Protein AF-0000000067916080 (afdb_homodimer)

pLDDT: mean 86.88, std 15.94, range [24.1, 98.84]

Foldseek 3Di:
DPPPPPPPPPPPPQLAPDLVVPVVDDLPVSFAACPPFKDFDDFDAADPFFTWTWIAGRVVRDIWIKGKGQPCVPVSLVSQQSVVQSVCAPPQAAWHWPGKHWHDDDPVDGTIIITITHDALLAFQLVLLVLDPLSADDLLLLLLQLLSVLVVLVVCVVQAKAQQEDARNQWGQHLLGRIYGHRSSPMDRHFKDQALDYDLLLFALQSLVSVPDRGIDGNLRVLSSSLQRSLCNGNVDGPPNVDDDPRSSCCRNPNDFDFRDDPPDDPLNRVLSVLSRDNPSVSRDRSVVSCPRCSNPVDPCSSVSSNVSSVSSVVSVVD/DPPPPPPPPPPPPQLAPDLVVPVVDDLPVSFAACPPFKDFDDFDAADPFFTWTWIAGNVVRDIWIKGKGQPCVPVSLVSQQSVVQSVCAPPQAAWHWPGKHWHDDDPVDGTIIITITHDALLAFQLVLLVLDPLSADDLLLLLLQLLSVLVVLVVCVVQAKAQQEDARNQWGQHLLGRIYGHRSSPMDRHFKDQALDYDLLLFALQSLVSVPDRGIDGNLRVLSSSLQRSLCNGNVDGPPNVDDDPRSSCCRNPNDFDFRDDPPDDPLNRVLSVLSRDNPSVSRDRSVVSCPRCSNPVNPCSSVSSNVSSVSSVVSVVD

Structure (mmCIF, N/CA/C/O backbone):
data_AF-0000000067916080-model_v1
#
loop_
_entity.id
_entity.type
_entity.pdbx_description
1 polymer 'Traf2 and NCK-interacting protein kinase-like'
#
loop_
_atom_site.group_PDB
_atom_site.id
_atom_site.type_symbol
_atom_site.label_atom_id
_atom_site.label_alt_id
_atom_site.label_comp_id
_atom_site.label_asym_id
_atom_site.label_entity_id
_atom_site.label_seq_id
_atom_site.pdbx_PDB_ins_code
_atom_site.Cartn_x
_atom_site.Cartn_y
_atom_site.Cartn_z
_atom_site.occupancy
_atom_site.B_iso_or_equiv
_atom_site.auth_seq_id
_atom_site.auth_comp_id
_atom_site.auth_asym_id
_atom_site.auth_atom_id
_atom_site.pdbx_PDB_model_num
ATOM 1 N N . MET A 1 1 ? 47.031 45.087 5.348 1 24.1 1 MET A N 1
ATOM 2 C CA . MET A 1 1 ? 46.865 44.039 6.351 1 24.1 1 MET A CA 1
ATOM 3 C C . MET A 1 1 ? 45.568 43.269 6.125 1 24.1 1 MET A C 1
ATOM 5 O O . MET A 1 1 ? 44.499 43.705 6.554 1 24.1 1 MET A O 1
ATOM 9 N N . LEU A 1 2 ? 45.226 42.686 4.949 1 26.05 2 LEU A N 1
ATOM 10 C CA . LEU A 1 2 ? 44.042 42.171 4.269 1 26.05 2 LEU A CA 1
ATOM 11 C C . LEU A 1 2 ? 43.516 40.921 4.966 1 26.05 2 LEU A C 1
ATOM 13 O O . LEU A 1 2 ? 44.211 39.904 5.033 1 26.05 2 LEU A O 1
ATOM 17 N N . ILE A 1 3 ? 42.643 40.937 6.161 1 27.08 3 ILE A N 1
ATOM 18 C CA . ILE A 1 3 ? 42.191 39.864 7.04 1 27.08 3 ILE A CA 1
ATOM 19 C C . ILE A 1 3 ? 41.409 38.83 6.232 1 27.08 3 ILE A C 1
ATOM 21 O O . ILE A 1 3 ? 40.355 39.139 5.671 1 27.08 3 ILE A O 1
ATOM 25 N N . SER A 1 4 ? 41.956 37.822 5.485 1 27.84 4 SER A N 1
ATOM 26 C CA . SER A 1 4 ? 41.379 36.761 4.666 1 27.84 4 SER A CA 1
ATOM 27 C C . SER A 1 4 ? 40.435 35.885 5.483 1 27.84 4 SER A C 1
ATOM 29 O O . SER A 1 4 ? 40.872 35.166 6.385 1 27.84 4 SER A O 1
ATOM 31 N N . SER A 1 5 ? 39.188 36.255 5.923 1 29 5 SER A N 1
ATOM 32 C CA . SER A 1 5 ? 38.179 35.586 6.738 1 29 5 SER A CA 1
ATOM 33 C C . SER A 1 5 ? 37.834 34.212 6.174 1 29 5 SER A C 1
ATOM 35 O O . SER A 1 5 ? 37.231 34.108 5.104 1 29 5 SER A O 1
ATOM 37 N N . GLY A 1 6 ? 38.569 33.054 6.381 1 28.27 6 GLY A N 1
ATOM 38 C CA . GLY A 1 6 ? 38.442 31.649 6.025 1 28.27 6 GLY A CA 1
ATOM 39 C C . GLY A 1 6 ? 37.123 31.04 6.461 1 28.27 6 GLY A C 1
ATOM 40 O O . GLY A 1 6 ? 36.883 30.857 7.656 1 28.27 6 GLY A O 1
ATOM 41 N N . GLU A 1 7 ? 35.937 31.224 5.837 1 29.89 7 GLU A N 1
ATOM 42 C CA . GLU A 1 7 ? 34.626 30.631 6.079 1 29.89 7 GLU A CA 1
ATOM 43 C C . GLU A 1 7 ? 34.718 29.111 6.186 1 29.89 7 GLU A C 1
ATOM 45 O O . GLU A 1 7 ? 35.18 28.445 5.257 1 29.89 7 GLU A O 1
ATOM 50 N N . GLU A 1 8 ? 34.961 28.438 7.374 1 29.86 8 GLU A N 1
ATOM 51 C CA . GLU A 1 8 ? 34.913 27.033 7.766 1 29.86 8 GLU A CA 1
ATOM 52 C C . GLU A 1 8 ? 33.642 26.361 7.255 1 29.86 8 GLU A C 1
ATOM 54 O O . GLU A 1 8 ? 32.534 26.753 7.627 1 29.86 8 GLU A O 1
ATOM 59 N N . GLU A 1 9 ? 33.537 25.812 6.074 1 31.96 9 GLU A N 1
ATOM 60 C CA . GLU A 1 9 ? 32.53 24.907 5.527 1 31.96 9 GLU A CA 1
ATOM 61 C C . GLU A 1 9 ? 32.209 23.782 6.508 1 31.96 9 GLU A C 1
ATOM 63 O O . GLU A 1 9 ? 33.075 22.965 6.828 1 31.96 9 GLU A O 1
ATOM 68 N N . SER A 1 10 ? 31.467 23.965 7.611 1 30.87 10 SER A N 1
ATOM 69 C CA . SER A 1 10 ? 30.944 22.928 8.495 1 30.87 10 SER A CA 1
ATOM 70 C C . SER A 1 10 ? 30.53 21.689 7.71 1 30.87 10 SER A C 1
ATOM 72 O O . SER A 1 10 ? 29.598 21.741 6.904 1 30.87 10 SER A O 1
ATOM 74 N N . SER A 1 11 ? 31.36 20.846 7.165 1 33.44 11 SER A N 1
ATOM 75 C CA . SER A 1 11 ? 31.191 19.512 6.599 1 33.44 11 SER A CA 1
ATOM 76 C C . SER A 1 11 ? 30.189 18.692 7.405 1 33.44 11 SER A C 1
ATOM 78 O O . SER A 1 11 ? 30.508 18.205 8.491 1 33.44 11 SER A O 1
ATOM 80 N N . SER A 1 12 ? 28.923 18.991 7.676 1 35.48 12 SER A N 1
ATOM 81 C CA . SER A 1 12 ? 27.88 18.256 8.384 1 35.48 12 SER A CA 1
ATOM 82 C C . SER A 1 12 ? 27.892 16.778 8.006 1 35.48 12 SER A C 1
ATOM 84 O O . SER A 1 12 ? 27.838 16.434 6.823 1 35.48 12 SER A O 1
ATOM 86 N N . ASP A 1 13 ? 28.571 15.835 8.672 1 40.77 13 ASP A N 1
ATOM 87 C CA . ASP A 1 13 ? 28.787 14.391 8.675 1 40.77 13 ASP A CA 1
ATOM 88 C C . ASP A 1 13 ? 27.483 13.64 8.418 1 40.77 13 ASP A C 1
ATOM 90 O O . ASP A 1 13 ? 26.714 13.385 9.346 1 40.77 13 ASP A O 1
ATOM 94 N N . HIS A 1 14 ? 26.799 13.919 7.395 1 48.38 14 HIS A N 1
ATOM 95 C CA . HIS A 1 14 ? 25.6 13.156 7.067 1 48.38 14 HIS A CA 1
ATOM 96 C C . HIS A 1 14 ? 25.906 11.665 6.968 1 48.38 14 HIS A C 1
ATOM 98 O O . HIS A 1 14 ? 26.96 11.276 6.461 1 48.38 14 HIS A O 1
ATOM 104 N N . LEU A 1 15 ? 25.35 10.846 7.845 1 50.33 15 LEU A N 1
ATOM 105 C CA . LEU A 1 15 ? 25.505 9.401 7.968 1 50.33 15 LEU A CA 1
ATOM 106 C C . LEU A 1 15 ? 25.345 8.72 6.613 1 50.33 15 LEU A C 1
ATOM 108 O O . LEU A 1 15 ? 25.967 7.686 6.356 1 50.33 15 LEU A O 1
ATOM 112 N N . PHE A 1 16 ? 24.342 9.106 5.808 1 53.8 16 PHE A N 1
ATOM 113 C CA . PHE A 1 16 ? 24.142 8.439 4.527 1 53.8 16 PHE A CA 1
ATOM 114 C C . PHE A 1 16 ? 24.784 9.234 3.396 1 53.8 16 PHE A C 1
ATOM 116 O O . PHE A 1 16 ? 24.599 10.449 3.301 1 53.8 16 PHE A O 1
ATOM 123 N N . PRO A 1 17 ? 25.843 8.635 2.854 1 51.76 17 PRO A N 1
ATOM 124 C CA . PRO A 1 17 ? 26.427 9.282 1.676 1 51.76 17 PRO A CA 1
ATOM 125 C C . PRO A 1 17 ? 25.372 9.756 0.68 1 51.76 17 PRO A C 1
ATOM 127 O O . PRO A 1 17 ? 24.176 9.538 0.89 1 51.76 17 PRO A O 1
ATOM 130 N N . SER A 1 18 ? 25.843 10.429 -0.411 1 51.78 18 SER A N 1
ATOM 131 C CA . SER A 1 18 ? 24.994 10.867 -1.514 1 51.78 18 SER A CA 1
ATOM 132 C C . SER A 1 18 ? 24.145 9.719 -2.048 1 51.78 18 SER A C 1
ATOM 134 O O . SER A 1 18 ? 24.496 8.549 -1.878 1 51.78 18 SER A O 1
ATOM 136 N N . LEU A 1 19 ? 22.904 9.854 -2.407 1 54.34 19 LEU A N 1
ATOM 137 C CA . LEU A 1 19 ? 22.016 8.864 -3.006 1 54.34 19 LEU A CA 1
ATOM 138 C C . LEU A 1 19 ? 22.774 7.979 -3.989 1 54.34 19 LEU A C 1
ATOM 140 O O . LEU A 1 19 ? 22.515 6.776 -4.075 1 54.34 19 LEU A O 1
ATOM 144 N N . GLU A 1 20 ? 23.65 8.597 -4.696 1 53.94 20 GLU A N 1
ATOM 145 C CA . GLU A 1 20 ? 24.449 7.88 -5.686 1 53.94 20 GLU A CA 1
ATOM 146 C C . GLU A 1 20 ? 25.323 6.818 -5.025 1 53.94 20 GLU A C 1
ATOM 148 O O . GLU A 1 20 ? 25.435 5.698 -5.527 1 53.94 20 GLU A O 1
ATOM 153 N N . VAL A 1 21 ? 25.945 7.221 -3.943 1 52.93 21 VAL A N 1
ATOM 154 C CA . VAL A 1 21 ? 26.836 6.3 -3.245 1 52.93 21 VAL A CA 1
ATOM 155 C C . VAL A 1 21 ? 26.03 5.136 -2.672 1 52.93 21 VAL A C 1
ATOM 157 O O . VAL A 1 21 ? 26.461 3.983 -2.737 1 52.93 21 VAL A O 1
ATOM 160 N N . CYS A 1 22 ? 24.88 5.433 -2.238 1 57.53 22 CYS A N 1
ATOM 161 C CA . CYS A 1 22 ? 24.022 4.414 -1.643 1 57.53 22 CYS A CA 1
ATOM 162 C C . CYS A 1 22 ? 23.545 3.42 -2.695 1 57.53 22 CYS A C 1
ATOM 164 O O . CYS A 1 22 ? 23.467 2.219 -2.431 1 57.53 22 CYS A O 1
ATOM 166 N N . ASN A 1 23 ? 23.261 3.942 -3.838 1 58.62 23 ASN A N 1
ATOM 167 C CA . ASN A 1 23 ? 22.8 3.105 -4.941 1 58.62 23 ASN A CA 1
ATOM 168 C C . ASN A 1 23 ? 23.871 2.107 -5.372 1 58.62 23 ASN A C 1
ATOM 170 O O . ASN A 1 23 ? 23.554 0.997 -5.804 1 58.62 23 ASN A O 1
ATOM 174 N N . GLU A 1 24 ? 25.095 2.619 -5.199 1 59.98 24 GLU A N 1
ATOM 175 C CA . GLU A 1 24 ? 26.216 1.789 -5.629 1 59.98 24 GLU A CA 1
ATOM 176 C C . GLU A 1 24 ? 26.531 0.709 -4.598 1 59.98 24 GLU A C 1
ATOM 178 O O . GLU A 1 24 ? 27.099 -0.332 -4.935 1 59.98 24 GLU A O 1
ATOM 183 N N . HIS A 1 25 ? 26.107 1.091 -3.355 1 64.15 25 HIS A N 1
ATOM 184 C CA . HIS A 1 25 ? 26.436 0.141 -2.299 1 64.15 25 HIS A CA 1
ATOM 185 C C . HIS A 1 25 ? 25.18 -0.519 -1.74 1 64.15 25 HIS A C 1
ATOM 187 O O . HIS A 1 25 ? 24.134 0.124 -1.626 1 64.15 25 HIS A O 1
ATOM 193 N N . GLY A 1 26 ? 25.132 -1.813 -1.637 1 73.77 26 GLY A N 1
ATOM 194 C CA . GLY A 1 26 ? 24.037 -2.543 -1.02 1 73.77 26 GLY A CA 1
ATOM 195 C C . GLY A 1 26 ? 23.791 -2.145 0.423 1 73.77 26 GLY A C 1
ATOM 196 O O . GLY A 1 26 ? 24.674 -1.585 1.077 1 73.77 26 GLY A O 1
ATOM 197 N N . PHE A 1 27 ? 22.617 -2.155 0.981 1 80.83 27 PHE A N 1
ATOM 198 C CA . PHE A 1 27 ? 22.256 -1.818 2.353 1 80.83 27 PHE A CA 1
ATOM 199 C C . PHE A 1 27 ? 23.131 -2.575 3.345 1 80.83 27 PHE A C 1
ATOM 201 O O . PHE A 1 27 ? 23.349 -2.114 4.467 1 80.83 27 PHE A O 1
ATOM 208 N N . ASP A 1 28 ? 23.622 -3.708 2.902 1 79.52 28 ASP A N 1
ATOM 209 C CA . ASP A 1 28 ? 24.45 -4.534 3.776 1 79.52 28 ASP A CA 1
ATOM 210 C C . ASP A 1 28 ? 25.772 -3.841 4.097 1 79.52 28 ASP A C 1
ATOM 212 O O . ASP A 1 28 ? 26.354 -4.064 5.161 1 79.52 28 ASP A O 1
ATOM 216 N N . LYS A 1 29 ? 26.252 -2.976 3.24 1 79.42 29 LYS A N 1
ATOM 217 C CA . LYS A 1 29 ? 27.508 -2.262 3.445 1 79.42 29 LYS A CA 1
ATOM 218 C C . LYS A 1 29 ? 27.267 -0.896 4.081 1 79.42 29 LYS A C 1
ATOM 220 O O . LYS A 1 29 ? 28.124 -0.381 4.802 1 79.42 29 LYS A O 1
ATOM 225 N N . LEU A 1 30 ? 26.1 -0.423 3.939 1 78.81 30 LEU A N 1
ATOM 226 C CA . LEU A 1 30 ? 25.821 0.957 4.321 1 78.81 30 LEU A CA 1
ATOM 227 C C . LEU A 1 30 ? 25.235 1.025 5.727 1 78.81 30 LEU A C 1
ATOM 229 O O . LEU A 1 30 ? 25.355 2.047 6.406 1 78.81 30 LEU A O 1
ATOM 233 N N . CYS A 1 31 ? 24.573 -0.078 6.091 1 86.63 31 CYS A N 1
ATOM 234 C CA . CYS A 1 31 ? 23.824 -0.033 7.342 1 86.63 31 CYS A CA 1
ATOM 235 C C . CYS A 1 31 ? 24.291 -1.125 8.297 1 86.63 31 CYS A C 1
ATOM 237 O O . CYS A 1 31 ? 24.529 -2.26 7.88 1 86.63 31 CYS A O 1
ATOM 239 N N . PRO A 1 32 ? 24.438 -0.739 9.53 1 86.83 32 PRO A N 1
ATOM 240 C CA . PRO A 1 32 ? 24.834 -1.751 10.511 1 86.83 32 PRO A CA 1
ATOM 241 C C . PRO A 1 32 ? 23.724 -2.76 10.799 1 86.83 32 PRO A C 1
ATOM 243 O O . PRO A 1 32 ? 22.562 -2.518 10.464 1 86.83 32 PRO A O 1
ATOM 246 N N . ASP A 1 33 ? 24.113 -3.868 11.405 1 87.67 33 ASP A N 1
ATOM 247 C CA . ASP A 1 33 ? 23.182 -4.894 11.863 1 87.67 33 ASP A CA 1
ATOM 248 C C . ASP A 1 33 ? 22.46 -4.452 13.134 1 87.67 33 ASP A C 1
ATOM 250 O O . ASP A 1 33 ? 23.093 -3.981 14.082 1 87.67 33 ASP A O 1
ATOM 254 N N . PRO A 1 34 ? 21.214 -4.513 13.117 1 88.95 34 PRO A N 1
ATOM 255 C CA . PRO A 1 34 ? 20.457 -4.056 14.285 1 88.95 34 PRO A CA 1
ATOM 256 C C . PRO A 1 34 ? 20.564 -5.015 15.469 1 88.95 34 PRO A C 1
ATOM 258 O O . PRO A 1 34 ? 20.155 -4.674 16.582 1 88.95 34 PRO A O 1
ATOM 261 N N . THR A 1 35 ? 21.003 -6.212 15.183 1 83.7 35 THR A N 1
ATOM 262 C CA . THR A 1 35 ? 21.041 -7.23 16.227 1 83.7 35 THR A CA 1
ATOM 263 C C . THR A 1 35 ? 21.804 -6.724 17.448 1 83.7 35 THR A C 1
ATOM 265 O O . THR A 1 35 ? 22.91 -6.195 17.32 1 83.7 35 THR A O 1
ATOM 268 N N . GLY A 1 36 ? 21.143 -6.864 18.63 1 82.23 36 GLY A N 1
ATOM 269 C CA . GLY A 1 36 ? 21.762 -6.436 19.875 1 82.23 36 GLY A CA 1
ATOM 270 C C . GLY A 1 36 ? 21.535 -4.968 20.181 1 82.23 36 GLY A C 1
ATOM 271 O O . GLY A 1 36 ? 21.769 -4.519 21.305 1 82.23 36 GLY A O 1
ATOM 272 N N . TRP A 1 37 ? 21.061 -4.161 19.225 1 87.08 37 TRP A N 1
ATOM 273 C CA . TRP A 1 37 ? 20.907 -2.722 19.408 1 87.08 37 TRP A CA 1
ATOM 274 C C . TRP A 1 37 ? 19.434 -2.338 19.491 1 87.08 37 TRP A C 1
ATOM 276 O O . TRP A 1 37 ? 19.089 -1.288 20.039 1 87.08 37 TRP A O 1
ATOM 286 N N . ILE A 1 38 ? 18.625 -3.148 18.885 1 89.1 38 ILE A N 1
ATOM 287 C CA . ILE A 1 38 ? 17.206 -2.819 18.806 1 89.1 38 ILE A CA 1
ATOM 288 C C . ILE A 1 38 ? 16.371 -4.039 19.191 1 89.1 38 ILE A C 1
ATOM 290 O O . ILE A 1 38 ? 16.611 -5.143 18.698 1 89.1 38 ILE A O 1
ATOM 294 N N . ASP A 1 39 ? 15.487 -3.89 19.983 1 85.04 39 ASP A N 1
ATOM 295 C CA . ASP A 1 39 ? 14.521 -4.912 20.373 1 85.04 39 ASP A CA 1
ATOM 296 C C . ASP A 1 39 ? 13.118 -4.556 19.888 1 85.04 39 ASP A C 1
ATOM 298 O O . ASP A 1 39 ? 12.479 -3.651 20.43 1 85.04 39 ASP A O 1
ATOM 302 N N . LEU A 1 40 ? 12.674 -5.368 18.878 1 80.68 40 LEU A N 1
ATOM 303 C CA . LEU A 1 40 ? 11.34 -5.105 18.35 1 80.68 40 LEU A CA 1
ATOM 304 C C . LEU A 1 40 ? 10.267 -5.559 19.335 1 80.68 40 LEU A C 1
ATOM 306 O O . LEU A 1 40 ? 10.397 -6.615 19.958 1 80.68 40 LEU A O 1
ATOM 310 N N . GLU A 1 41 ? 9.343 -4.76 19.583 1 78.61 41 GLU A N 1
ATOM 311 C CA . GLU A 1 41 ? 8.263 -5.09 20.507 1 78.61 41 GLU A CA 1
ATOM 312 C C . GLU A 1 41 ? 6.943 -5.286 19.767 1 78.61 41 GLU A C 1
ATOM 314 O O . GLU A 1 41 ? 6.774 -6.263 19.036 1 78.61 41 GLU A O 1
ATOM 319 N N . GLN A 1 42 ? 6.151 -4.298 19.655 1 73.88 42 GLN A N 1
ATOM 320 C CA . GLN A 1 42 ? 4.783 -4.388 19.156 1 73.88 42 GLN A CA 1
ATOM 321 C C . GLN A 1 42 ? 4.64 -3.68 17.812 1 73.88 42 GLN A C 1
ATOM 323 O O . GLN A 1 42 ? 5.204 -2.603 17.609 1 73.88 42 GLN A O 1
ATOM 328 N N . CYS A 1 43 ? 3.928 -4.391 16.974 1 72.42 43 CYS A N 1
ATOM 329 C CA . CYS A 1 43 ? 3.547 -3.714 15.739 1 72.42 43 CYS A CA 1
ATOM 330 C C . CYS A 1 43 ? 2.537 -2.606 16.013 1 72.42 43 CYS A C 1
ATOM 332 O O . CYS A 1 43 ? 1.557 -2.818 16.729 1 72.42 43 CYS A O 1
ATOM 334 N N . VAL A 1 44 ? 2.863 -1.433 15.464 1 69.92 44 VAL A N 1
ATOM 335 C CA . VAL A 1 44 ? 1.999 -0.302 15.787 1 69.92 44 VAL A CA 1
ATOM 336 C C . VAL A 1 44 ? 1.343 0.227 14.514 1 69.92 44 VAL A C 1
ATOM 338 O O . VAL A 1 44 ? 0.403 1.023 14.577 1 69.92 44 VAL A O 1
ATOM 341 N N . GLY A 1 45 ? 1.829 -0.169 13.38 1 70.82 45 GLY A N 1
ATOM 342 C CA . GLY A 1 45 ? 1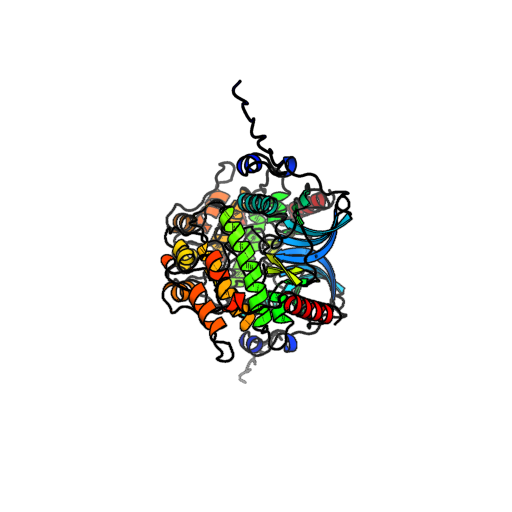.236 0.341 12.154 1 70.82 45 GLY A CA 1
ATOM 343 C C . GLY A 1 45 ? 1.81 -0.299 10.903 1 70.82 45 GLY A C 1
ATOM 344 O O . GLY A 1 45 ? 2.718 -1.129 10.985 1 70.82 45 GLY A O 1
ATOM 345 N N . SER A 1 46 ? 1.076 -0.008 9.793 1 67.84 46 SER A N 1
ATOM 346 C CA . SER A 1 46 ? 1.548 -0.529 8.514 1 67.84 46 SER A CA 1
ATOM 347 C C . SER A 1 46 ? 1.244 0.44 7.376 1 67.84 46 SER A C 1
ATOM 349 O O . SER A 1 46 ? 0.301 1.23 7.462 1 67.84 46 SER A O 1
ATOM 351 N N . GLY A 1 47 ? 2.15 0.52 6.465 1 64.07 47 GLY A N 1
ATOM 352 C CA . GLY A 1 47 ? 1.923 1.288 5.251 1 64.07 47 GLY A CA 1
ATOM 353 C C . GLY A 1 47 ? 2.371 0.565 3.995 1 64.07 47 GLY A C 1
ATOM 354 O O . GLY A 1 47 ? 2.649 -0.635 4.029 1 64.07 47 GLY A O 1
ATOM 355 N N . GLY A 1 48 ? 2.211 1.204 2.863 1 60.04 48 GLY A N 1
ATOM 356 C CA . GLY A 1 48 ? 2.574 0.669 1.56 1 60.04 48 GLY A CA 1
ATOM 357 C C . GLY A 1 48 ? 4.002 0.163 1.499 1 60.04 48 GLY A C 1
ATOM 358 O O . GLY A 1 48 ? 4.319 -0.723 0.703 1 60.04 48 GLY A O 1
ATOM 359 N N . PHE A 1 49 ? 4.745 0.645 2.407 1 62.59 49 PHE A N 1
ATOM 360 C CA . PHE A 1 49 ? 6.16 0.334 2.236 1 62.59 49 PHE A CA 1
ATOM 361 C C . PHE A 1 49 ? 6.671 -0.519 3.391 1 62.59 49 PHE A C 1
ATOM 363 O O . PHE A 1 49 ? 7.838 -0.916 3.407 1 62.59 49 PHE A O 1
ATOM 370 N N . GLY A 1 50 ? 5.799 -0.762 4.336 1 73.88 50 GLY A N 1
ATOM 371 C CA . GLY A 1 50 ? 6.311 -1.6 5.408 1 73.88 50 GLY A CA 1
ATOM 372 C C . GLY A 1 50 ? 5.467 -1.54 6.667 1 73.88 50 GLY A C 1
ATOM 373 O O . GLY A 1 50 ? 4.354 -1.01 6.65 1 73.88 50 GLY A O 1
ATOM 374 N N . VAL A 1 51 ? 6.113 -2.123 7.711 1 82.84 51 VAL A N 1
ATOM 375 C CA . VAL A 1 51 ? 5.425 -2.212 8.994 1 82.84 51 VAL A CA 1
ATOM 376 C C . VAL A 1 51 ? 6.209 -1.444 10.056 1 82.84 51 VAL A C 1
ATOM 378 O O . VAL A 1 51 ? 7.441 -1.406 10.02 1 82.84 51 VAL A O 1
ATOM 381 N N . VAL A 1 52 ? 5.486 -0.805 10.945 1 87.51 52 VAL A N 1
ATOM 382 C CA . VAL A 1 52 ? 6.135 -0.018 11.988 1 87.51 52 VAL A CA 1
ATOM 383 C C . VAL A 1 52 ? 5.956 -0.703 13.34 1 87.51 52 VAL A C 1
ATOM 385 O O . VAL A 1 52 ? 4.855 -1.145 13.679 1 87.51 52 VAL A O 1
ATOM 388 N N . HIS A 1 53 ? 7.091 -0.801 14.098 1 87.7 53 HIS A N 1
ATOM 389 C CA . HIS A 1 53 ? 7.105 -1.407 15.424 1 87.7 53 HIS A CA 1
ATOM 390 C C . HIS A 1 53 ? 7.586 -0.416 16.478 1 87.7 53 HIS A C 1
ATOM 392 O O . HIS A 1 53 ? 8.446 0.424 16.2 1 87.7 53 HIS A O 1
ATOM 398 N N . LYS A 1 54 ? 6.938 -0.52 17.576 1 90.12 54 LYS A N 1
ATOM 399 C CA . LYS A 1 54 ? 7.568 0.051 18.763 1 90.12 54 LYS A CA 1
ATOM 400 C C . LYS A 1 54 ? 8.788 -0.763 19.184 1 90.12 54 LYS A C 1
ATOM 402 O O . LYS A 1 54 ? 8.769 -1.994 19.125 1 90.12 54 LYS A O 1
ATOM 407 N N . ALA A 1 55 ? 9.838 -0.053 19.528 1 92.32 55 ALA A N 1
ATOM 408 C CA . ALA A 1 55 ? 11.067 -0.747 19.903 1 92.32 55 ALA A CA 1
ATOM 409 C C . ALA A 1 55 ? 11.876 0.072 20.904 1 92.32 55 ALA A C 1
ATOM 411 O O . ALA A 1 55 ? 11.653 1.275 21.056 1 92.32 55 ALA A O 1
ATOM 412 N N . TRP A 1 56 ? 12.731 -0.611 21.584 1 92.81 56 TRP A N 1
ATOM 413 C CA . TRP A 1 56 ? 13.713 0.042 22.443 1 92.81 56 TRP A CA 1
ATOM 414 C C . TRP A 1 56 ? 15.058 0.166 21.736 1 92.81 56 TRP A C 1
ATOM 416 O O . TRP A 1 56 ? 15.57 -0.811 21.185 1 92.81 56 TRP A O 1
ATOM 426 N N . HIS A 1 57 ? 15.511 1.373 21.661 1 92.67 57 HIS A N 1
ATOM 427 C CA . HIS A 1 57 ? 16.827 1.633 21.088 1 92.67 57 HIS A CA 1
ATOM 428 C C . HIS A 1 57 ? 17.885 1.769 22.178 1 92.67 57 HIS A C 1
ATOM 430 O O . HIS A 1 57 ? 17.935 2.784 22.877 1 92.67 57 HIS A O 1
ATOM 436 N N . PHE A 1 58 ? 18.801 0.861 22.252 1 91.92 58 PHE A N 1
ATOM 437 C CA . PHE A 1 58 ? 19.731 0.764 23.37 1 91.92 58 PHE A CA 1
ATOM 438 C C . PHE A 1 58 ? 20.754 1.893 23.324 1 91.92 58 PHE A C 1
ATOM 440 O O . PHE A 1 58 ? 21.151 2.42 24.365 1 91.92 58 PHE A O 1
ATOM 447 N N . LYS A 1 59 ? 21.238 2.278 22.183 1 88.76 59 LYS A N 1
ATOM 448 C CA . LYS A 1 59 ? 22.218 3.353 22.061 1 88.76 59 LYS A CA 1
ATOM 449 C C . LYS A 1 59 ? 21.62 4.692 22.484 1 88.76 59 LYS A C 1
ATOM 451 O O . LYS A 1 59 ? 22.259 5.465 23.2 1 88.76 59 LYS A O 1
ATOM 456 N N . GLU A 1 60 ? 20.386 4.937 22.056 1 90.48 60 GLU A N 1
ATOM 457 C CA . GLU A 1 60 ? 19.721 6.201 22.358 1 90.48 60 GLU A CA 1
ATOM 458 C C . GLU A 1 60 ? 19.005 6.14 23.705 1 90.48 60 GLU A C 1
ATOM 460 O O . GLU A 1 60 ? 18.605 7.172 24.248 1 90.48 60 GLU A O 1
ATOM 465 N N . LYS A 1 61 ? 18.763 4.89 24.227 1 92.92 61 LYS A N 1
ATOM 466 C CA . LYS A 1 61 ? 18.119 4.634 25.512 1 92.92 61 LYS A CA 1
ATOM 467 C C . LYS A 1 61 ? 16.715 5.231 25.551 1 92.92 61 LYS A C 1
ATOM 469 O O . LYS A 1 61 ? 16.374 5.969 26.478 1 92.92 61 LYS A O 1
ATOM 474 N N . LYS A 1 62 ? 15.995 4.947 24.55 1 93.55 62 LYS A N 1
ATOM 475 C CA . LYS A 1 62 ? 14.613 5.415 24.486 1 93.55 62 LYS A CA 1
ATOM 476 C C . LYS A 1 62 ? 13.778 4.539 23.557 1 93.55 62 LYS A C 1
ATOM 478 O O . LYS A 1 62 ? 14.322 3.729 22.804 1 93.55 62 LYS A O 1
ATOM 483 N N . GLU A 1 63 ? 12.468 4.73 23.689 1 93.6 63 GLU A N 1
ATOM 484 C CA . GLU A 1 63 ? 11.533 4.078 22.777 1 93.6 63 GLU A CA 1
ATOM 485 C C . GLU A 1 63 ? 11.53 4.757 21.411 1 93.6 63 GLU A C 1
ATOM 487 O O . GLU A 1 63 ? 11.516 5.987 21.324 1 93.6 63 GLU A O 1
ATOM 492 N N . VAL A 1 64 ? 11.636 3.909 20.389 1 94.18 64 VAL A N 1
ATOM 493 C CA . VAL A 1 64 ? 11.673 4.44 19.031 1 94.18 64 VAL A CA 1
ATOM 494 C C . VAL A 1 64 ? 10.678 3.685 18.153 1 94.18 64 VAL A C 1
ATOM 496 O O . VAL A 1 64 ? 10.151 2.645 18.555 1 94.18 64 VAL A O 1
ATOM 499 N N . ALA A 1 65 ? 10.321 4.252 17.114 1 93.37 65 ALA A N 1
ATOM 500 C CA . ALA A 1 65 ? 9.576 3.578 16.053 1 93.37 65 ALA A CA 1
ATOM 501 C C . ALA A 1 65 ? 10.52 2.983 15.013 1 93.37 65 ALA A C 1
ATOM 503 O O . ALA A 1 65 ? 11.435 3.659 14.536 1 93.37 65 ALA A O 1
ATOM 504 N N . ILE A 1 66 ? 10.313 1.704 14.703 1 91.98 66 ILE A N 1
ATOM 505 C CA . ILE A 1 66 ? 11.109 1.036 13.679 1 91.98 66 ILE A CA 1
ATOM 506 C C . ILE A 1 66 ? 10.228 0.697 12.479 1 91.98 66 ILE A C 1
ATOM 508 O O . ILE A 1 66 ? 9.314 -0.124 12.584 1 91.98 66 ILE A O 1
ATOM 512 N N . LYS A 1 67 ? 10.472 1.325 11.365 1 90.85 67 LYS A N 1
ATOM 513 C CA . LYS A 1 67 ? 9.862 0.911 10.105 1 90.85 67 LYS A CA 1
ATOM 514 C C . LYS A 1 67 ? 10.643 -0.234 9.466 1 90.85 67 LYS A C 1
ATOM 516 O O . LYS A 1 67 ? 11.832 -0.093 9.173 1 90.85 67 LYS A O 1
ATOM 521 N N . VAL A 1 68 ? 9.975 -1.299 9.296 1 88.93 68 VAL A N 1
ATOM 522 C CA . VAL A 1 68 ? 10.609 -2.483 8.725 1 88.93 68 VAL A CA 1
ATOM 523 C C . VAL A 1 68 ? 10.227 -2.615 7.253 1 88.93 68 VAL A C 1
ATOM 525 O O . VAL A 1 68 ? 9.048 -2.756 6.921 1 88.93 68 VAL A O 1
ATOM 528 N N . ILE A 1 69 ? 11.21 -2.573 6.381 1 87.02 69 ILE A N 1
ATOM 529 C CA . ILE A 1 69 ? 11.015 -2.733 4.945 1 87.02 69 ILE A CA 1
ATOM 530 C C . ILE A 1 69 ? 11.612 -4.062 4.487 1 87.02 69 ILE A C 1
ATOM 532 O O . ILE A 1 69 ? 12.827 -4.261 4.562 1 87.02 69 ILE A O 1
ATOM 536 N N . LYS A 1 70 ? 10.821 -4.898 3.997 1 80.91 70 LYS A N 1
ATOM 537 C CA . LYS A 1 70 ? 11.306 -6.219 3.606 1 80.91 70 LYS A CA 1
ATOM 538 C C . LYS A 1 70 ? 11.567 -6.286 2.104 1 80.91 70 LYS A C 1
ATOM 540 O O . LYS A 1 70 ? 12.441 -7.03 1.653 1 80.91 70 LYS A O 1
ATOM 545 N N . ASP A 1 71 ? 10.742 -5.505 1.32 1 79.23 71 ASP A N 1
ATOM 546 C CA . ASP A 1 71 ? 10.957 -5.459 -0.123 1 79.23 71 ASP A CA 1
ATOM 547 C C . ASP A 1 71 ? 11.975 -4.384 -0.493 1 79.23 71 ASP A C 1
ATOM 549 O O . ASP A 1 71 ? 11.624 -3.211 -0.636 1 79.23 71 ASP A O 1
ATOM 553 N N . LEU A 1 72 ? 13.126 -4.821 -0.73 1 80.08 72 LEU A N 1
ATOM 554 C CA . LEU A 1 72 ? 14.209 -3.873 -0.967 1 80.08 72 LEU A CA 1
ATOM 555 C C . LEU A 1 72 ? 14.442 -3.677 -2.461 1 80.08 72 LEU A C 1
ATOM 557 O O . LEU A 1 72 ? 15.443 -3.08 -2.865 1 80.08 72 LEU A O 1
ATOM 561 N N . ARG A 1 73 ? 13.457 -4.16 -3.341 1 74.57 73 ARG A N 1
ATOM 562 C CA . ARG A 1 73 ? 13.612 -4.064 -4.788 1 74.57 73 ARG A CA 1
ATOM 563 C C . ARG A 1 73 ? 13.564 -2.611 -5.248 1 74.57 73 ARG A C 1
ATOM 565 O O . ARG A 1 73 ? 14.255 -2.231 -6.196 1 74.57 73 ARG A O 1
ATOM 572 N N . ASP A 1 74 ? 12.707 -1.883 -4.584 1 72.5 74 ASP A N 1
ATOM 573 C CA . ASP A 1 74 ? 12.602 -0.466 -4.917 1 72.5 74 ASP A CA 1
ATOM 574 C C . ASP A 1 74 ? 13.58 0.366 -4.089 1 72.5 74 ASP A C 1
ATOM 576 O O . ASP A 1 74 ? 13.165 1.22 -3.303 1 72.5 74 ASP A O 1
ATOM 580 N N . ASN A 1 75 ? 14.745 0.284 -4.322 1 75.51 75 ASN A N 1
ATOM 581 C CA . ASN A 1 75 ? 15.826 0.86 -3.529 1 75.51 75 ASN A CA 1
ATOM 582 C C . ASN A 1 75 ? 15.857 2.381 -3.645 1 75.51 75 ASN A C 1
ATOM 584 O O . ASN A 1 75 ? 16.202 3.074 -2.686 1 75.51 75 ASN A O 1
ATOM 588 N N . GLU A 1 76 ? 15.357 2.86 -4.747 1 76.71 76 GLU A N 1
ATOM 589 C CA . GLU A 1 76 ? 15.412 4.307 -4.936 1 76.71 76 GLU A CA 1
ATOM 590 C C . GLU A 1 76 ? 14.487 5.027 -3.959 1 76.71 76 GLU A C 1
ATOM 592 O O . GLU A 1 76 ? 14.851 6.063 -3.399 1 76.71 76 GLU A O 1
ATOM 597 N N . GLU A 1 77 ? 13.334 4.511 -3.781 1 82.14 77 GLU A N 1
ATOM 598 C CA . GLU A 1 77 ? 12.368 5.102 -2.859 1 82.14 77 GLU A CA 1
ATOM 599 C C . GLU A 1 77 ? 12.871 5.043 -1.419 1 82.14 77 GLU A C 1
ATOM 601 O O . GLU A 1 77 ? 12.691 5.992 -0.654 1 82.14 77 GLU A O 1
ATOM 606 N N . ILE A 1 78 ? 13.483 3.917 -1.131 1 85.43 78 ILE A N 1
ATOM 607 C CA . ILE A 1 78 ? 14.014 3.735 0.216 1 85.43 78 ILE A CA 1
ATOM 608 C C . ILE A 1 78 ? 15.148 4.727 0.462 1 85.43 78 ILE A C 1
ATOM 610 O O . ILE A 1 78 ? 15.195 5.378 1.509 1 85.43 78 ILE A O 1
ATOM 614 N N . LEU A 1 79 ? 15.969 4.867 -0.514 1 82.88 79 LEU A N 1
ATOM 615 C CA . LEU A 1 79 ? 17.107 5.77 -0.382 1 82.88 79 LEU A CA 1
ATOM 616 C C . LEU A 1 79 ? 16.643 7.22 -0.3 1 82.88 79 LEU A C 1
ATOM 618 O O . LEU A 1 79 ? 17.215 8.018 0.447 1 82.88 79 LEU A O 1
ATOM 622 N N . ALA A 1 80 ? 15.679 7.56 -1.061 1 82.08 80 ALA A N 1
ATOM 623 C CA . ALA A 1 80 ? 15.102 8.899 -0.98 1 82.08 80 ALA A CA 1
ATOM 624 C C . ALA A 1 80 ? 14.573 9.184 0.422 1 82.08 80 ALA A C 1
ATOM 626 O O . ALA A 1 80 ? 14.768 10.279 0.956 1 82.08 80 ALA A O 1
ATOM 627 N N . GLU A 1 81 ? 13.881 8.247 0.916 1 88.22 81 GLU A N 1
ATOM 628 C CA . GLU A 1 81 ? 13.344 8.403 2.265 1 88.22 81 GLU A CA 1
ATOM 629 C C . GLU A 1 81 ? 14.461 8.631 3.28 1 88.22 81 GLU A C 1
ATOM 631 O O . GLU A 1 81 ? 14.377 9.538 4.11 1 88.22 81 GLU A O 1
ATOM 636 N N . LEU A 1 82 ? 15.509 7.828 3.221 1 88.91 82 LEU A N 1
ATOM 637 C CA . LEU A 1 82 ? 16.622 7.945 4.157 1 88.91 82 LEU A CA 1
ATOM 638 C C . LEU A 1 82 ? 17.325 9.289 4 1 88.91 82 LEU A C 1
ATOM 640 O O . LEU A 1 82 ? 17.681 9.928 4.993 1 88.91 82 LEU A O 1
ATOM 644 N N . TYR A 1 83 ? 17.481 9.711 2.8 1 85.69 83 TYR A N 1
ATOM 645 C CA . TYR A 1 83 ? 18.127 10.981 2.488 1 85.69 83 TYR A CA 1
ATOM 646 C C . TYR A 1 83 ? 17.366 12.147 3.108 1 85.69 83 TYR A C 1
ATOM 648 O O . TYR A 1 83 ? 17.962 13.012 3.755 1 85.69 83 TYR A O 1
ATOM 656 N N . VAL A 1 84 ? 16.115 12.156 2.902 1 92.17 84 VAL A N 1
ATOM 657 C CA . VAL A 1 84 ? 15.297 13.261 3.391 1 92.17 84 VAL A CA 1
ATOM 658 C C . VAL A 1 84 ? 15.216 13.209 4.915 1 92.17 84 VAL A C 1
ATOM 660 O O . VAL A 1 84 ? 15.358 14.235 5.585 1 92.17 84 VAL A O 1
ATOM 663 N N . LEU A 1 85 ? 14.983 12.008 5.437 1 92.87 85 LEU A N 1
ATOM 664 C CA . LEU A 1 85 ? 14.849 11.846 6.881 1 92.87 85 LEU A CA 1
ATOM 665 C C . LEU A 1 85 ? 16.083 12.373 7.605 1 92.87 85 LEU A C 1
ATOM 667 O O . LEU A 1 85 ? 15.967 13.024 8.646 1 92.87 85 LEU A O 1
ATOM 671 N N . GLU A 1 86 ? 17.164 12.046 7.118 1 91.66 86 GLU A N 1
ATOM 672 C CA . GLU A 1 86 ? 18.41 12.499 7.73 1 91.66 86 GLU A CA 1
ATOM 673 C C . GLU A 1 86 ? 18.501 14.022 7.736 1 91.66 86 GLU A C 1
ATOM 675 O O . GLU A 1 86 ? 18.962 14.618 8.712 1 91.66 86 GLU A O 1
ATOM 680 N N . ARG A 1 87 ? 18.086 14.676 6.747 1 92.12 87 ARG A N 1
ATOM 681 C CA . ARG A 1 87 ? 18.241 16.117 6.58 1 92.12 87 ARG A CA 1
ATOM 682 C C . ARG A 1 87 ? 17.202 16.878 7.397 1 92.12 87 ARG A C 1
ATOM 684 O O . ARG A 1 87 ? 17.466 17.985 7.87 1 92.12 87 ARG A O 1
ATOM 691 N N . VAL A 1 88 ? 16.085 16.252 7.495 1 94.69 88 VAL A N 1
ATOM 692 C CA . VAL A 1 88 ? 15.025 16.988 8.176 1 94.69 88 VAL A CA 1
ATOM 693 C C . VAL A 1 88 ? 15.063 16.684 9.672 1 94.69 88 VAL A C 1
ATOM 695 O O . VAL A 1 88 ? 14.382 17.341 10.463 1 94.69 88 VAL A O 1
ATOM 698 N N . SER A 1 89 ? 15.999 15.765 9.904 1 91.5 89 SER A N 1
ATOM 699 C CA . SER A 1 89 ? 16.111 15.35 11.299 1 91.5 89 SER A CA 1
ATOM 700 C C . SER A 1 89 ? 16.501 16.521 12.194 1 91.5 89 SER A C 1
ATOM 702 O O . SER A 1 89 ? 17.452 17.246 11.898 1 91.5 89 SER A O 1
ATOM 704 N N . GLY A 1 90 ? 15.803 17.04 13.114 1 89.87 90 GLY A N 1
ATOM 705 C CA . GLY A 1 90 ? 16.08 18.165 13.993 1 89.87 90 GLY A CA 1
ATOM 706 C C . GLY A 1 90 ? 15.022 19.25 13.925 1 89.87 90 GLY A C 1
ATOM 707 O O . GLY A 1 90 ? 14.903 20.065 14.842 1 89.87 90 GLY A O 1
ATOM 708 N N . HIS A 1 91 ? 14.462 19.298 12.76 1 94.79 91 HIS A N 1
ATOM 709 C CA . HIS A 1 91 ? 13.367 20.253 12.638 1 94.79 91 HIS A CA 1
ATOM 710 C C . HIS A 1 91 ? 12.158 19.812 13.457 1 94.79 91 HIS A C 1
ATOM 712 O O . HIS A 1 91 ? 11.846 18.621 13.519 1 94.79 91 HIS A O 1
ATOM 718 N N . ASP A 1 92 ? 11.443 20.682 13.976 1 96.13 92 ASP A N 1
ATOM 719 C CA . ASP A 1 92 ? 10.392 20.419 14.955 1 96.13 92 ASP A CA 1
ATOM 720 C C . ASP A 1 92 ? 9.223 19.672 14.317 1 96.13 92 ASP A C 1
ATOM 722 O O . ASP A 1 92 ? 8.459 18.997 15.01 1 96.13 92 ASP A O 1
ATOM 726 N N . ASN A 1 93 ? 9.066 19.752 13.018 1 97.74 93 ASN A N 1
ATOM 727 C CA . ASN A 1 93 ? 7.872 19.204 12.384 1 97.74 93 ASN A CA 1
ATOM 728 C C . ASN A 1 93 ? 8.167 17.881 11.684 1 97.74 93 ASN A C 1
ATOM 730 O O . ASN A 1 93 ? 7.367 17.41 10.873 1 97.74 93 ASN A O 1
ATOM 734 N N . PHE A 1 94 ? 9.296 17.302 11.985 1 98.09 94 PHE A N 1
ATOM 735 C CA . PHE A 1 94 ? 9.667 15.994 11.459 1 98.09 94 PHE A CA 1
ATOM 736 C C . PHE A 1 94 ? 10.207 15.098 12.567 1 98.09 94 PHE A C 1
ATOM 738 O O . PHE A 1 94 ? 10.7 15.589 13.585 1 98.09 94 PHE A O 1
ATOM 745 N N . PRO A 1 95 ? 10.059 13.797 12.383 1 96.46 95 PRO A N 1
ATOM 746 C CA . PRO A 1 95 ? 10.652 12.914 13.39 1 96.46 95 PRO A CA 1
ATOM 747 C C . PRO A 1 95 ? 12.179 12.94 13.372 1 96.46 95 PRO A C 1
ATOM 749 O O . PRO A 1 95 ? 12.785 13.082 12.307 1 96.46 95 PRO A O 1
ATOM 752 N N . ALA A 1 96 ? 12.716 12.739 14.483 1 95.59 96 ALA A N 1
ATOM 753 C CA . ALA A 1 96 ? 14.16 12.529 14.547 1 95.59 96 ALA A CA 1
ATOM 754 C C . ALA A 1 96 ? 14.549 11.193 13.921 1 95.59 96 ALA A C 1
ATOM 756 O O . ALA A 1 96 ? 13.821 10.206 14.047 1 95.59 96 ALA A O 1
ATOM 757 N N . PHE A 1 97 ? 15.673 11.224 13.304 1 94.83 97 PHE A N 1
ATOM 758 C CA . PHE A 1 97 ? 16.235 10.045 12.656 1 94.83 97 PHE A CA 1
ATOM 759 C C . PHE A 1 97 ? 17.373 9.463 13.486 1 94.83 97 PHE A C 1
ATOM 761 O O . PHE A 1 97 ? 18.377 10.136 13.731 1 94.83 97 PHE A O 1
ATOM 768 N N . TYR A 1 98 ? 17.26 8.214 13.916 1 93.18 98 TYR A N 1
ATOM 769 C CA . TYR A 1 98 ? 18.267 7.631 14.795 1 93.18 98 TYR A CA 1
ATOM 770 C C . TYR A 1 98 ? 19.157 6.656 14.034 1 93.18 98 TYR A C 1
ATOM 772 O O . TYR A 1 98 ? 20.162 6.178 14.566 1 93.18 98 TYR A O 1
ATOM 780 N N . GLY A 1 99 ? 18.701 6.284 12.767 1 90.56 99 GLY A N 1
ATOM 781 C CA . GLY A 1 99 ? 19.571 5.462 11.942 1 90.56 99 GLY A CA 1
ATOM 782 C C . GLY A 1 99 ? 18.82 4.418 11.138 1 90.56 99 GLY A C 1
ATOM 783 O O . GLY A 1 99 ? 17.633 4.183 11.372 1 90.56 99 GLY A O 1
ATOM 784 N N . ALA A 1 100 ? 19.5 3.867 10.134 1 92.31 100 ALA A N 1
ATOM 785 C CA . ALA A 1 100 ? 19.02 2.735 9.345 1 92.31 100 ALA A CA 1
ATOM 786 C C . ALA A 1 100 ? 19.879 1.497 9.585 1 92.31 100 ALA A C 1
ATOM 788 O O . ALA A 1 100 ? 21.101 1.596 9.712 1 92.31 100 ALA A O 1
ATOM 789 N N . TYR A 1 101 ? 19.243 0.386 9.692 1 90.84 101 TYR A N 1
ATOM 790 C CA . TYR A 1 101 ? 19.896 -0.882 9.996 1 90.84 101 TYR A CA 1
ATOM 791 C C . TYR A 1 101 ? 19.5 -1.956 8.989 1 90.84 101 TYR A C 1
ATOM 793 O O . TYR A 1 101 ? 18.342 -2.024 8.569 1 90.84 101 TYR A O 1
ATOM 801 N N . TYR A 1 102 ? 20.401 -2.768 8.645 1 89.66 102 TYR A N 1
ATOM 802 C CA . TYR A 1 102 ? 20.162 -3.845 7.691 1 89.66 102 TYR A CA 1
ATOM 803 C C . TYR A 1 102 ? 20.181 -5.202 8.385 1 89.66 102 TYR A C 1
ATOM 805 O O . TYR A 1 102 ? 21.206 -5.609 8.938 1 89.66 102 TYR A O 1
ATOM 813 N N . LEU A 1 103 ? 19.028 -5.814 8.381 1 87.05 103 LEU A N 1
ATOM 814 C CA . LEU A 1 103 ? 18.93 -7.166 8.92 1 87.05 103 LEU A CA 1
ATOM 815 C C . LEU A 1 103 ? 19.275 -8.201 7.854 1 87.05 103 LEU A C 1
ATOM 817 O O . LEU A 1 103 ? 18.535 -8.369 6.883 1 87.05 103 LEU A O 1
ATOM 821 N N . ARG A 1 104 ? 20.331 -8.889 8.061 1 82.41 104 ARG A N 1
ATOM 822 C CA . ARG A 1 104 ? 20.747 -9.934 7.131 1 82.41 104 ARG A CA 1
ATOM 823 C C . ARG A 1 104 ? 19.836 -11.152 7.233 1 82.41 104 ARG A C 1
ATOM 825 O O . ARG A 1 104 ? 19.332 -11.469 8.313 1 82.41 104 ARG A O 1
ATOM 832 N N . PRO A 1 105 ? 19.602 -11.666 6.006 1 76.59 105 PRO A N 1
ATOM 833 C CA . PRO A 1 105 ? 18.773 -12.873 6.062 1 76.59 105 PRO A CA 1
ATOM 834 C C . PRO A 1 105 ? 19.421 -13.997 6.866 1 76.59 105 PRO A C 1
ATOM 836 O O . PRO A 1 105 ? 20.644 -14.159 6.835 1 76.59 105 PRO A O 1
ATOM 839 N N . SER A 1 106 ? 18.616 -14.518 7.714 1 68.09 106 SER A N 1
ATOM 840 C CA . SER A 1 106 ? 19.005 -15.704 8.469 1 68.09 106 SER A CA 1
ATOM 841 C C . SER A 1 106 ? 17.903 -16.759 8.447 1 68.09 106 SER A C 1
ATOM 843 O O . SER A 1 106 ? 16.902 -16.603 7.745 1 68.09 106 SER A O 1
ATOM 845 N N . ILE A 1 107 ? 18.116 -17.788 9.107 1 58.6 107 ILE A N 1
ATOM 846 C CA . ILE A 1 107 ? 17.153 -18.882 9.186 1 58.6 107 ILE A CA 1
ATOM 847 C C . ILE A 1 107 ? 15.851 -18.38 9.806 1 58.6 107 ILE A C 1
ATOM 849 O O . ILE A 1 107 ? 14.763 -18.803 9.408 1 58.6 107 ILE A O 1
ATOM 853 N N . SER A 1 108 ? 15.991 -17.482 10.649 1 58.24 108 SER A N 1
ATOM 854 C CA . SER A 1 108 ? 14.85 -17.047 11.448 1 58.24 108 SER A CA 1
ATOM 855 C C . SER A 1 108 ? 14.236 -15.769 10.885 1 58.24 108 SER A C 1
ATOM 857 O O . SER A 1 108 ? 13.096 -15.429 11.207 1 58.24 108 SER A O 1
ATOM 859 N N . ASN A 1 109 ? 15.106 -15.108 10.053 1 66.45 109 ASN A N 1
ATOM 860 C CA . ASN A 1 109 ? 14.625 -13.799 9.625 1 66.45 109 ASN A CA 1
ATOM 861 C C . ASN A 1 109 ? 14.859 -13.576 8.134 1 66.45 109 ASN A C 1
ATOM 863 O O . ASN A 1 109 ? 15.877 -14.006 7.59 1 66.45 109 ASN A O 1
ATOM 867 N N . GLU A 1 110 ? 13.944 -12.859 7.578 1 73.62 110 GLU A N 1
ATOM 868 C CA . GLU A 1 110 ? 14.144 -12.374 6.215 1 73.62 110 GLU A CA 1
ATOM 869 C C . GLU A 1 110 ? 14.944 -11.075 6.203 1 73.62 110 GLU A C 1
ATOM 871 O O . GLU A 1 110 ? 15.032 -10.384 7.22 1 73.62 110 GLU A O 1
ATOM 876 N N . GLU A 1 111 ? 15.579 -10.945 5.121 1 82.22 111 GLU A N 1
ATOM 877 C CA . GLU A 1 111 ? 16.277 -9.68 4.913 1 82.22 111 GLU A CA 1
ATOM 878 C C . GLU A 1 111 ? 15.326 -8.495 5.057 1 82.22 111 GLU A C 1
ATOM 880 O O . GLU A 1 111 ? 14.176 -8.558 4.618 1 82.22 111 GLU A O 1
ATOM 885 N N . ALA A 1 112 ? 15.814 -7.509 5.796 1 86.76 112 ALA A N 1
ATOM 886 C CA . ALA A 1 112 ? 14.967 -6.333 5.971 1 86.76 112 ALA A CA 1
ATOM 887 C C . ALA A 1 112 ? 15.804 -5.096 6.287 1 86.76 112 ALA A C 1
ATOM 889 O O . ALA A 1 112 ? 16.933 -5.21 6.768 1 86.76 112 ALA A O 1
ATOM 890 N N . LEU A 1 113 ? 15.353 -3.965 5.934 1 90.06 113 LEU A N 1
ATOM 891 C CA . LEU A 1 113 ? 15.891 -2.68 6.368 1 90.06 113 LEU A CA 1
ATOM 892 C C . LEU A 1 113 ? 15.037 -2.081 7.48 1 90.06 113 LEU A C 1
ATOM 894 O O . LEU A 1 113 ? 13.812 -2.007 7.357 1 90.06 113 LEU A O 1
ATOM 898 N N . TRP A 1 114 ? 15.669 -1.744 8.557 1 91.35 114 TRP A N 1
ATOM 899 C CA . TRP A 1 114 ? 15.011 -1.103 9.691 1 91.35 114 TRP A CA 1
ATOM 900 C C . TRP A 1 114 ? 15.345 0.384 9.745 1 91.35 114 TRP A C 1
ATOM 902 O O . TRP A 1 114 ? 16.519 0.764 9.745 1 91.35 114 TRP A O 1
ATOM 912 N N . ILE A 1 115 ? 14.395 1.199 9.754 1 92.22 115 ILE A N 1
ATOM 913 C CA . ILE A 1 115 ? 14.581 2.638 9.908 1 92.22 115 ILE A CA 1
ATOM 914 C C . ILE A 1 115 ? 14.101 3.075 11.29 1 92.22 115 ILE A C 1
ATOM 916 O O . ILE A 1 115 ? 12.918 2.944 11.614 1 92.22 115 ILE A O 1
ATOM 920 N N . ALA A 1 116 ? 15 3.608 12.112 1 93.23 116 ALA A N 1
ATOM 921 C CA . ALA A 1 116 ? 14.699 4.016 13.482 1 93.23 116 ALA A CA 1
ATOM 922 C C . ALA A 1 116 ? 14.426 5.515 13.56 1 93.23 116 ALA A C 1
ATOM 924 O O . ALA A 1 116 ? 15.25 6.326 13.13 1 93.23 116 ALA A O 1
ATOM 925 N N . MET A 1 117 ? 13.289 5.882 14.172 1 95.11 117 MET A N 1
ATOM 926 C CA . MET A 1 117 ? 12.906 7.288 14.257 1 95.11 117 MET A CA 1
ATOM 927 C C . MET A 1 117 ? 12.081 7.552 15.512 1 95.11 117 MET A C 1
ATOM 929 O O . MET A 1 117 ? 11.82 6.636 16.293 1 95.11 117 MET A O 1
ATOM 933 N N . THR A 1 118 ? 11.706 8.789 15.68 1 95.03 118 THR A N 1
ATOM 934 C CA . THR A 1 118 ? 10.919 9.219 16.831 1 95.03 118 THR A CA 1
ATOM 935 C C . THR A 1 118 ? 9.603 8.45 16.904 1 95.03 118 THR A C 1
ATOM 937 O O . THR A 1 118 ? 8.918 8.285 15.893 1 95.03 118 THR A O 1
ATOM 940 N N . MET A 1 119 ? 9.322 7.981 18.067 1 93.18 119 MET A N 1
ATOM 941 C CA . MET A 1 119 ? 8.017 7.375 18.316 1 93.18 119 MET A CA 1
ATOM 942 C C . MET A 1 119 ? 6.957 8.445 18.553 1 93.18 119 MET A C 1
ATOM 944 O O . MET A 1 119 ? 7.096 9.274 19.454 1 93.18 119 MET A O 1
ATOM 948 N N . CYS A 1 120 ? 5.975 8.514 17.768 1 93.29 120 CYS A N 1
ATOM 949 C CA . CYS A 1 120 ? 4.854 9.43 17.941 1 93.29 120 CYS A CA 1
ATOM 950 C C . CYS A 1 120 ? 3.672 8.728 18.6 1 93.29 120 CYS A C 1
ATOM 952 O O . CYS A 1 120 ? 2.744 8.293 17.917 1 93.29 120 CYS A O 1
ATOM 954 N N . ALA A 1 121 ? 3.64 8.8 19.834 1 90.51 121 ALA A N 1
ATOM 955 C CA . ALA A 1 121 ? 2.723 8.004 20.647 1 90.51 121 ALA A CA 1
ATOM 956 C C . ALA A 1 121 ? 1.31 8.577 20.599 1 90.51 121 ALA A C 1
ATOM 958 O O . ALA A 1 121 ? 0.354 7.925 21.027 1 90.51 121 ALA A O 1
ATOM 959 N N . GLY A 1 122 ? 1.128 9.775 20.083 1 92.32 122 GLY A N 1
ATOM 960 C CA . GLY A 1 122 ? -0.197 10.363 19.969 1 92.32 122 GLY A CA 1
ATOM 961 C C . GLY A 1 122 ? -0.995 9.814 18.801 1 92.32 122 GLY A C 1
ATOM 962 O O . GLY A 1 122 ? -2.194 10.075 18.684 1 92.32 122 GLY A O 1
ATOM 963 N N . GLY A 1 123 ? -0.261 9.142 17.872 1 90.31 123 GLY A N 1
ATOM 964 C CA . GLY A 1 123 ? -0.946 8.568 16.725 1 90.31 123 GLY A CA 1
ATOM 965 C C . GLY A 1 123 ? -1.033 9.516 15.544 1 90.31 123 GLY A C 1
ATOM 966 O O . GLY A 1 123 ? -0.515 10.634 15.6 1 90.31 123 GLY A O 1
ATOM 967 N N . SER A 1 124 ? -1.659 9.026 14.497 1 92.3 124 SER A N 1
ATOM 968 C CA . SER A 1 124 ? -1.821 9.828 13.288 1 92.3 124 SER A CA 1
ATOM 969 C C . SER A 1 124 ? -3.018 10.766 13.403 1 92.3 124 SER A C 1
ATOM 971 O O . SER A 1 124 ? -3.895 10.562 14.245 1 92.3 124 SER A O 1
ATOM 973 N N . VAL A 1 125 ? -3.026 11.739 12.559 1 96.11 125 VAL A N 1
ATOM 974 C CA . VAL A 1 125 ? -4.173 12.637 12.48 1 96.11 125 VAL A CA 1
ATOM 975 C C . VAL A 1 125 ? -5.413 11.856 12.051 1 96.11 125 VAL A C 1
ATOM 977 O O . VAL A 1 125 ? -6.518 12.123 12.529 1 96.11 125 VAL A O 1
ATOM 980 N N . ASP A 1 126 ? -5.243 10.935 11.172 1 91.91 126 ASP A N 1
ATOM 981 C CA . ASP A 1 126 ? -6.352 10.073 10.775 1 91.91 126 ASP A CA 1
ATOM 982 C C . ASP A 1 126 ? -6.964 9.371 11.985 1 91.91 126 ASP A C 1
ATOM 984 O O . ASP A 1 126 ? -8.187 9.3 12.116 1 91.91 126 ASP A O 1
ATOM 988 N N . ALA A 1 127 ? -6.131 8.834 12.84 1 87.11 127 ALA A N 1
ATOM 989 C CA . ALA A 1 127 ? -6.606 8.18 14.057 1 87.11 127 ALA A CA 1
ATOM 990 C C . ALA A 1 127 ? -7.31 9.176 14.975 1 87.11 127 ALA A C 1
ATOM 992 O O . ALA A 1 127 ? -8.308 8.839 15.617 1 87.11 127 ALA A O 1
ATOM 993 N N . LEU A 1 128 ? -6.812 10.354 15.062 1 92.63 128 LEU A N 1
ATOM 994 C CA . LEU A 1 128 ? -7.418 11.408 15.868 1 92.63 128 LEU A CA 1
ATOM 995 C C . LEU A 1 128 ? -8.838 11.705 15.396 1 92.63 128 LEU A C 1
ATOM 997 O O . LEU A 1 128 ? -9.753 11.833 16.212 1 92.63 128 LEU A O 1
ATOM 1001 N N . ILE A 1 129 ? -8.985 11.809 14.037 1 93.63 129 ILE A N 1
ATOM 1002 C CA . ILE A 1 129 ? -10.301 12.066 13.463 1 93.63 129 ILE A CA 1
ATOM 1003 C C . ILE A 1 129 ? -11.267 10.955 13.869 1 93.63 129 ILE A C 1
ATOM 1005 O O . ILE A 1 129 ? -12.376 11.228 14.335 1 93.63 129 ILE A O 1
ATOM 1009 N N . ARG A 1 130 ? -10.805 9.8 13.735 1 85.22 130 ARG A N 1
ATOM 1010 C CA . ARG A 1 130 ? -11.648 8.632 13.969 1 85.22 130 ARG A CA 1
ATOM 1011 C C . ARG A 1 130 ? -12.069 8.545 15.432 1 85.22 130 ARG A C 1
ATOM 1013 O O . ARG A 1 130 ? -13.146 8.033 15.744 1 85.22 130 ARG A O 1
ATOM 1020 N N . SER A 1 131 ? -11.243 9.046 16.309 1 84.66 131 SER A N 1
ATOM 1021 C CA . SER A 1 131 ? -11.507 8.938 17.74 1 84.66 131 SER A CA 1
ATOM 1022 C C . SER A 1 131 ? -12.296 10.139 18.249 1 84.66 131 SER A C 1
ATOM 1024 O O . SER A 1 131 ? -12.674 10.189 19.421 1 84.66 131 SER A O 1
ATOM 1026 N N . THR A 1 132 ? -12.435 11.085 17.444 1 89.06 132 THR A N 1
ATOM 1027 C CA . THR A 1 132 ? -13.192 12.273 17.822 1 89.06 132 THR A CA 1
ATOM 1028 C C . THR A 1 132 ? -14.675 12.09 17.511 1 89.06 132 THR A C 1
ATOM 1030 O O . THR A 1 132 ? -15.032 11.495 16.492 1 89.06 132 THR A O 1
ATOM 1033 N N . PRO A 1 133 ? -15.521 12.586 18.383 1 85.26 133 PRO A N 1
ATOM 1034 C CA . PRO A 1 133 ? -16.958 12.497 18.114 1 85.26 133 PRO A CA 1
ATOM 1035 C C . PRO A 1 133 ? -17.335 13.033 16.735 1 85.26 133 PRO A C 1
ATOM 1037 O O . PRO A 1 133 ? -16.785 14.044 16.291 1 85.26 133 PRO A O 1
ATOM 1040 N N . ASN A 1 134 ? -18.19 12.35 15.999 1 86.94 134 ASN A N 1
ATOM 1041 C CA . ASN A 1 134 ? -18.711 12.698 14.682 1 86.94 134 ASN A CA 1
ATOM 1042 C C . ASN A 1 134 ? -17.624 12.63 13.613 1 86.94 134 ASN A C 1
ATOM 1044 O O . ASN A 1 134 ? -17.845 13.033 12.47 1 86.94 134 ASN A O 1
ATOM 1048 N N . ARG A 1 135 ? -16.402 12.249 14.008 1 89.32 135 ARG A N 1
ATOM 1049 C CA . ARG A 1 135 ? -15.272 12.102 13.096 1 89.32 135 ARG A CA 1
ATOM 1050 C C . ARG A 1 135 ? -14.953 13.423 12.403 1 89.32 135 ARG A C 1
ATOM 1052 O O . ARG A 1 135 ? -14.783 13.465 11.183 1 89.32 135 ARG A O 1
ATOM 1059 N N . SER A 1 136 ? -14.989 14.463 13.18 1 94.86 136 SER A N 1
ATOM 1060 C CA . SER A 1 136 ? -14.699 15.824 12.739 1 94.86 136 SER A CA 1
ATOM 1061 C C . SER A 1 136 ? -13.9 16.586 13.791 1 94.86 136 SER A C 1
ATOM 1063 O O . SER A 1 136 ? -14.288 16.634 14.96 1 94.86 136 SER A O 1
ATOM 1065 N N . LEU A 1 137 ? -12.834 17.147 13.384 1 96.96 137 LEU A N 1
ATOM 1066 C CA . LEU A 1 137 ? -12.019 17.911 14.323 1 96.96 137 LEU A CA 1
ATOM 1067 C C . LEU A 1 137 ? -12.513 19.35 14.427 1 96.96 137 LEU A C 1
ATOM 1069 O O . LEU A 1 137 ? -13.102 19.878 13.481 1 96.96 137 LEU A O 1
ATOM 1073 N N . GLU A 1 138 ? -12.206 19.96 15.561 1 95.16 138 GLU A N 1
ATOM 1074 C CA . GLU A 1 138 ? -12.491 21.38 15.746 1 95.16 138 GLU A CA 1
ATOM 1075 C C . GLU A 1 138 ? -11.627 22.24 14.829 1 95.16 138 GLU A C 1
ATOM 1077 O O . GLU A 1 138 ? -10.463 21.917 14.581 1 95.16 138 GLU A O 1
ATOM 1082 N N . GLU A 1 139 ? -12.157 23.379 14.468 1 95.61 139 GLU A N 1
ATOM 1083 C CA . GLU A 1 139 ? -11.462 24.268 13.542 1 95.61 139 GLU A CA 1
ATOM 1084 C C . GLU A 1 139 ? -10.115 24.71 14.108 1 95.61 139 GLU A C 1
ATOM 1086 O O . GLU A 1 139 ? -9.137 24.839 13.369 1 95.61 139 GLU A O 1
ATOM 1091 N N . THR A 1 140 ? -10.113 24.98 15.43 1 96.45 140 THR A N 1
ATOM 1092 C CA . THR A 1 140 ? -8.872 25.444 16.039 1 96.45 140 THR A CA 1
ATOM 1093 C C . THR A 1 140 ? -7.799 24.361 15.973 1 96.45 140 THR A C 1
ATOM 1095 O O . THR A 1 140 ? -6.616 24.662 15.794 1 96.45 140 THR A O 1
ATOM 1098 N N . TRP A 1 141 ? -8.201 23.086 16.139 1 97.46 141 TRP A N 1
ATOM 1099 C CA . TRP A 1 141 ? -7.267 21.973 16.001 1 97.46 141 TRP A CA 1
ATOM 1100 C C . TRP A 1 141 ? -6.738 21.881 14.573 1 97.46 141 TRP A C 1
ATOM 1102 O O . TRP A 1 141 ? -5.536 21.701 14.36 1 97.46 141 TRP A O 1
ATOM 1112 N N . ILE A 1 142 ? -7.677 22.029 13.615 1 97.98 142 ILE A N 1
ATOM 1113 C CA . ILE A 1 142 ? -7.315 21.947 12.204 1 97.98 142 ILE A CA 1
ATOM 1114 C C . ILE A 1 142 ? -6.32 23.053 11.862 1 97.98 142 ILE A C 1
ATOM 1116 O O . ILE A 1 142 ? -5.313 22.806 11.193 1 97.98 142 ILE A O 1
ATOM 1120 N N . SER A 1 143 ? -6.587 24.239 12.355 1 98.03 143 SER A N 1
ATOM 1121 C CA . SER A 1 143 ? -5.714 25.381 12.105 1 98.03 143 SER A CA 1
ATOM 1122 C C . SER A 1 143 ? -4.317 25.143 12.669 1 98.03 143 SER A C 1
ATOM 1124 O O . SER A 1 143 ? -3.318 25.427 12.006 1 98.03 143 SER A O 1
ATOM 1126 N N . TYR A 1 144 ? -4.244 24.648 13.854 1 97.96 144 TYR A N 1
ATOM 1127 C CA . TYR A 1 144 ? -2.974 24.359 14.511 1 97.96 144 TYR A CA 1
ATOM 1128 C C . TYR A 1 144 ? -2.168 23.34 13.715 1 97.96 144 TYR A C 1
ATOM 1130 O O . TYR A 1 144 ? -0.983 23.551 13.446 1 97.96 144 TYR A O 1
ATOM 1138 N N . ILE A 1 145 ? -2.811 22.255 13.321 1 98.36 145 ILE A N 1
ATOM 1139 C CA . ILE A 1 145 ? -2.141 21.189 12.585 1 98.36 145 ILE A CA 1
ATOM 1140 C C . ILE A 1 145 ? -1.676 21.711 11.227 1 98.36 145 ILE A C 1
ATOM 1142 O O . ILE A 1 145 ? -0.537 21.473 10.82 1 98.36 145 ILE A O 1
ATOM 1146 N N . CYS A 1 146 ? -2.538 22.434 10.55 1 98.53 146 CYS A N 1
ATOM 1147 C CA . CYS A 1 146 ? -2.183 22.996 9.251 1 98.53 146 CYS A CA 1
ATOM 1148 C C . CYS A 1 146 ? -0.981 23.925 9.368 1 98.53 146 CYS A C 1
ATOM 1150 O O . CYS A 1 146 ? -0.104 23.925 8.502 1 98.53 146 CYS A O 1
ATOM 1152 N N . LYS A 1 147 ? -0.957 24.713 10.416 1 98.35 147 LYS A N 1
ATOM 1153 C CA . LYS A 1 147 ? 0.164 25.625 10.622 1 98.35 147 LYS A CA 1
ATOM 1154 C C . LYS A 1 147 ? 1.481 24.862 10.727 1 98.35 147 LYS A C 1
ATOM 1156 O O . LYS A 1 147 ? 2.463 25.215 10.071 1 98.35 147 LYS A O 1
ATOM 1161 N N . LYS A 1 148 ? 1.488 23.844 11.549 1 98.3 148 LYS A N 1
ATOM 1162 C CA . LYS A 1 148 ? 2.702 23.057 11.746 1 98.3 148 LYS A CA 1
ATOM 1163 C C . LYS A 1 148 ? 3.113 22.349 10.459 1 98.3 148 LYS A C 1
ATOM 1165 O O . LYS A 1 148 ? 4.3 22.286 10.131 1 98.3 148 LYS A O 1
ATOM 1170 N N . VAL A 1 149 ? 2.135 21.84 9.704 1 98.81 149 VAL A N 1
ATOM 1171 C CA . VAL A 1 149 ? 2.421 21.179 8.435 1 98.81 149 VAL A CA 1
ATOM 1172 C C . VAL A 1 149 ? 2.996 22.188 7.444 1 98.81 149 VAL A C 1
ATOM 1174 O O . VAL A 1 149 ? 3.957 21.89 6.732 1 98.81 149 VAL A O 1
ATOM 1177 N N . LEU A 1 150 ? 2.401 23.388 7.433 1 98.73 150 LEU A N 1
ATOM 1178 C CA . LEU A 1 150 ? 2.886 24.428 6.533 1 98.73 150 LEU A CA 1
ATOM 1179 C C . LEU A 1 150 ? 4.325 24.807 6.864 1 98.73 150 LEU A C 1
ATOM 1181 O O . LEU A 1 150 ? 5.132 25.046 5.963 1 98.73 150 LEU A O 1
ATOM 1185 N N . GLN A 1 151 ? 4.643 24.899 8.116 1 98.44 151 GLN A N 1
ATOM 1186 C CA . GLN A 1 151 ? 6.02 25.156 8.524 1 98.44 151 GLN A CA 1
ATOM 1187 C C . GLN A 1 151 ? 6.958 24.066 8.012 1 98.44 151 GLN A C 1
ATOM 1189 O O . GLN A 1 151 ? 8.051 24.36 7.524 1 98.44 151 GLN A O 1
ATOM 1194 N N . GLY A 1 152 ? 6.505 22.817 8.124 1 98.6 152 GLY A N 1
ATOM 1195 C CA . GLY A 1 152 ? 7.275 21.707 7.587 1 98.6 152 GLY A CA 1
ATOM 1196 C C . GLY A 1 152 ? 7.438 21.767 6.08 1 98.6 152 GLY A C 1
ATOM 1197 O O . GLY A 1 152 ? 8.535 21.552 5.56 1 98.6 152 GLY A O 1
ATOM 1198 N N . LEU A 1 153 ? 6.365 22.06 5.367 1 98.56 153 LEU A N 1
ATOM 1199 C CA . LEU A 1 153 ? 6.4 22.132 3.91 1 98.56 153 LEU A CA 1
ATOM 1200 C C . LEU A 1 153 ? 7.319 23.255 3.443 1 98.56 153 LEU A C 1
ATOM 1202 O O . LEU A 1 153 ? 8.009 23.117 2.43 1 98.56 153 LEU A O 1
ATOM 1206 N N . ASP A 1 154 ? 7.25 24.341 4.139 1 98.43 154 ASP A N 1
ATOM 1207 C CA . ASP A 1 154 ? 8.142 25.451 3.816 1 98.43 154 ASP A CA 1
ATOM 1208 C C . ASP A 1 154 ? 9.605 25.029 3.924 1 98.43 154 ASP A C 1
ATOM 1210 O O . ASP A 1 154 ? 10.415 25.348 3.052 1 98.43 154 ASP A O 1
ATOM 1214 N N . TYR A 1 155 ? 9.906 24.324 4.956 1 98.09 155 TYR A N 1
ATOM 1215 C CA . TYR A 1 155 ? 11.265 23.833 5.154 1 98.09 155 TYR A CA 1
ATOM 1216 C C . TYR A 1 155 ? 11.648 22.835 4.068 1 98.09 155 TYR A C 1
ATOM 1218 O O . TYR A 1 155 ? 12.775 22.854 3.569 1 98.09 155 TYR A O 1
ATOM 1226 N N . LEU A 1 156 ? 10.778 21.919 3.678 1 97.7 156 LEU A N 1
ATOM 1227 C CA . LEU A 1 156 ? 11.035 20.966 2.604 1 97.7 156 LEU A CA 1
ATOM 1228 C C . LEU A 1 156 ? 11.355 21.689 1.3 1 97.7 156 LEU A C 1
ATOM 1230 O O . LEU A 1 156 ? 12.22 21.252 0.539 1 97.7 156 LEU A O 1
ATOM 1234 N N . GLN A 1 157 ? 10.595 22.729 1.095 1 97.03 157 GLN A N 1
ATOM 1235 C CA . GLN A 1 157 ? 10.85 23.521 -0.104 1 97.03 157 GLN A CA 1
ATOM 1236 C C . GLN A 1 157 ? 12.273 24.07 -0.108 1 97.03 157 GLN A C 1
ATOM 1238 O O . GLN A 1 157 ? 12.928 24.105 -1.152 1 97.03 157 GLN A O 1
ATOM 1243 N N . GLU A 1 158 ? 12.744 24.505 0.981 1 96.24 158 GLU A N 1
ATOM 1244 C CA . GLU A 1 158 ? 14.114 24.997 1.098 1 96.24 158 GLU A CA 1
ATOM 1245 C C . GLU A 1 158 ? 15.123 23.905 0.756 1 96.24 158 GLU A C 1
ATOM 1247 O O . GLU A 1 158 ? 16.209 24.192 0.249 1 96.24 158 GLU A O 1
ATOM 1252 N N . LEU A 1 159 ? 14.754 22.694 1.008 1 94.65 159 LEU A N 1
ATOM 1253 C CA . LEU A 1 159 ? 15.626 21.554 0.749 1 94.65 159 LEU A CA 1
ATOM 1254 C C . LEU A 1 159 ? 15.369 20.977 -0.639 1 94.65 159 LEU A C 1
ATOM 1256 O O . LEU A 1 159 ? 15.965 19.966 -1.016 1 94.65 159 LEU A O 1
ATOM 1260 N N . ASN A 1 160 ? 14.442 21.555 -1.36 1 96.12 160 ASN A N 1
ATOM 1261 C CA . ASN A 1 160 ? 14.051 21.078 -2.682 1 96.12 160 ASN A CA 1
ATOM 1262 C C . ASN A 1 160 ? 13.471 19.667 -2.62 1 96.12 160 ASN A C 1
ATOM 1264 O O . ASN A 1 160 ? 13.88 18.79 -3.383 1 96.12 160 ASN A O 1
ATOM 1268 N N . VAL A 1 161 ? 12.588 19.484 -1.721 1 96.43 161 VAL A N 1
ATOM 1269 C CA . VAL A 1 161 ? 11.927 18.194 -1.557 1 96.43 161 VAL A CA 1
ATOM 1270 C C . VAL A 1 161 ? 10.424 18.35 -1.778 1 96.43 161 VAL A C 1
ATOM 1272 O O . VAL A 1 161 ? 9.799 19.255 -1.221 1 96.43 161 VAL A O 1
ATOM 1275 N N . ILE A 1 162 ? 9.848 17.558 -2.614 1 97.41 162 ILE A N 1
ATOM 1276 C CA . ILE A 1 162 ? 8.406 17.413 -2.782 1 97.41 162 ILE A CA 1
ATOM 1277 C C . ILE A 1 162 ? 7.933 16.133 -2.097 1 97.41 162 ILE A C 1
ATOM 1279 O O . ILE A 1 162 ? 8.434 15.044 -2.388 1 97.41 162 ILE A O 1
ATOM 1283 N N . HIS A 1 163 ? 6.998 16.147 -1.231 1 96.58 163 HIS A N 1
ATOM 1284 C CA . HIS A 1 163 ? 6.638 15.036 -0.357 1 96.58 163 HIS A CA 1
ATOM 1285 C C . HIS A 1 163 ? 5.844 13.975 -1.111 1 96.58 163 HIS A C 1
ATOM 1287 O O . HIS A 1 163 ? 6.188 12.792 -1.074 1 96.58 163 HIS A O 1
ATOM 1293 N N . HIS A 1 164 ? 4.65 14.407 -1.782 1 95.54 164 HIS A N 1
ATOM 1294 C CA . HIS A 1 164 ? 3.835 13.638 -2.715 1 95.54 164 HIS A CA 1
ATOM 1295 C C . HIS A 1 164 ? 2.802 12.793 -1.976 1 95.54 164 HIS A C 1
ATOM 1297 O O . HIS A 1 164 ? 1.936 12.177 -2.602 1 95.54 164 HIS A O 1
ATOM 1303 N N . ASP A 1 165 ? 2.786 12.756 -0.704 1 93.85 165 ASP A N 1
ATOM 1304 C CA . ASP A 1 165 ? 1.837 11.878 -0.025 1 93.85 165 ASP A CA 1
ATOM 1305 C C . ASP A 1 165 ? 1.394 12.475 1.308 1 93.85 165 ASP A C 1
ATOM 1307 O O . ASP A 1 165 ? 1.339 11.774 2.321 1 93.85 165 ASP A O 1
ATOM 1311 N N . LEU A 1 166 ? 1.134 13.668 1.327 1 97.29 166 LEU A N 1
ATOM 1312 C CA . LEU A 1 166 ? 0.617 14.342 2.513 1 97.29 166 LEU A CA 1
ATOM 1313 C C . LEU A 1 166 ? -0.86 14.021 2.72 1 97.29 166 LEU A C 1
ATOM 1315 O O . LEU A 1 166 ? -1.689 14.308 1.854 1 97.29 166 LEU A O 1
ATOM 1319 N N . LYS A 1 167 ? -1.193 13.391 3.814 1 96.24 167 LYS A N 1
ATOM 1320 C CA . LYS A 1 167 ? -2.54 13.008 4.228 1 96.24 167 LYS A CA 1
ATOM 1321 C C . LYS A 1 167 ? -2.602 12.757 5.732 1 96.24 167 LYS A C 1
ATOM 1323 O O . LYS A 1 167 ? -1.575 12.787 6.415 1 96.24 167 LYS A O 1
ATOM 1328 N N . GLY A 1 168 ? -3.775 12.592 6.265 1 95.34 168 GLY A N 1
ATOM 1329 C CA . GLY A 1 168 ? -3.962 12.405 7.695 1 95.34 168 GLY A CA 1
ATOM 1330 C C . GLY A 1 168 ? -3.166 11.24 8.253 1 95.34 168 GLY A C 1
ATOM 1331 O O . GLY A 1 168 ? -2.686 11.296 9.387 1 95.34 168 GLY A O 1
ATOM 1332 N N . ALA A 1 169 ? -2.969 10.2 7.452 1 90.97 169 ALA A N 1
ATOM 1333 C CA . ALA A 1 169 ? -2.268 8.996 7.89 1 90.97 169 ALA A CA 1
ATOM 1334 C C . ALA A 1 169 ? -0.767 9.246 8.006 1 90.97 169 ALA A C 1
ATOM 1336 O O . ALA A 1 169 ? -0.06 8.507 8.696 1 90.97 169 ALA A O 1
ATOM 1337 N N . ASN A 1 170 ? -0.26 10.304 7.35 1 93.66 170 ASN A N 1
ATOM 1338 C CA . ASN A 1 170 ? 1.173 10.577 7.335 1 93.66 170 ASN A CA 1
ATOM 1339 C C . ASN A 1 170 ? 1.513 11.837 8.126 1 93.66 170 ASN A C 1
ATOM 1341 O O . ASN A 1 170 ? 2.601 12.394 7.976 1 93.66 170 ASN A O 1
ATOM 1345 N N . ILE A 1 171 ? 0.548 12.325 8.888 1 97.5 171 ILE A N 1
ATOM 1346 C CA . ILE A 1 171 ? 0.746 13.372 9.884 1 97.5 171 ILE A CA 1
ATOM 1347 C C . ILE A 1 171 ? 0.54 12.798 11.284 1 97.5 171 ILE A C 1
ATOM 1349 O O . ILE A 1 171 ? -0.568 12.388 11.636 1 97.5 171 ILE A O 1
ATOM 1353 N N . MET A 1 172 ? 1.594 12.835 12.039 1 96.28 172 MET A N 1
ATOM 1354 C CA . MET A 1 172 ? 1.573 12.184 13.345 1 96.28 172 MET A CA 1
ATOM 1355 C C . MET A 1 172 ? 1.605 13.216 14.468 1 96.28 172 MET A C 1
ATOM 1357 O O . MET A 1 172 ? 2.048 14.348 14.264 1 96.28 172 MET A O 1
ATOM 1361 N N . LEU A 1 173 ? 1.141 12.769 15.584 1 96.83 173 LEU A N 1
ATOM 1362 C CA . LEU A 1 173 ? 1.184 13.58 16.795 1 96.83 173 LEU A CA 1
ATOM 1363 C C . LEU A 1 173 ? 1.966 12.872 17.897 1 96.83 173 LEU A C 1
ATOM 1365 O O . LEU A 1 173 ? 1.849 11.655 18.062 1 96.83 173 LEU A O 1
ATOM 1369 N N . THR A 1 174 ? 2.785 13.617 18.594 1 95.77 174 THR A N 1
ATOM 1370 C CA . THR A 1 174 ? 3.366 13.096 19.826 1 95.77 174 THR A CA 1
ATOM 1371 C C . THR A 1 174 ? 2.322 13.046 20.938 1 95.77 174 THR A C 1
ATOM 1373 O O . THR A 1 174 ? 1.196 13.517 20.761 1 95.77 174 THR A O 1
ATOM 1376 N N . SER A 1 175 ? 2.75 12.539 22.099 1 93.75 175 SER A N 1
ATOM 1377 C CA . SER A 1 175 ? 1.845 12.479 23.243 1 93.75 175 SER A CA 1
ATOM 1378 C C . SER A 1 175 ? 1.46 13.876 23.718 1 93.75 175 SER A C 1
ATOM 1380 O O . SER A 1 175 ? 0.389 14.068 24.296 1 93.75 175 SER A O 1
ATOM 1382 N N . THR A 1 176 ? 2.335 14.829 23.395 1 96.06 176 THR A N 1
ATOM 1383 C CA . THR A 1 176 ? 2.068 16.209 23.782 1 96.06 176 THR A CA 1
ATOM 1384 C C . THR A 1 176 ? 1.465 16.99 22.618 1 96.06 176 THR A C 1
ATOM 1386 O O . THR A 1 176 ? 1.452 18.223 22.631 1 96.06 176 THR A O 1
ATOM 1389 N N . ALA A 1 177 ? 1.134 16.296 21.483 1 97.24 177 ALA A N 1
ATOM 1390 C CA . ALA A 1 177 ? 0.39 16.814 20.338 1 97.24 177 ALA A CA 1
ATOM 1391 C C . ALA A 1 177 ? 1.272 17.708 19.47 1 97.24 177 ALA A C 1
ATOM 1393 O O . ALA A 1 177 ? 0.785 18.655 18.848 1 97.24 177 ALA A O 1
ATOM 1394 N N . ARG A 1 178 ? 2.565 17.485 19.552 1 97.78 178 ARG A N 1
ATOM 1395 C CA . ARG A 1 178 ? 3.417 18.079 18.526 1 97.78 178 ARG A CA 1
ATOM 1396 C C . ARG A 1 178 ? 3.249 17.36 17.192 1 97.78 178 ARG A C 1
ATOM 1398 O O . ARG A 1 178 ? 3.113 16.135 17.153 1 97.78 178 ARG A O 1
ATOM 1405 N N . VAL A 1 179 ? 3.31 18.072 16.126 1 98.3 179 VAL A N 1
ATOM 1406 C CA . VAL A 1 179 ? 2.959 17.555 14.807 1 98.3 179 VAL A CA 1
ATOM 1407 C C . VAL A 1 179 ? 4.224 17.131 14.065 1 98.3 179 VAL A C 1
ATOM 1409 O O . VAL A 1 179 ? 5.206 17.876 14.023 1 98.3 179 VAL A O 1
ATOM 1412 N N . LYS A 1 180 ? 4.248 15.942 13.519 1 98.26 180 LYS A N 1
ATOM 1413 C CA . LYS A 1 180 ? 5.365 15.41 12.743 1 98.26 180 LYS A CA 1
ATOM 1414 C C . LYS A 1 180 ? 4.897 14.899 11.384 1 98.26 180 LYS A C 1
ATOM 1416 O O . LYS A 1 180 ? 3.977 14.081 11.306 1 98.26 180 LYS A O 1
ATOM 1421 N N . ILE A 1 181 ? 5.445 15.4 10.296 1 97.94 181 ILE A N 1
ATOM 1422 C CA . ILE A 1 181 ? 5.217 14.849 8.965 1 97.94 181 ILE A CA 1
ATOM 1423 C C . ILE A 1 181 ? 6.118 13.635 8.748 1 97.94 181 ILE A C 1
ATOM 1425 O O . ILE A 1 181 ? 7.328 13.704 8.976 1 97.94 181 ILE A O 1
ATOM 1429 N N . ILE A 1 182 ? 5.528 12.532 8.337 1 94.09 182 ILE A N 1
ATOM 1430 C CA . ILE A 1 182 ? 6.336 11.324 8.204 1 94.09 182 ILE A CA 1
ATOM 1431 C C . ILE A 1 182 ? 6.176 10.75 6.798 1 94.09 182 ILE A C 1
ATOM 1433 O O . ILE A 1 182 ? 5.435 11.296 5.978 1 94.09 182 ILE A O 1
ATOM 1437 N N . ASP A 1 183 ? 6.942 9.672 6.467 1 89.95 183 ASP A N 1
ATOM 1438 C CA . ASP A 1 183 ? 6.86 8.84 5.27 1 89.95 183 ASP A CA 1
ATOM 1439 C C . ASP A 1 183 ? 7.291 9.619 4.029 1 89.95 183 ASP A C 1
ATOM 1441 O O . ASP A 1 183 ? 6.453 10.188 3.325 1 89.95 183 ASP A O 1
ATOM 1445 N N . PHE A 1 184 ? 8.495 9.568 3.665 1 92.24 184 PHE A N 1
ATOM 1446 C CA . PHE A 1 184 ? 9.075 10.241 2.509 1 92.24 184 PHE A CA 1
ATOM 1447 C C . PHE A 1 184 ? 9.393 9.242 1.404 1 92.24 184 PHE A C 1
ATOM 1449 O O . PHE A 1 184 ? 10.293 9.469 0.593 1 92.24 184 PHE A O 1
ATOM 1456 N N . GLY A 1 185 ? 8.764 8.158 1.437 1 87.4 185 GLY A N 1
ATOM 1457 C CA . GLY A 1 185 ? 9.015 7.107 0.463 1 87.4 185 GLY A CA 1
ATOM 1458 C C . GLY A 1 185 ? 8.733 7.537 -0.964 1 87.4 185 GLY A C 1
ATOM 1459 O O . GLY A 1 185 ? 9.342 7.022 -1.904 1 87.4 185 GLY A O 1
ATOM 1460 N N . LEU A 1 186 ? 7.909 8.472 -1.148 1 88.95 186 LEU A N 1
ATOM 1461 C CA . LEU A 1 186 ? 7.508 8.896 -2.485 1 88.95 186 LEU A CA 1
ATOM 1462 C C . LEU A 1 186 ? 8.055 10.283 -2.802 1 88.95 186 LEU A C 1
ATOM 1464 O O . LEU A 1 186 ? 7.715 10.869 -3.833 1 88.95 186 LEU A O 1
ATOM 1468 N N . ALA A 1 187 ? 8.88 10.763 -1.925 1 92.88 187 ALA A N 1
ATOM 1469 C CA . ALA A 1 187 ? 9.378 12.127 -2.077 1 92.88 187 ALA A CA 1
ATOM 1470 C C . ALA A 1 187 ? 10.294 12.245 -3.292 1 92.88 187 ALA A C 1
ATOM 1472 O O . ALA A 1 187 ? 10.991 11.291 -3.646 1 92.88 187 ALA A O 1
ATOM 1473 N N . THR A 1 188 ? 10.233 13.336 -3.909 1 92.79 188 THR A N 1
ATOM 1474 C CA . THR A 1 188 ? 11.162 13.706 -4.971 1 92.79 188 THR A CA 1
ATOM 1475 C C . THR A 1 188 ? 12.165 14.743 -4.475 1 92.79 188 THR A C 1
ATOM 1477 O O . THR A 1 188 ? 11.785 15.728 -3.839 1 92.79 188 THR A O 1
ATOM 1480 N N . ILE A 1 189 ? 13.384 14.429 -4.75 1 91.86 189 ILE A N 1
ATOM 1481 C CA . ILE A 1 189 ? 14.439 15.379 -4.417 1 91.86 189 ILE A CA 1
ATOM 1482 C C . ILE A 1 189 ? 14.751 16.251 -5.631 1 91.86 189 ILE A C 1
ATOM 1484 O O . ILE A 1 189 ? 15.251 15.758 -6.645 1 91.86 189 ILE A O 1
ATOM 1488 N N . GLY A 1 190 ? 14.423 17.5 -5.573 1 92.94 190 GLY A N 1
ATOM 1489 C CA . GLY A 1 190 ? 14.546 18.477 -6.644 1 92.94 190 GLY A CA 1
ATOM 1490 C C . GLY A 1 190 ? 13.412 19.484 -6.666 1 92.94 190 GLY A C 1
ATOM 1491 O O . GLY A 1 190 ? 12.361 19.256 -6.063 1 92.94 190 GLY A O 1
ATOM 1492 N N . PRO A 1 191 ? 13.589 20.505 -7.354 1 94.01 191 PRO A N 1
ATOM 1493 C CA . PRO A 1 191 ? 12.585 21.571 -7.357 1 94.01 191 PRO A CA 1
ATOM 1494 C C . PRO A 1 191 ? 11.414 21.276 -8.292 1 94.01 191 PRO A C 1
ATOM 1496 O O . PRO A 1 191 ? 10.386 21.955 -8.234 1 94.01 191 PRO A O 1
ATOM 1499 N N . ILE A 1 192 ? 11.647 20.224 -9.199 1 95.12 192 ILE A N 1
ATOM 1500 C CA . ILE A 1 192 ? 10.641 19.878 -10.197 1 95.12 192 ILE A CA 1
ATOM 1501 C C . ILE A 1 192 ? 10.449 18.364 -10.232 1 95.12 192 ILE A C 1
ATOM 1503 O O . ILE A 1 192 ? 11.384 17.606 -9.962 1 95.12 192 ILE A O 1
ATOM 1507 N N . SER A 1 193 ? 9.224 17.969 -10.554 1 93.85 193 SER A N 1
ATOM 1508 C CA . SER A 1 193 ? 8.927 16.542 -10.626 1 93.85 193 SER A CA 1
ATOM 1509 C C . SER A 1 193 ? 7.938 16.24 -11.746 1 93.85 193 SER A C 1
ATOM 1511 O O . SER A 1 193 ? 7.163 17.11 -12.15 1 93.85 193 SER A O 1
ATOM 1513 N N . THR A 1 194 ? 8.002 15.029 -12.262 1 90.95 194 THR A N 1
ATOM 1514 C CA . THR A 1 194 ? 7.033 14.501 -13.216 1 90.95 194 THR A CA 1
ATOM 1515 C C . THR A 1 194 ? 6.387 13.226 -12.68 1 90.95 194 THR A C 1
ATOM 1517 O O . THR A 1 194 ? 5.707 12.511 -13.419 1 90.95 194 THR A O 1
ATOM 1520 N N . SER A 1 195 ? 6.604 13.021 -11.426 1 88.61 195 SER A N 1
ATOM 1521 C CA . SER A 1 195 ? 6.144 11.788 -10.795 1 88.61 195 SER A CA 1
ATOM 1522 C C . SER A 1 195 ? 4.625 11.768 -10.663 1 88.61 195 SER A C 1
ATOM 1524 O O . SER A 1 195 ? 3.998 12.814 -10.482 1 88.61 195 SER A O 1
ATOM 1526 N N . ASN A 1 196 ? 4.011 10.602 -10.767 1 88.4 196 ASN A N 1
ATOM 1527 C CA . ASN A 1 196 ? 2.594 10.417 -10.471 1 88.4 196 ASN A CA 1
ATOM 1528 C C . ASN A 1 196 ? 2.389 9.572 -9.217 1 88.4 196 ASN A C 1
ATOM 1530 O O . ASN A 1 196 ? 1.356 8.918 -9.066 1 88.4 196 ASN A O 1
ATOM 1534 N N . ALA A 1 197 ? 3.414 9.582 -8.439 1 84.91 197 ALA A N 1
ATOM 1535 C CA . ALA A 1 197 ? 3.353 8.822 -7.193 1 84.91 197 ALA A CA 1
ATOM 1536 C C . ALA A 1 197 ? 2.517 9.552 -6.145 1 84.91 197 ALA A C 1
ATOM 1538 O O . ALA A 1 197 ? 2.53 10.784 -6.08 1 84.91 197 ALA A O 1
ATOM 1539 N N . GLY A 1 198 ? 1.788 8.752 -5.322 1 86.7 198 GLY A N 1
ATOM 1540 C CA . GLY A 1 198 ? 0.98 9.316 -4.253 1 86.7 198 GLY A CA 1
ATOM 1541 C C . GLY A 1 198 ? -0.353 8.613 -4.077 1 86.7 198 GLY A C 1
ATOM 1542 O O . GLY A 1 198 ? -0.633 7.623 -4.756 1 86.7 198 GLY A O 1
ATOM 1543 N N . THR A 1 199 ? -1.115 9.035 -3.145 1 88.25 199 THR A N 1
ATOM 1544 C CA . THR A 1 199 ? -2.482 8.562 -2.959 1 88.25 199 THR A CA 1
ATOM 1545 C C . THR A 1 199 ? -3.461 9.405 -3.771 1 88.25 199 THR A C 1
ATOM 1547 O O . THR A 1 199 ? -3.575 10.613 -3.556 1 88.25 199 THR A O 1
ATOM 1550 N N . ARG A 1 200 ? -4.145 8.951 -4.603 1 89.95 200 ARG A N 1
ATOM 1551 C CA . ARG A 1 200 ? -4.843 9.584 -5.717 1 89.95 200 ARG A CA 1
ATOM 1552 C C . ARG A 1 200 ? -5.806 10.658 -5.22 1 89.95 200 ARG A C 1
ATOM 1554 O O . ARG A 1 200 ? -5.856 11.758 -5.774 1 89.95 200 ARG A O 1
ATOM 1561 N N . CYS A 1 201 ? -6.549 10.414 -4.141 1 94.33 201 CYS A N 1
ATOM 1562 C CA . CYS A 1 201 ? -7.583 11.34 -3.692 1 94.33 201 CYS A CA 1
ATOM 1563 C C . CYS A 1 201 ? -6.97 12.649 -3.208 1 94.33 201 CYS A C 1
ATOM 1565 O O . CYS A 1 201 ? -7.655 13.671 -3.141 1 94.33 201 CYS A O 1
ATOM 1567 N N . TRP A 1 202 ? -5.703 12.65 -2.914 1 97.27 202 TRP A N 1
ATOM 1568 C CA . TRP A 1 202 ? -5.052 13.835 -2.363 1 97.27 202 TRP A CA 1
ATOM 1569 C C . TRP A 1 202 ? -4.184 14.518 -3.415 1 97.27 202 TRP A C 1
ATOM 1571 O O . TRP A 1 202 ? -3.659 15.609 -3.182 1 97.27 202 TRP A O 1
ATOM 1581 N N . MET A 1 203 ? -4.094 13.884 -4.586 1 96.81 203 MET A N 1
ATOM 1582 C CA . MET A 1 203 ? -3.179 14.351 -5.624 1 96.81 203 MET A CA 1
ATOM 1583 C C . MET A 1 203 ? -3.738 15.583 -6.327 1 96.81 203 MET A C 1
ATOM 1585 O O . MET A 1 203 ? -4.939 15.66 -6.594 1 96.81 203 MET A O 1
ATOM 1589 N N . ALA A 1 204 ? -2.871 16.454 -6.671 1 98.04 204 ALA A N 1
ATOM 1590 C CA . ALA A 1 204 ? -3.234 17.656 -7.417 1 98.04 204 ALA A CA 1
ATOM 1591 C C . ALA A 1 204 ? -3.547 17.325 -8.873 1 98.04 204 ALA A C 1
ATOM 1593 O O . ALA A 1 204 ? -3.103 16.298 -9.392 1 98.04 204 ALA A O 1
ATOM 1594 N N . PRO A 1 205 ? -4.289 18.226 -9.544 1 97.49 205 PRO A N 1
ATOM 1595 C CA . PRO A 1 205 ? -4.649 17.997 -10.945 1 97.49 205 PRO A CA 1
ATOM 1596 C C . PRO A 1 205 ? -3.43 17.777 -11.839 1 97.49 205 PRO A C 1
ATOM 1598 O O . PRO A 1 205 ? -3.445 16.898 -12.704 1 97.49 205 PRO A O 1
ATOM 1601 N N . GLU A 1 206 ? -2.336 18.551 -11.67 1 97.08 206 GLU A N 1
ATOM 1602 C CA . GLU A 1 206 ? -1.163 18.426 -12.529 1 97.08 206 GLU A CA 1
ATOM 1603 C C . GLU A 1 206 ? -0.445 17.1 -12.293 1 97.08 206 GLU A C 1
ATOM 1605 O O . GLU A 1 206 ? 0.255 16.601 -13.176 1 97.08 206 GLU A O 1
ATOM 1610 N N . VAL A 1 207 ? -0.554 16.528 -11.09 1 96.01 207 VAL A N 1
ATOM 1611 C CA . VAL A 1 207 ? 0.018 15.209 -10.84 1 96.01 207 VAL A CA 1
ATOM 1612 C C . VAL A 1 207 ? -0.815 14.142 -11.546 1 96.01 207 VAL A C 1
ATOM 1614 O O . VAL A 1 207 ? -0.268 13.19 -12.109 1 96.01 207 VAL A O 1
ATOM 1617 N N . HIS A 1 208 ? -2.164 14.263 -11.469 1 93.52 208 HIS A N 1
ATOM 1618 C CA . HIS A 1 208 ? -3.03 13.35 -12.206 1 93.52 208 HIS A CA 1
ATOM 1619 C C . HIS A 1 208 ? -2.705 13.364 -13.696 1 93.52 208 HIS A C 1
ATOM 1621 O O . HIS A 1 208 ? -2.777 12.328 -14.362 1 93.52 208 HIS A O 1
ATOM 1627 N N . ALA A 1 209 ? -2.408 14.515 -14.238 1 92.57 209 ALA A N 1
ATOM 1628 C CA . ALA A 1 209 ? -2.074 14.648 -15.654 1 92.57 209 ALA A CA 1
ATOM 1629 C C . ALA A 1 209 ? -0.864 13.791 -16.015 1 92.57 209 ALA A C 1
ATOM 1631 O O . ALA A 1 209 ? -0.72 13.36 -17.162 1 92.57 209 ALA A O 1
ATOM 1632 N N . CYS A 1 210 ? -0.014 13.524 -15.078 1 91.13 210 CYS A N 1
ATOM 1633 C CA . CYS A 1 210 ? 1.214 12.771 -15.306 1 91.13 210 CYS A CA 1
ATOM 1634 C C . CYS A 1 210 ? 0.91 11.308 -15.604 1 91.13 210 CYS A C 1
ATOM 1636 O O . CYS A 1 210 ? 1.779 10.572 -16.076 1 91.13 210 CYS A O 1
ATOM 1638 N N . PHE A 1 211 ? -0.28 10.87 -15.357 1 84.08 211 PHE A N 1
ATOM 1639 C CA . PHE A 1 211 ? -0.658 9.506 -15.708 1 84.08 211 PHE A CA 1
ATOM 1640 C C . PHE A 1 211 ? -0.729 9.336 -17.221 1 84.08 211 PHE A C 1
ATOM 1642 O O . PHE A 1 211 ? -0.612 8.22 -17.731 1 84.08 211 PHE A O 1
ATOM 1649 N N . THR A 1 212 ? -0.863 10.433 -17.938 1 82.82 212 THR A N 1
ATOM 1650 C CA . THR A 1 212 ? -1.098 10.311 -19.372 1 82.82 212 THR A CA 1
ATOM 1651 C C . THR A 1 212 ? -0.073 11.123 -20.159 1 82.82 212 THR A C 1
ATOM 1653 O O . THR A 1 212 ? 0.146 10.872 -21.346 1 82.82 212 THR A O 1
ATOM 1656 N N . ARG A 1 213 ? 0.444 12.128 -19.544 1 85.81 213 ARG A N 1
ATOM 1657 C CA . ARG A 1 213 ? 1.432 12.967 -20.214 1 85.81 213 ARG A CA 1
ATOM 1658 C C . ARG A 1 213 ? 2.514 13.424 -19.241 1 85.81 213 ARG A C 1
ATOM 1660 O O . ARG A 1 213 ? 2.319 13.383 -18.025 1 85.81 213 ARG A O 1
ATOM 1667 N N . SER A 1 214 ? 3.569 13.767 -19.775 1 84.23 214 SER A N 1
ATOM 1668 C CA . SER A 1 214 ? 4.653 14.272 -18.939 1 84.23 214 SER A CA 1
ATOM 1669 C C . SER A 1 214 ? 4.454 15.747 -18.607 1 84.23 214 SER A C 1
ATOM 1671 O O . SER A 1 214 ? 4.493 16.6 -19.497 1 84.23 214 SER A O 1
ATOM 1673 N N . VAL A 1 215 ? 4.083 15.986 -17.444 1 91.01 215 VAL A N 1
ATOM 1674 C CA . VAL A 1 215 ? 3.899 17.343 -16.939 1 91.01 215 VAL A CA 1
ATOM 1675 C C . VAL A 1 215 ? 4.881 17.608 -15.8 1 91.01 215 VAL A C 1
ATOM 1677 O O . VAL A 1 215 ? 5.129 16.731 -14.969 1 91.01 215 VAL A O 1
ATOM 1680 N N . HIS A 1 216 ? 5.407 18.864 -15.8 1 94.37 216 HIS A N 1
ATOM 1681 C CA . HIS A 1 216 ? 6.302 19.265 -14.721 1 94.37 216 HIS A CA 1
ATOM 1682 C C . HIS A 1 216 ? 5.561 20.075 -13.662 1 94.37 216 HIS A C 1
ATOM 1684 O O . HIS A 1 216 ? 4.695 20.889 -13.991 1 94.37 216 HIS A O 1
ATOM 1690 N N . TYR A 1 217 ? 5.877 19.846 -12.468 1 96.75 217 TYR A N 1
ATOM 1691 C CA . TYR A 1 217 ? 5.279 20.602 -11.373 1 96.75 217 TYR A CA 1
ATOM 1692 C C . TYR A 1 217 ? 6.258 20.753 -10.215 1 96.75 217 TYR A C 1
ATOM 1694 O O . TYR A 1 217 ? 7.345 20.171 -10.234 1 96.75 217 TYR A O 1
ATOM 1702 N N . ASN A 1 218 ? 5.912 21.611 -9.246 1 96.88 218 ASN A N 1
ATOM 1703 C CA . ASN A 1 218 ? 6.791 21.867 -8.111 1 96.88 218 ASN A CA 1
ATOM 1704 C C . ASN A 1 218 ? 6.089 21.593 -6.784 1 96.88 218 ASN A C 1
ATOM 1706 O O . ASN A 1 218 ? 5.111 20.845 -6.738 1 96.88 218 ASN A O 1
ATOM 1710 N N . TYR A 1 219 ? 6.487 22.251 -5.667 1 95.4 219 TYR A N 1
ATOM 1711 C CA . TYR A 1 219 ? 6.144 21.984 -4.275 1 95.4 219 TYR A CA 1
ATOM 1712 C C . TYR A 1 219 ? 4.677 22.296 -4.005 1 95.4 219 TYR A C 1
ATOM 1714 O O . TYR A 1 219 ? 4.111 21.839 -3.009 1 95.4 219 TYR A O 1
ATOM 1722 N N . LYS A 1 220 ? 4.095 22.992 -4.882 1 98.14 220 LYS A N 1
ATOM 1723 C CA . LYS A 1 220 ? 2.737 23.478 -4.655 1 98.14 220 LYS A CA 1
ATOM 1724 C C . LYS A 1 220 ? 1.734 22.328 -4.658 1 98.14 220 LYS A C 1
ATOM 1726 O O . LYS A 1 220 ? 0.608 22.478 -4.18 1 98.14 220 LYS A O 1
ATOM 1731 N N . VAL A 1 221 ? 2.155 21.136 -5.174 1 98.47 221 VAL A N 1
ATOM 1732 C CA . VAL A 1 221 ? 1.268 19.977 -5.17 1 98.47 221 VAL A CA 1
ATOM 1733 C C . VAL A 1 221 ? 1.006 19.531 -3.734 1 98.47 221 VAL A C 1
ATOM 1735 O O . VAL A 1 221 ? -0.069 19.011 -3.425 1 98.47 221 VAL A O 1
ATOM 1738 N N . ASP A 1 222 ? 1.989 19.79 -2.85 1 98.58 222 ASP A N 1
ATOM 1739 C CA . ASP A 1 222 ? 1.811 19.419 -1.45 1 98.58 222 ASP A CA 1
ATOM 1740 C C . ASP A 1 222 ? 0.858 20.381 -0.744 1 98.58 222 ASP A C 1
ATOM 1742 O O . ASP A 1 222 ? 0.199 20.008 0.229 1 98.58 222 ASP A O 1
ATOM 1746 N N . VAL A 1 223 ? 0.784 21.582 -1.229 1 98.83 223 VAL A N 1
ATOM 1747 C CA . VAL A 1 223 ? -0.188 22.541 -0.714 1 98.83 223 VAL A CA 1
ATOM 1748 C C . VAL A 1 223 ? -1.602 22.079 -1.059 1 98.83 223 VAL A C 1
ATOM 1750 O O . VAL A 1 223 ? -2.509 22.163 -0.227 1 98.83 223 VAL A O 1
ATOM 1753 N N . TRP A 1 224 ? -1.762 21.635 -2.276 1 98.76 224 TRP A N 1
ATOM 1754 C CA . TRP A 1 224 ? -3.04 21.041 -2.655 1 98.76 224 TRP A CA 1
ATOM 1755 C C . TRP A 1 224 ? -3.406 19.894 -1.719 1 98.76 224 TRP A C 1
ATOM 1757 O O . TRP A 1 224 ? -4.521 19.843 -1.195 1 98.76 224 TRP A O 1
ATOM 1767 N N . SER A 1 225 ? -2.459 18.991 -1.476 1 98.65 225 SER A N 1
ATOM 1768 C CA . SER A 1 225 ? -2.696 17.844 -0.605 1 98.65 225 SER A CA 1
ATOM 1769 C C . SER A 1 225 ? -3.093 18.289 0.799 1 98.65 225 SER A C 1
ATOM 1771 O O . SER A 1 225 ? -3.924 17.649 1.447 1 98.65 225 SER A O 1
ATOM 1773 N N . LEU A 1 226 ? -2.492 19.349 1.232 1 98.84 226 LEU A N 1
ATOM 1774 C CA . LEU A 1 226 ? -2.861 19.88 2.539 1 98.84 226 LEU A CA 1
ATOM 1775 C C . LEU A 1 226 ? -4.314 20.344 2.547 1 98.84 226 LEU A C 1
ATOM 1777 O O . LEU A 1 226 ? -5.032 20.133 3.527 1 98.84 226 LEU A O 1
ATOM 1781 N N . GLY A 1 227 ? -4.713 21.029 1.508 1 98.82 227 GLY A N 1
ATOM 1782 C CA . GLY A 1 227 ? -6.108 21.428 1.409 1 98.82 227 GLY A CA 1
ATOM 1783 C C . GLY A 1 227 ? -7.071 20.261 1.518 1 98.82 227 GLY A C 1
ATOM 1784 O O . GLY A 1 227 ? -8.063 20.334 2.247 1 98.82 227 GLY A O 1
ATOM 1785 N N . ILE A 1 228 ? -6.762 19.203 0.812 1 98.67 228 ILE A N 1
ATOM 1786 C CA . ILE A 1 228 ? -7.586 18 0.86 1 98.67 228 ILE A CA 1
ATOM 1787 C C . ILE A 1 228 ? -7.556 17.409 2.267 1 98.67 228 ILE A C 1
ATOM 1789 O O . ILE A 1 228 ? -8.586 16.969 2.785 1 98.67 228 ILE A O 1
ATOM 1793 N N . THR A 1 229 ? -6.425 17.382 2.891 1 98.63 229 THR A N 1
ATOM 1794 C CA . THR A 1 229 ? -6.276 16.85 4.241 1 98.63 229 THR A CA 1
ATOM 1795 C C . THR A 1 229 ? -7.069 17.686 5.242 1 98.63 229 THR A C 1
ATOM 1797 O O . THR A 1 229 ? -7.622 17.151 6.206 1 98.63 229 THR A O 1
ATOM 1800 N N . ALA A 1 230 ? -7.073 18.991 5.003 1 98.68 230 ALA A N 1
ATOM 1801 C CA . ALA A 1 230 ? -7.883 19.857 5.856 1 98.68 230 ALA A CA 1
ATOM 1802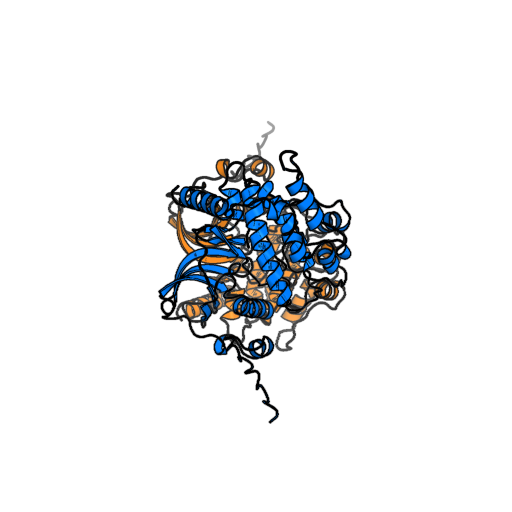 C C . ALA A 1 230 ? -9.361 19.49 5.763 1 98.68 230 ALA A C 1
ATOM 1804 O O . ALA A 1 230 ? -10.063 19.452 6.777 1 98.68 230 ALA A O 1
ATOM 1805 N N . ILE A 1 231 ? -9.826 19.215 4.566 1 98.29 231 ILE A N 1
ATOM 1806 C CA . ILE A 1 231 ? -11.202 18.764 4.391 1 98.29 231 ILE A CA 1
ATOM 1807 C C . ILE A 1 231 ? -11.395 17.416 5.083 1 98.29 231 ILE A C 1
ATOM 1809 O O . ILE A 1 231 ? -12.417 17.186 5.733 1 98.29 231 ILE A O 1
ATOM 1813 N N . GLU A 1 232 ? -10.423 16.574 4.925 1 97.04 232 GLU A N 1
ATOM 1814 C CA . GLU A 1 232 ? -10.447 15.28 5.601 1 97.04 232 GLU A CA 1
ATOM 1815 C C . GLU A 1 232 ? -10.593 15.449 7.111 1 97.04 232 GLU A C 1
ATOM 1817 O O . GLU A 1 232 ? -11.374 14.739 7.747 1 97.04 232 GLU A O 1
ATOM 1822 N N . MET A 1 233 ? -9.856 16.37 7.697 1 97.87 233 MET A N 1
ATOM 1823 C CA . MET A 1 233 ? -9.918 16.616 9.135 1 97.87 233 MET A CA 1
ATOM 1824 C C . MET A 1 233 ? -11.286 17.158 9.535 1 97.87 233 MET A C 1
ATOM 1826 O O . MET A 1 233 ? -11.772 16.88 10.633 1 97.87 233 MET A O 1
ATOM 1830 N N . ALA A 1 234 ? -11.886 17.828 8.625 1 97.55 234 ALA A N 1
ATOM 1831 C CA . ALA A 1 234 ? -13.159 18.487 8.907 1 97.55 234 ALA A CA 1
ATOM 1832 C C . ALA A 1 234 ? -14.329 17.528 8.707 1 97.55 234 ALA A C 1
ATOM 1834 O O . ALA A 1 234 ? -15.321 17.589 9.437 1 97.55 234 ALA A O 1
ATOM 1835 N N . GLU A 1 235 ? -14.132 16.638 7.687 1 95.01 235 GLU A N 1
ATOM 1836 C CA . GLU A 1 235 ? -15.307 15.887 7.256 1 95.01 235 GLU A CA 1
ATOM 1837 C C . GLU A 1 235 ? -15.017 14.389 7.207 1 95.01 235 GLU A C 1
ATOM 1839 O O . GLU A 1 235 ? -15.834 13.609 6.713 1 95.01 235 GLU A O 1
ATOM 1844 N N . TYR A 1 236 ? -13.787 14.019 7.633 1 90.01 236 TYR A N 1
ATOM 1845 C CA . TYR A 1 236 ? -13.33 12.641 7.777 1 90.01 236 TYR A CA 1
ATOM 1846 C C . TYR A 1 236 ? -12.851 12.083 6.442 1 90.01 236 TYR A C 1
ATOM 1848 O O . TYR A 1 236 ? -11.707 11.639 6.322 1 90.01 236 TYR A O 1
ATOM 1856 N N . ASP A 1 237 ? -13.728 12.197 5.441 1 90.46 237 ASP A N 1
ATOM 1857 C CA . ASP A 1 237 ? -13.372 11.644 4.138 1 90.46 237 ASP A CA 1
ATOM 1858 C C . ASP A 1 237 ? -12.785 12.72 3.227 1 90.46 237 ASP A C 1
ATOM 1860 O O . ASP A 1 237 ? -13.268 13.854 3.206 1 90.46 237 ASP A O 1
ATOM 1864 N N . PRO A 1 238 ? -11.645 12.304 2.534 1 93.67 238 PRO A N 1
ATOM 1865 C CA . PRO A 1 238 ? -11.281 13.212 1.443 1 93.67 238 PRO A CA 1
ATOM 1866 C C . PRO A 1 238 ? -12.36 13.303 0.367 1 93.67 238 PRO A C 1
ATOM 1868 O O . PRO A 1 238 ? -13.173 12.386 0.223 1 93.67 238 PRO A O 1
ATOM 1871 N N . PRO A 1 239 ? -12.325 14.378 -0.363 1 94.36 239 PRO A N 1
ATOM 1872 C CA . PRO A 1 239 ? -13.299 14.495 -1.451 1 94.36 239 PRO A CA 1
ATOM 1873 C C . PRO A 1 239 ? -13.154 13.388 -2.494 1 94.36 239 PRO A C 1
ATOM 1875 O O . PRO A 1 239 ? -12.041 12.922 -2.753 1 94.36 239 PRO A O 1
ATOM 1878 N N . HIS A 1 240 ? -14.224 12.874 -3.072 1 92.11 240 HIS A N 1
ATOM 1879 C CA . HIS A 1 240 ? -14.288 11.95 -4.198 1 92.11 240 HIS A CA 1
ATOM 1880 C C . HIS A 1 240 ? -13.753 10.575 -3.814 1 92.11 240 HIS A C 1
ATOM 1882 O O . HIS A 1 240 ? -13.232 9.848 -4.663 1 92.11 240 HIS A O 1
ATOM 1888 N N . ILE A 1 241 ? -13.77 10.265 -2.508 1 88.53 241 ILE A N 1
ATOM 1889 C CA . ILE A 1 241 ? -13.204 9.028 -1.982 1 88.53 241 ILE A CA 1
ATOM 1890 C C . ILE A 1 241 ? -13.864 7.83 -2.661 1 88.53 241 ILE A C 1
ATOM 1892 O O . ILE A 1 241 ? -13.277 6.747 -2.731 1 88.53 241 ILE A O 1
ATOM 1896 N N . LYS A 1 242 ? -15.04 7.976 -3.306 1 83.71 242 LYS A N 1
ATOM 1897 C CA . LYS A 1 242 ? -15.786 6.867 -3.893 1 83.71 242 LYS A CA 1
ATOM 1898 C C . LYS A 1 242 ? -15.467 6.713 -5.377 1 83.71 242 LYS A C 1
ATOM 1900 O O . LYS A 1 242 ? -15.854 5.723 -6.001 1 83.71 242 LYS A O 1
ATOM 1905 N N . LEU A 1 243 ? -14.791 7.696 -5.972 1 85.38 243 LEU A N 1
ATOM 1906 C CA . LEU A 1 243 ? -14.456 7.644 -7.39 1 85.38 243 LEU A CA 1
ATOM 1907 C C . LEU A 1 243 ? -13.14 6.905 -7.611 1 85.38 243 LEU A C 1
ATOM 1909 O O . LEU A 1 243 ? -12.291 6.86 -6.719 1 85.38 243 LEU A O 1
ATOM 1913 N N . ARG A 1 244 ? -13.008 6.296 -8.78 1 79.6 244 ARG A N 1
ATOM 1914 C CA . ARG A 1 244 ? -11.809 5.532 -9.111 1 79.6 244 ARG A CA 1
ATOM 1915 C C . ARG A 1 244 ? -11.386 5.776 -10.555 1 79.6 244 ARG A C 1
ATOM 1917 O O . ARG A 1 244 ? -12.162 6.302 -11.355 1 79.6 244 ARG A O 1
ATOM 1924 N N . GLY A 1 245 ? -10.116 5.481 -10.854 1 81.44 245 GLY A N 1
ATOM 1925 C CA . GLY A 1 245 ? -9.608 5.441 -12.216 1 81.44 245 GLY A CA 1
ATOM 1926 C C . GLY A 1 245 ? -9.783 6.754 -12.957 1 81.44 245 GLY A C 1
ATOM 1927 O O . GLY A 1 245 ? -9.413 7.814 -12.449 1 81.44 245 GLY A O 1
ATOM 1928 N N . ALA A 1 246 ? -10.299 6.524 -14.171 1 85.09 246 ALA A N 1
ATOM 1929 C CA . ALA A 1 246 ? -10.45 7.662 -15.074 1 85.09 246 ALA A CA 1
ATOM 1930 C C . ALA A 1 246 ? -11.49 8.647 -14.547 1 85.09 246 ALA A C 1
ATOM 1932 O O . ALA A 1 246 ? -11.357 9.858 -14.734 1 85.09 246 ALA A O 1
ATOM 1933 N N . GLU A 1 247 ? -12.445 8.196 -13.843 1 90.09 247 GLU A N 1
ATOM 1934 C CA . GLU A 1 247 ? -13.48 9.073 -13.305 1 90.09 247 GLU A CA 1
ATOM 1935 C C . GLU A 1 247 ? -12.912 10.011 -12.243 1 90.09 247 GLU A C 1
ATOM 1937 O O . GLU A 1 247 ? -13.246 11.197 -12.211 1 90.09 247 GLU A O 1
ATOM 1942 N N . LEU A 1 248 ? -12.097 9.46 -11.419 1 91.67 248 LEU A N 1
ATOM 1943 C CA . LEU A 1 248 ? -11.457 10.273 -10.391 1 91.67 248 LEU A CA 1
ATOM 1944 C C . LEU A 1 248 ? -10.561 11.336 -11.017 1 91.67 248 LEU A C 1
ATOM 1946 O O . LEU A 1 248 ? -10.629 12.51 -10.645 1 91.67 248 LEU A O 1
ATOM 1950 N N . SER A 1 249 ? -9.787 10.901 -11.972 1 91.82 249 SER A N 1
ATOM 1951 C CA . SER A 1 249 ? -8.888 11.833 -12.644 1 91.82 249 SER A CA 1
ATOM 1952 C C . SER A 1 249 ? -9.664 12.95 -13.335 1 91.82 249 SER A C 1
ATOM 1954 O O . SER A 1 249 ? -9.288 14.121 -13.245 1 91.82 249 SER A O 1
ATOM 1956 N N . GLU A 1 250 ? -10.688 12.537 -14.003 1 93.84 250 GLU A N 1
ATOM 1957 C CA . GLU A 1 250 ? -11.514 13.512 -14.707 1 93.84 250 GLU A CA 1
ATOM 1958 C C . GLU A 1 250 ? -12.112 14.53 -13.74 1 93.84 250 GLU A C 1
ATOM 1960 O O . GLU A 1 250 ? -12.111 15.732 -14.016 1 93.84 250 GLU A O 1
ATOM 1965 N N . ARG A 1 251 ? -12.599 14.038 -12.645 1 95.4 251 ARG A N 1
ATOM 1966 C CA . ARG A 1 251 ? -13.216 14.912 -11.653 1 95.4 251 ARG A CA 1
ATOM 1967 C C . ARG A 1 251 ? -12.199 15.892 -11.077 1 95.4 251 ARG A C 1
ATOM 1969 O O . ARG A 1 251 ? -12.491 17.079 -10.921 1 95.4 251 ARG A O 1
ATOM 1976 N N . ILE A 1 252 ? -11.035 15.457 -10.777 1 96.33 252 ILE A N 1
ATOM 1977 C CA . ILE A 1 252 ? -10.006 16.277 -10.147 1 96.33 252 ILE A CA 1
ATOM 1978 C C . ILE A 1 252 ? -9.458 17.284 -11.156 1 96.33 252 ILE A C 1
ATOM 1980 O O . ILE A 1 252 ? -9.234 18.449 -10.821 1 96.33 252 ILE A O 1
ATOM 1984 N N . MET A 1 253 ? -9.252 16.884 -12.363 1 95.6 253 MET A N 1
ATOM 1985 C CA . MET A 1 253 ? -8.602 17.732 -13.359 1 95.6 253 MET A CA 1
ATOM 1986 C C . MET A 1 253 ? -9.59 18.732 -13.951 1 95.6 253 MET A C 1
ATOM 1988 O O . MET A 1 253 ? -9.252 19.899 -14.156 1 95.6 253 MET A O 1
ATOM 1992 N N . ASN A 1 254 ? -10.828 18.279 -14.176 1 95.22 254 ASN A N 1
ATOM 1993 C CA . ASN A 1 254 ? -11.711 19.102 -14.995 1 95.22 254 ASN A CA 1
ATOM 1994 C C . ASN A 1 254 ? -12.957 19.528 -14.224 1 95.22 254 ASN A C 1
ATOM 1996 O O . ASN A 1 254 ? -13.705 20.398 -14.675 1 95.22 254 ASN A O 1
ATOM 2000 N N . GLY A 1 255 ? -13.236 18.898 -13.127 1 96.32 255 GLY A N 1
ATOM 2001 C CA . GLY A 1 255 ? -14.358 19.31 -12.299 1 96.32 255 GLY A CA 1
ATOM 2002 C C . GLY A 1 255 ? -14.043 20.502 -11.417 1 96.32 255 GLY A C 1
ATOM 2003 O O . GLY A 1 255 ? -12.935 21.042 -11.465 1 96.32 255 GLY A O 1
ATOM 2004 N N . PRO A 1 256 ? -15.049 20.953 -10.654 1 96.7 256 PRO A N 1
ATOM 2005 C CA . PRO A 1 256 ? -14.801 22.059 -9.726 1 96.7 256 PRO A CA 1
ATOM 2006 C C . PRO A 1 256 ? -13.848 21.677 -8.596 1 96.7 256 PRO A C 1
ATOM 2008 O O . PRO A 1 256 ? -13.776 20.507 -8.212 1 96.7 256 PRO A O 1
ATOM 2011 N N . ALA A 1 257 ? -13.131 22.672 -8.094 1 97.41 257 ALA A N 1
ATOM 2012 C CA . ALA A 1 257 ? -12.303 22.423 -6.918 1 97.41 257 ALA A CA 1
ATOM 2013 C C . ALA A 1 257 ? -13.154 21.981 -5.73 1 97.41 257 ALA A C 1
ATOM 2015 O O . ALA A 1 257 ? -14.257 22.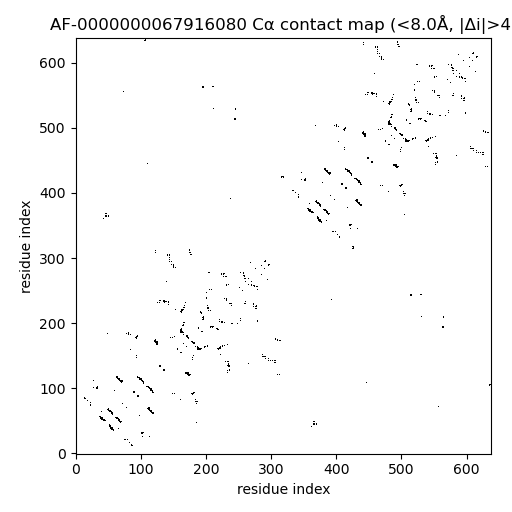493 -5.526 1 97.41 257 ALA A O 1
ATOM 2016 N N . PRO A 1 258 ? -12.654 21.046 -4.952 1 97.02 258 PRO A N 1
ATOM 2017 C CA . PRO A 1 258 ? -13.411 20.629 -3.769 1 97.02 258 PRO A CA 1
ATOM 2018 C C . PRO A 1 258 ? -13.614 21.765 -2.768 1 97.02 258 PRO A C 1
ATOM 2020 O O . PRO A 1 258 ? -12.8 22.689 -2.703 1 97.02 258 PRO A O 1
ATOM 2023 N N . ALA A 1 259 ? -14.683 21.697 -2.034 1 96 259 ALA A N 1
ATOM 2024 C CA . ALA A 1 259 ? -15.024 22.643 -0.975 1 96 259 ALA A CA 1
ATOM 2025 C C . ALA A 1 259 ? -15.646 21.926 0.221 1 96 259 ALA A C 1
ATOM 2027 O O . ALA A 1 259 ? -15.993 20.746 0.133 1 96 259 ALA A O 1
ATOM 2028 N N . LEU A 1 260 ? -15.716 22.61 1.328 1 95.93 260 LEU A N 1
ATOM 2029 C CA . LEU A 1 260 ? -16.365 22.047 2.507 1 95.93 260 LEU A CA 1
ATOM 2030 C C . LEU A 1 260 ? -17.862 21.872 2.273 1 95.93 260 LEU A C 1
ATOM 2032 O O . LEU A 1 260 ? -18.503 22.729 1.661 1 95.93 260 LEU A O 1
ATOM 2036 N N . LYS A 1 261 ? -18.415 20.826 2.725 1 90.3 261 LYS A N 1
ATOM 2037 C CA . LYS A 1 261 ? -19.813 20.482 2.481 1 90.3 261 LYS A CA 1
ATOM 2038 C C . LYS A 1 261 ? -20.736 21.208 3.456 1 90.3 261 LYS A C 1
ATOM 2040 O O . LYS A 1 261 ? -21.86 21.569 3.103 1 90.3 261 LYS A O 1
ATOM 2045 N N . GLU A 1 262 ? -20.309 21.307 4.651 1 84.77 262 GLU A N 1
ATOM 2046 C CA . GLU A 1 262 ? -21.182 21.868 5.677 1 84.77 262 GLU A CA 1
ATOM 2047 C C . GLU A 1 262 ? -20.94 23.365 5.85 1 84.77 262 GLU A C 1
ATOM 2049 O O . GLU A 1 262 ? -19.799 23.825 5.79 1 84.77 262 GLU A O 1
ATOM 2054 N N . ASP A 1 263 ? -21.962 24.008 6.078 1 86.05 263 ASP A N 1
ATOM 2055 C CA . ASP A 1 263 ? -21.903 25.459 6.228 1 86.05 263 ASP A CA 1
ATOM 2056 C C . ASP A 1 263 ? -21.576 25.849 7.667 1 86.05 263 ASP A C 1
ATOM 2058 O O . ASP A 1 263 ? -21.654 27.025 8.03 1 86.05 263 ASP A O 1
ATOM 2062 N N . ILE A 1 264 ? -21.041 24.972 8.389 1 92.35 264 ILE A N 1
ATOM 2063 C CA . ILE A 1 264 ? -20.785 25.24 9.8 1 92.35 264 ILE A CA 1
ATOM 2064 C C . ILE A 1 264 ? -19.366 25.777 9.974 1 92.35 264 ILE A C 1
ATOM 2066 O O . ILE A 1 264 ? -18.975 26.171 11.076 1 92.35 264 ILE A O 1
ATOM 2070 N N . TRP A 1 265 ? -18.648 25.843 8.971 1 96.28 265 TRP A N 1
ATOM 2071 C CA . TRP A 1 265 ? -17.244 26.235 9.049 1 96.28 265 TRP A CA 1
ATOM 2072 C C . TRP A 1 265 ? -17.084 27.735 8.823 1 96.28 265 TRP A C 1
ATOM 2074 O O . TRP A 1 265 ? -17.87 28.346 8.094 1 96.28 265 TRP A O 1
ATOM 2084 N N . SER A 1 266 ? -16.139 28.351 9.434 1 96.33 266 SER A N 1
ATOM 2085 C CA . SER A 1 266 ? -15.908 29.79 9.35 1 96.33 266 SER A CA 1
ATOM 2086 C C . SER A 1 266 ? -15.51 30.204 7.937 1 96.33 266 SER A C 1
ATOM 2088 O O . SER A 1 266 ? -15.015 29.385 7.16 1 96.33 266 SER A O 1
ATOM 2090 N N . ASN A 1 267 ? -15.68 31.454 7.637 1 95.73 267 ASN A N 1
ATOM 2091 C CA . ASN A 1 267 ? -15.264 32.012 6.355 1 95.73 267 ASN A CA 1
ATOM 2092 C C . ASN A 1 267 ? -13.751 31.927 6.171 1 95.73 267 ASN A C 1
ATOM 2094 O O . ASN A 1 267 ? -13.268 31.713 5.057 1 95.73 267 ASN A O 1
ATOM 2098 N N . LYS A 1 268 ? -13.042 32.134 7.244 1 96.67 268 LYS A N 1
ATOM 2099 C CA . LYS A 1 268 ? -11.586 32.062 7.166 1 96.67 268 LYS A CA 1
ATOM 2100 C C . LYS A 1 268 ? -11.127 30.668 6.748 1 96.67 268 LYS A C 1
ATOM 2102 O O . LYS A 1 268 ? -10.197 30.528 5.951 1 96.67 268 LYS A O 1
ATOM 2107 N N . PHE A 1 269 ? -11.785 29.69 7.353 1 97.7 269 PHE A N 1
ATOM 2108 C CA . PHE A 1 269 ? -11.443 28.314 7.011 1 97.7 269 PHE A CA 1
ATOM 2109 C C . PHE A 1 269 ? -11.804 28.011 5.562 1 97.7 269 PHE A C 1
ATOM 2111 O O . PHE A 1 269 ? -11.01 27.416 4.83 1 97.7 269 PHE A O 1
ATOM 2118 N N . GLN A 1 270 ? -12.915 28.448 5.079 1 97.51 270 GLN A N 1
ATOM 2119 C CA . GLN A 1 270 ? -13.357 28.242 3.704 1 97.51 270 GLN A CA 1
ATOM 2120 C C . GLN A 1 270 ? -12.404 28.908 2.714 1 97.51 270 GLN A C 1
ATOM 2122 O O . GLN A 1 270 ? -12.074 28.329 1.677 1 97.51 270 GLN A O 1
ATOM 2127 N N . ARG A 1 271 ? -11.976 30.066 3.005 1 96.88 271 ARG A N 1
ATOM 2128 C CA . ARG A 1 271 ? -11.057 30.802 2.144 1 96.88 271 ARG A CA 1
ATOM 2129 C C . ARG A 1 271 ? -9.691 30.126 2.097 1 96.88 271 ARG A C 1
ATOM 2131 O O . ARG A 1 271 ? -9.036 30.109 1.052 1 96.88 271 ARG A O 1
ATOM 2138 N N . PHE A 1 272 ? -9.296 29.656 3.27 1 98.16 272 PHE A N 1
ATOM 2139 C CA . PHE A 1 272 ? -8.042 28.914 3.32 1 98.16 272 PHE A CA 1
ATOM 2140 C C . PHE A 1 272 ? -8.08 27.721 2.372 1 98.16 272 PHE A C 1
ATOM 2142 O O . PHE A 1 272 ? -7.152 27.515 1.587 1 98.16 272 PHE A O 1
ATOM 2149 N N . ILE A 1 273 ? -9.176 26.944 2.397 1 98.41 273 ILE A N 1
ATOM 2150 C CA . ILE A 1 273 ? -9.36 25.791 1.522 1 98.41 273 ILE A CA 1
ATOM 2151 C C . ILE A 1 273 ? -9.338 26.242 0.064 1 98.41 273 ILE A C 1
ATOM 2153 O O . ILE A 1 273 ? -8.679 25.622 -0.774 1 98.41 273 ILE A O 1
ATOM 2157 N N . TYR A 1 274 ? -9.974 27.293 -0.18 1 97.94 274 TYR A N 1
ATOM 2158 C CA . TYR A 1 274 ? -10.045 27.829 -1.535 1 97.94 274 TYR A CA 1
ATOM 2159 C C . TYR A 1 274 ? -8.655 28.162 -2.063 1 97.94 274 TYR A C 1
ATOM 2161 O O . TYR A 1 274 ? -8.338 27.873 -3.22 1 97.94 274 TYR A O 1
ATOM 2169 N N . LYS A 1 275 ? -7.832 28.734 -1.26 1 98.5 275 LYS A N 1
ATOM 2170 C CA . LYS A 1 275 ? -6.484 29.119 -1.668 1 98.5 275 LYS A CA 1
ATOM 2171 C C . LYS A 1 275 ? -5.613 27.89 -1.916 1 98.5 275 LYS A C 1
ATOM 2173 O O . LYS A 1 275 ? -4.831 27.859 -2.868 1 98.5 275 LYS A O 1
ATOM 2178 N N . CYS A 1 276 ? -5.749 26.887 -1.072 1 98.74 276 CYS A N 1
ATOM 2179 C CA . CYS A 1 276 ? -4.962 25.667 -1.211 1 98.74 276 CYS A CA 1
ATOM 2180 C C . CYS A 1 276 ? -5.335 24.92 -2.486 1 98.74 276 CYS A C 1
ATOM 2182 O O . CYS A 1 276 ? -4.489 24.263 -3.095 1 98.74 276 CYS A O 1
ATOM 2184 N N . LEU A 1 277 ? -6.603 25.006 -2.852 1 98.67 277 LEU A N 1
ATOM 2185 C CA . LEU A 1 277 ? -7.126 24.104 -3.873 1 98.67 277 LEU A CA 1
ATOM 2186 C C . LEU A 1 277 ? -7.379 24.85 -5.179 1 98.67 277 LEU A C 1
ATOM 2188 O O . LEU A 1 277 ? -8.363 24.581 -5.872 1 98.67 277 LEU A O 1
ATOM 2192 N N . GLN A 1 278 ? -6.538 25.824 -5.399 1 98.31 278 GLN A N 1
ATOM 2193 C CA . GLN A 1 278 ? -6.515 26.429 -6.726 1 98.31 278 GLN A CA 1
ATOM 2194 C C . GLN A 1 278 ? -6.083 25.419 -7.784 1 98.31 278 GLN A C 1
ATOM 2196 O O . GLN A 1 278 ? -4.98 24.872 -7.715 1 98.31 278 GLN A O 1
ATOM 2201 N N . LYS A 1 279 ? -6.848 25.178 -8.767 1 97.68 279 LYS A N 1
ATOM 2202 C CA . LYS A 1 279 ? -6.572 24.155 -9.772 1 97.68 279 LYS A CA 1
ATOM 2203 C C . LYS A 1 279 ? -5.403 24.562 -10.664 1 97.68 279 LYS A C 1
ATOM 2205 O O . LYS A 1 279 ? -4.619 23.714 -11.095 1 97.68 279 LYS A O 1
ATOM 2210 N N . ASP A 1 280 ? -5.329 25.852 -10.96 1 97.13 280 ASP A N 1
ATOM 2211 C CA . ASP A 1 280 ? -4.165 26.38 -11.664 1 97.13 280 ASP A CA 1
ATOM 2212 C C . ASP A 1 280 ? -2.966 26.507 -10.726 1 97.13 280 ASP A C 1
ATOM 2214 O O . ASP A 1 280 ? -2.954 27.361 -9.838 1 97.13 280 ASP A O 1
ATOM 2218 N N . PRO A 1 281 ? -1.97 25.752 -10.905 1 97.11 281 PRO A N 1
ATOM 2219 C CA . PRO A 1 281 ? -0.836 25.781 -9.979 1 97.11 281 PRO A CA 1
ATOM 2220 C C . PRO A 1 281 ? -0.171 27.154 -9.904 1 97.11 281 PRO A C 1
ATOM 2222 O O . PRO A 1 281 ? 0.421 27.502 -8.879 1 97.11 281 PRO A O 1
ATOM 2225 N N . ALA A 1 282 ? -0.279 27.923 -10.923 1 97.18 282 ALA A N 1
ATOM 2226 C CA . ALA A 1 282 ? 0.326 29.252 -10.924 1 97.18 282 ALA A CA 1
ATOM 2227 C C . ALA A 1 282 ? -0.365 30.171 -9.921 1 97.18 282 ALA A C 1
ATOM 2229 O O . ALA A 1 282 ? 0.245 31.114 -9.411 1 97.18 282 ALA A O 1
ATOM 2230 N N . LYS A 1 283 ? -1.606 29.93 -9.651 1 98.01 283 LYS A N 1
ATOM 2231 C CA . LYS A 1 283 ? -2.386 30.759 -8.737 1 98.01 283 LYS A CA 1
ATOM 2232 C C . LYS A 1 283 ? -2.341 30.202 -7.317 1 98.01 283 LYS A C 1
ATOM 2234 O O . LYS A 1 283 ? -2.813 30.845 -6.377 1 98.01 283 LYS A O 1
ATOM 2239 N N . ARG A 1 284 ? -1.841 29.033 -7.136 1 98.33 284 ARG A N 1
ATOM 2240 C CA . ARG A 1 284 ? -1.765 28.398 -5.824 1 98.33 284 ARG A CA 1
ATOM 2241 C C . ARG A 1 284 ? -0.587 28.94 -5.021 1 98.33 284 ARG A C 1
ATOM 2243 O O . ARG A 1 284 ? 0.529 29.039 -5.536 1 98.33 284 ARG A O 1
ATOM 2250 N N . PRO A 1 285 ? -0.768 29.291 -3.807 1 98.38 285 PRO A N 1
ATOM 2251 C CA . PRO A 1 285 ? 0.313 29.881 -3.014 1 98.38 285 PRO A CA 1
ATOM 2252 C C . PRO A 1 285 ? 1.35 28.851 -2.572 1 98.38 285 PRO A C 1
ATOM 2254 O O . PRO A 1 285 ? 1.057 27.653 -2.532 1 98.38 285 PRO A O 1
ATOM 2257 N N . PHE A 1 286 ? 2.497 29.377 -2.265 1 98.07 286 PHE A N 1
ATOM 2258 C CA . PHE A 1 286 ? 3.499 28.583 -1.565 1 98.07 286 PHE A CA 1
ATOM 2259 C C . PHE A 1 286 ? 3.145 28.442 -0.09 1 98.07 286 PHE A C 1
ATOM 2261 O O . PHE A 1 286 ? 2.34 29.213 0.437 1 98.07 286 PHE A O 1
ATOM 2268 N N . ALA A 1 287 ? 3.731 27.471 0.539 1 98.47 287 ALA A N 1
ATOM 2269 C CA . ALA A 1 287 ? 3.476 27.227 1.956 1 98.47 287 ALA A CA 1
ATOM 2270 C C . ALA A 1 287 ? 3.779 28.468 2.79 1 98.47 287 ALA A C 1
ATOM 2272 O O . ALA A 1 287 ? 3.02 28.813 3.698 1 98.47 287 ALA A O 1
ATOM 2273 N N . LYS A 1 288 ? 4.842 29.151 2.464 1 97.93 288 LYS A N 1
ATOM 2274 C CA . LYS A 1 288 ? 5.274 30.334 3.203 1 97.93 288 LYS A CA 1
ATOM 2275 C C . LYS A 1 288 ? 4.195 31.413 3.191 1 97.93 288 LYS A C 1
ATOM 2277 O O . LYS A 1 288 ? 3.985 32.1 4.193 1 97.93 288 LYS A O 1
ATOM 2282 N N . GLU A 1 289 ? 3.53 31.566 2.11 1 98.13 289 GLU A N 1
ATOM 2283 C CA . GLU A 1 289 ? 2.478 32.569 1.977 1 98.13 289 GLU A CA 1
ATOM 2284 C C . GLU A 1 289 ? 1.256 32.203 2.814 1 98.13 289 GLU A C 1
ATOM 2286 O O . GLU A 1 289 ? 0.621 33.075 3.411 1 98.13 289 GLU A O 1
ATOM 2291 N N . LEU A 1 290 ? 0.962 30.954 2.887 1 98.13 290 LEU A N 1
ATOM 2292 C CA . LEU A 1 290 ? -0.21 30.481 3.616 1 98.13 290 LEU A CA 1
ATOM 2293 C C . LEU A 1 290 ? -0.006 30.618 5.121 1 98.13 290 LEU A C 1
ATOM 2295 O O . LEU A 1 290 ? -0.975 30.662 5.882 1 98.13 290 LEU A O 1
ATOM 2299 N N . LEU A 1 291 ? 1.268 30.671 5.554 1 97.43 291 LEU A N 1
ATOM 2300 C CA . LEU A 1 291 ? 1.564 30.86 6.97 1 97.43 291 LEU A CA 1
ATOM 2301 C C . LEU A 1 291 ? 1.072 32.221 7.451 1 97.43 291 LEU A C 1
ATOM 2303 O O . LEU A 1 291 ? 0.884 32.429 8.652 1 97.43 291 LEU A O 1
ATOM 2307 N N . LEU A 1 292 ? 0.782 33.104 6.492 1 96.47 292 LEU A N 1
ATOM 2308 C CA . LEU A 1 292 ? 0.301 34.443 6.817 1 96.47 292 LEU A CA 1
ATOM 2309 C C . LEU A 1 292 ? -1.216 34.523 6.684 1 96.47 292 LEU A C 1
ATOM 2311 O O . LEU A 1 292 ? -1.817 35.553 6.996 1 96.47 292 LEU A O 1
ATOM 2315 N N . ASN A 1 293 ? -1.842 33.495 6.247 1 96.12 293 ASN A N 1
ATOM 2316 C CA . ASN A 1 293 ? -3.29 33.461 6.071 1 96.12 293 ASN A CA 1
ATOM 2317 C C . ASN A 1 293 ? -4.021 33.624 7.4 1 96.12 293 ASN A C 1
ATOM 2319 O O . ASN A 1 293 ? -3.599 33.072 8.418 1 96.12 293 ASN A O 1
ATOM 2323 N N . ARG A 1 294 ? -5.127 34.251 7.439 1 95.03 294 ARG A N 1
ATOM 2324 C CA . ARG A 1 294 ? -5.872 34.594 8.645 1 95.03 294 ARG A CA 1
ATOM 2325 C C . ARG A 1 294 ? -6.319 33.339 9.388 1 95.03 294 ARG A C 1
ATOM 2327 O O . ARG A 1 294 ? -6.389 33.331 10.619 1 95.03 294 ARG A O 1
ATOM 2334 N N . PHE A 1 295 ? -6.656 32.32 8.696 1 96.66 295 PHE A N 1
ATOM 2335 C CA . PHE A 1 295 ? -7.074 31.073 9.324 1 96.66 295 PHE A CA 1
ATOM 2336 C C . PHE A 1 295 ? -5.954 30.497 10.182 1 96.66 295 PHE A C 1
ATOM 2338 O O . PHE A 1 295 ? -6.214 29.871 11.212 1 96.66 295 PHE A O 1
ATOM 2345 N N . ILE A 1 296 ? -4.696 30.688 9.748 1 96.7 296 ILE A N 1
ATOM 2346 C CA . ILE A 1 296 ? -3.51 30.141 10.397 1 96.7 296 ILE A CA 1
ATOM 2347 C C . ILE A 1 296 ? -3.064 31.069 11.524 1 96.7 296 ILE A C 1
ATOM 2349 O O . ILE A 1 296 ? -2.68 30.607 12.602 1 96.7 296 ILE A O 1
ATOM 2353 N N . THR A 1 297 ? -3.205 32.386 11.336 1 93.25 297 THR A N 1
ATOM 2354 C CA . THR A 1 297 ? -2.646 33.358 12.268 1 93.25 297 THR A CA 1
ATOM 2355 C C . THR A 1 297 ? -3.669 33.734 13.336 1 93.25 297 THR A C 1
ATOM 2357 O O . THR A 1 297 ? -3.316 34.316 14.364 1 93.25 297 THR A O 1
ATOM 2360 N N . TYR A 1 298 ? -4.858 33.369 13.085 1 83.49 298 TYR A N 1
ATOM 2361 C CA . TYR A 1 298 ? -5.912 33.82 13.987 1 83.49 298 TYR A CA 1
ATOM 2362 C C . TYR A 1 298 ? -5.769 33.174 15.359 1 83.49 298 TYR A C 1
ATOM 2364 O O . TYR A 1 298 ? -6.115 33.779 16.376 1 83.49 298 TYR A O 1
ATOM 2372 N N . ASN A 1 299 ? -5.263 31.934 15.345 1 72.78 299 ASN A N 1
ATOM 2373 C CA . ASN A 1 299 ? -5.145 31.247 16.627 1 72.78 299 ASN A CA 1
ATOM 2374 C C . ASN A 1 299 ? -3.917 31.714 17.402 1 72.78 299 ASN A C 1
ATOM 2376 O O . ASN A 1 299 ? -2.787 31.372 17.047 1 72.78 299 ASN A O 1
ATOM 2380 N N . ARG A 1 300 ? -4.164 32.538 18.372 1 68.51 300 ARG A N 1
ATOM 2381 C CA . ARG A 1 300 ? -3.047 33.171 19.065 1 68.51 300 ARG A CA 1
ATOM 2382 C C . ARG A 1 300 ? -2.54 32.291 20.204 1 68.51 300 ARG A C 1
ATOM 2384 O O . ARG A 1 300 ? -1.371 32.373 20.585 1 68.51 300 ARG A O 1
ATOM 2391 N N . ASP A 1 301 ? -3.346 31.356 20.638 1 88.89 301 ASP A N 1
ATOM 2392 C CA . ASP A 1 301 ? -2.829 30.576 21.759 1 88.89 301 ASP A CA 1
ATOM 2393 C C . ASP A 1 301 ? -2.559 29.132 21.344 1 88.89 301 ASP A C 1
ATOM 2395 O O . ASP A 1 301 ? -3.29 28.221 21.739 1 88.89 301 ASP A O 1
ATOM 2399 N N . GLU A 1 302 ? -1.527 28.939 20.682 1 91.6 302 GLU A N 1
ATOM 2400 C CA . GLU A 1 302 ? -1.146 27.633 20.152 1 91.6 302 GLU A CA 1
ATOM 2401 C C . GLU A 1 302 ? -0.922 26.625 21.276 1 91.6 302 GLU A C 1
ATOM 2403 O O . GLU A 1 302 ? -1.245 25.445 21.132 1 91.6 302 GLU A O 1
ATOM 2408 N N . ASP A 1 303 ? -0.406 27.135 22.342 1 94.56 303 ASP A N 1
ATOM 2409 C CA . ASP A 1 303 ? -0.123 26.257 23.473 1 94.56 303 ASP A CA 1
ATOM 2410 C C . ASP A 1 303 ? -1.409 25.666 24.045 1 94.56 303 ASP A C 1
ATOM 2412 O O . ASP A 1 303 ? -1.447 24.492 24.418 1 94.56 303 ASP A O 1
ATOM 2416 N N . GLU A 1 304 ? -2.374 26.472 24.093 1 95.72 304 GLU A N 1
ATOM 2417 C CA . GLU A 1 304 ? -3.655 26.004 24.613 1 95.72 304 GLU A CA 1
ATOM 2418 C C . GLU A 1 304 ? -4.278 24.961 23.69 1 95.72 304 GLU A C 1
ATOM 2420 O O . GLU A 1 304 ? -4.852 23.974 24.156 1 95.72 304 GLU A O 1
ATOM 2425 N N . VAL A 1 305 ? -4.188 25.247 22.414 1 96.49 305 VAL A N 1
ATOM 2426 C CA . VAL A 1 305 ? -4.751 24.318 21.439 1 96.49 305 VAL A CA 1
ATOM 2427 C C . VAL A 1 305 ? -4.002 22.989 21.5 1 96.49 305 VAL A C 1
ATOM 2429 O O . VAL A 1 305 ? -4.621 21.923 21.55 1 96.49 305 VAL A O 1
ATOM 2432 N N . GLN A 1 306 ? -2.694 23.062 21.522 1 96.62 306 GLN A N 1
ATOM 2433 C CA . GLN A 1 306 ? -1.861 21.869 21.628 1 96.62 306 GLN A CA 1
ATOM 2434 C C . GLN A 1 306 ? -2.208 21.065 22.877 1 96.62 306 GLN A C 1
ATOM 2436 O O . GLN A 1 306 ? -2.303 19.837 22.825 1 96.62 306 GLN A O 1
ATOM 2441 N N . TYR A 1 307 ? -2.365 21.755 23.949 1 96.6 307 TYR A N 1
ATOM 2442 C CA . TYR A 1 307 ? -2.703 21.107 25.211 1 96.6 307 TYR A CA 1
ATOM 2443 C C . TYR A 1 307 ? -4.051 20.403 25.119 1 96.6 307 TYR A C 1
ATOM 2445 O O . TYR A 1 307 ? -4.212 19.287 25.621 1 96.6 307 TYR A O 1
ATOM 2453 N N . SER A 1 308 ? -4.977 21.072 24.533 1 96.28 308 SER A N 1
ATOM 2454 C CA . SER A 1 308 ? -6.309 20.487 24.424 1 96.28 308 SER A CA 1
ATOM 2455 C C . SER A 1 308 ? -6.284 19.207 23.596 1 96.28 308 SER A C 1
ATOM 2457 O O . SER A 1 308 ? -6.986 18.244 23.911 1 96.28 308 SER A O 1
ATOM 2459 N N . ILE A 1 309 ? -5.514 19.182 22.512 1 96.41 309 ILE A N 1
ATOM 2460 C CA . ILE A 1 309 ? -5.365 17.978 21.7 1 96.41 309 ILE A CA 1
ATOM 2461 C C . ILE A 1 309 ? -4.693 16.881 22.523 1 96.41 309 ILE A C 1
ATOM 2463 O O . ILE A 1 309 ? -5.136 15.73 22.514 1 96.41 309 ILE A O 1
ATOM 2467 N N . ALA A 1 310 ? -3.626 17.264 23.229 1 96.43 310 ALA A N 1
ATOM 2468 C CA . ALA A 1 310 ? -2.892 16.309 24.056 1 96.43 310 ALA A CA 1
ATOM 2469 C C . ALA A 1 310 ? -3.81 15.659 25.087 1 96.43 310 ALA A C 1
ATOM 2471 O O . ALA A 1 310 ? -3.714 14.456 25.342 1 96.43 310 ALA A O 1
ATOM 2472 N N . GLU A 1 311 ? -4.667 16.437 25.654 1 95.85 311 GLU A N 1
ATOM 2473 C CA . GLU A 1 311 ? -5.615 15.92 26.636 1 95.85 311 GLU A CA 1
ATOM 2474 C C . GLU A 1 311 ? -6.59 14.935 25.997 1 95.85 311 GLU A C 1
ATOM 2476 O O . GLU A 1 311 ? -6.946 13.923 26.605 1 95.85 311 GLU A O 1
ATOM 2481 N N . HIS A 1 312 ? -7.011 15.287 24.841 1 93.87 312 HIS A N 1
ATOM 2482 C CA . HIS A 1 312 ? -7.906 14.388 24.121 1 93.87 312 HIS A CA 1
ATOM 2483 C C . HIS A 1 312 ? -7.231 13.051 23.833 1 93.87 312 HIS A C 1
ATOM 2485 O O . HIS A 1 312 ? -7.854 11.995 23.965 1 93.87 312 HIS A O 1
ATOM 2491 N N . ILE A 1 313 ? -5.972 13.106 23.376 1 91.21 313 ILE A N 1
ATOM 2492 C CA . ILE A 1 313 ? -5.189 11.911 23.08 1 91.21 313 ILE A CA 1
ATOM 2493 C C . ILE A 1 313 ? -5.055 11.057 24.339 1 91.21 313 ILE A C 1
ATOM 2495 O O . ILE A 1 313 ? -5.245 9.839 24.293 1 91.21 313 ILE A O 1
ATOM 2499 N N . LYS A 1 314 ? -4.776 11.725 25.422 1 89.78 314 LYS A N 1
ATOM 2500 C CA . LYS A 1 314 ? -4.599 11.032 26.695 1 89.78 314 LYS A CA 1
ATOM 2501 C C . LYS A 1 314 ? -5.889 10.344 27.13 1 89.78 314 LYS A C 1
ATOM 2503 O O . LYS A 1 314 ? -5.859 9.225 27.647 1 89.78 314 LYS A O 1
ATOM 2508 N N . LYS A 1 315 ? -6.941 11.023 26.95 1 85.11 315 LYS A N 1
ATOM 2509 C CA . LYS A 1 315 ? -8.237 10.472 27.335 1 85.11 315 LYS A CA 1
ATOM 2510 C C . LYS A 1 315 ? -8.6 9.267 26.473 1 85.11 315 LYS A C 1
ATOM 2512 O O . LYS A 1 315 ? -9.224 8.318 26.954 1 85.11 315 LYS A O 1
ATOM 2517 N N . GLY A 1 316 ? -8.279 9.345 25.185 1 76.28 316 GLY A N 1
ATOM 2518 C CA . GLY A 1 316 ? -8.556 8.243 24.277 1 76.28 316 GLY A CA 1
ATOM 2519 C C . GLY A 1 316 ? -7.693 7.023 24.539 1 76.28 316 GLY A C 1
ATOM 2520 O O . GLY A 1 316 ? -8.103 5.895 24.259 1 76.28 316 GLY A O 1
ATOM 2521 N N . ALA A 1 317 ? -6.463 7.334 24.983 1 65.39 317 ALA A N 1
ATOM 2522 C CA . ALA A 1 317 ? -5.542 6.242 25.287 1 65.39 317 ALA A CA 1
ATOM 2523 C C . ALA A 1 317 ? -5.967 5.503 26.553 1 65.39 317 ALA A C 1
ATOM 2525 O O . ALA A 1 317 ? -5.645 4.326 26.729 1 65.39 317 ALA A O 1
ATOM 2526 N N . LYS A 1 318 ? -6.679 6.15 27.55 1 56.56 318 LYS A N 1
ATOM 2527 C CA . LYS A 1 318 ? -7.125 5.537 28.798 1 56.56 318 LYS A CA 1
ATOM 2528 C C . LYS A 1 318 ? -8.396 4.72 28.586 1 56.56 318 LYS A C 1
ATOM 2530 O O . LYS A 1 318 ? -8.729 3.856 29.4 1 56.56 318 LYS A O 1
ATOM 2535 N N . LYS A 1 319 ? -9.115 4.816 27.519 1 50.63 319 LYS A N 1
ATOM 2536 C CA . LYS A 1 319 ? -10.327 4.024 27.335 1 50.63 319 LYS A CA 1
ATOM 2537 C C . LYS A 1 319 ? -10.028 2.723 26.597 1 50.63 319 LYS A C 1
ATOM 2539 O O . LYS A 1 319 ? -10.638 1.689 26.877 1 50.63 319 LYS A O 1
ATOM 2544 N N . MET B 1 1 ? -50.262 -40.502 -11.759 1 25.11 1 MET B N 1
ATOM 2545 C CA . MET B 1 1 ? -49.615 -40.508 -10.45 1 25.11 1 MET B CA 1
ATOM 2546 C C . MET B 1 1 ? -48.295 -39.746 -10.492 1 25.11 1 MET B C 1
ATOM 2548 O O . MET B 1 1 ? -47.28 -40.278 -10.943 1 25.11 1 MET B O 1
ATOM 2552 N N . LEU B 1 2 ? -48.141 -38.439 -10.9 1 26.45 2 LEU B N 1
ATOM 2553 C CA . LEU B 1 2 ? -47.166 -37.49 -11.428 1 26.45 2 LEU B CA 1
ATOM 2554 C C . LEU B 1 2 ? -46.156 -37.095 -10.356 1 26.45 2 LEU B C 1
ATOM 2556 O O . LEU B 1 2 ? -46.526 -36.522 -9.329 1 26.45 2 LEU B O 1
ATOM 2560 N N . ILE B 1 3 ? -45.003 -37.889 -9.954 1 27.56 3 ILE B N 1
ATOM 2561 C CA . ILE B 1 3 ? -44.06 -37.803 -8.844 1 27.56 3 ILE B CA 1
ATOM 2562 C C . ILE B 1 3 ? -43.321 -36.468 -8.896 1 27.56 3 ILE B C 1
ATOM 2564 O O . ILE B 1 3 ? -42.587 -36.194 -9.849 1 27.56 3 ILE B O 1
ATOM 2568 N N . SER B 1 4 ? -43.805 -35.282 -8.392 1 27.67 4 SER B N 1
ATOM 2569 C CA . SER B 1 4 ? -43.302 -33.913 -8.344 1 27.67 4 SER B CA 1
ATOM 2570 C C . SER B 1 4 ? -41.962 -33.841 -7.62 1 27.67 4 SER B C 1
ATOM 2572 O O . SER B 1 4 ? -41.897 -34.023 -6.403 1 27.67 4 SER B O 1
ATOM 2574 N N . SER B 1 5 ? -40.79 -34.346 -8.063 1 29.37 5 SER B N 1
ATOM 2575 C CA . SER B 1 5 ? -39.456 -34.40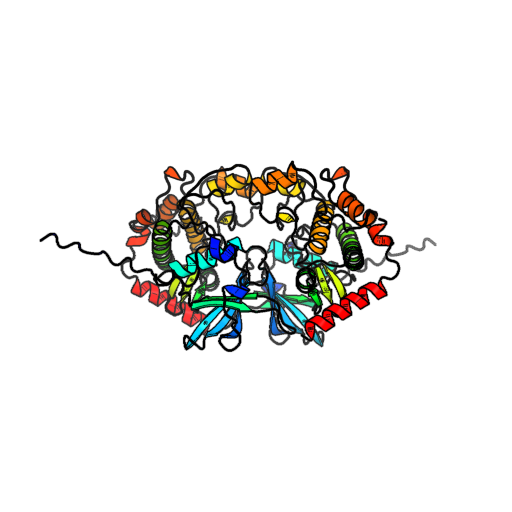5 -7.473 1 29.37 5 SER B CA 1
ATOM 2576 C C . SER B 1 5 ? -38.982 -33.022 -7.039 1 29.37 5 SER B C 1
ATOM 2578 O O . SER B 1 5 ? -38.743 -32.151 -7.878 1 29.37 5 SER B O 1
ATOM 2580 N N . GLY B 1 6 ? -39.326 -32.405 -5.843 1 28.52 6 GLY B N 1
ATOM 2581 C CA . GLY B 1 6 ? -39.007 -31.164 -5.155 1 28.52 6 GLY B CA 1
ATOM 2582 C C . GLY B 1 6 ? -37.516 -30.942 -4.985 1 28.52 6 GLY B C 1
ATOM 2583 O O . GLY B 1 6 ? -36.855 -31.674 -4.245 1 28.52 6 GLY B O 1
ATOM 2584 N N . GLU B 1 7 ? -36.664 -30.484 -5.936 1 29.88 7 GLU B N 1
ATOM 2585 C CA . GLU B 1 7 ? -35.249 -30.127 -5.914 1 29.88 7 GLU B CA 1
ATOM 2586 C C . GLU B 1 7 ? -34.929 -29.212 -4.736 1 29.88 7 GLU B C 1
ATOM 2588 O O . GLU B 1 7 ? -35.512 -28.135 -4.603 1 29.88 7 GLU B O 1
ATOM 2593 N N . GLU B 1 8 ? -34.585 -29.707 -3.493 1 29.95 8 GLU B N 1
ATOM 2594 C CA . GLU B 1 8 ? -34.093 -29.048 -2.287 1 29.95 8 GLU B CA 1
ATOM 2595 C C . GLU B 1 8 ? -32.968 -28.069 -2.613 1 29.95 8 GLU B C 1
ATOM 2597 O O . GLU B 1 8 ? -31.921 -28.467 -3.126 1 29.95 8 GLU B O 1
ATOM 2602 N N . GLU B 1 9 ? -33.175 -26.815 -2.959 1 31.72 9 GLU B N 1
ATOM 2603 C CA . GLU B 1 9 ? -32.266 -25.674 -3.019 1 31.72 9 GLU B CA 1
ATOM 2604 C C . GLU B 1 9 ? -31.376 -25.612 -1.781 1 31.72 9 GLU B C 1
ATOM 2606 O O . GLU B 1 9 ? -31.867 -25.429 -0.666 1 31.72 9 GLU B O 1
ATOM 2611 N N . SER B 1 10 ? -30.349 -26.445 -1.6 1 30.9 10 SER B N 1
ATOM 2612 C CA . SER B 1 10 ? -29.336 -26.347 -0.554 1 30.9 10 SER B CA 1
ATOM 2613 C C . SER B 1 10 ? -28.981 -24.892 -0.264 1 30.9 10 SER B C 1
ATOM 2615 O O . SER B 1 10 ? -28.44 -24.196 -1.125 1 30.9 10 SER B O 1
ATOM 2617 N N . SER B 1 11 ? -29.765 -24.044 0.351 1 33.51 11 SER B N 1
ATOM 2618 C CA . SER B 1 11 ? -29.556 -22.718 0.924 1 33.51 11 SER B CA 1
ATOM 2619 C C . SER B 1 11 ? -28.187 -22.612 1.587 1 33.51 11 SER B C 1
ATOM 2621 O O . SER B 1 11 ? -27.977 -23.145 2.679 1 33.51 11 SER B O 1
ATOM 2623 N N . SER B 1 12 ? -27.001 -22.834 1.033 1 35.5 12 SER B N 1
ATOM 2624 C CA . SER B 1 12 ? -25.646 -22.706 1.56 1 35.5 12 SER B CA 1
ATOM 2625 C C . SER B 1 12 ? -25.506 -21.458 2.426 1 35.5 12 SER B C 1
ATOM 2627 O O . SER B 1 12 ? -25.833 -20.353 1.989 1 35.5 12 SER B O 1
ATOM 2629 N N . ASP B 1 13 ? -25.689 -21.441 3.748 1 40.99 13 ASP B N 1
ATOM 2630 C CA . ASP B 1 13 ? -25.605 -20.528 4.884 1 40.99 13 ASP B CA 1
ATOM 2631 C C . ASP B 1 13 ? -24.369 -19.636 4.78 1 40.99 13 ASP B C 1
ATOM 2633 O O . ASP B 1 13 ? -23.28 -20.023 5.207 1 40.99 13 ASP B O 1
ATOM 2637 N N . HIS B 1 14 ? -24.164 -18.976 3.717 1 48.4 14 HIS B N 1
ATOM 2638 C CA . HIS B 1 14 ? -23.051 -18.038 3.624 1 48.4 14 HIS B CA 1
ATOM 2639 C C . HIS B 1 14 ? -23.087 -17.025 4.762 1 48.4 14 HIS B C 1
ATOM 2641 O O . HIS B 1 14 ? -24.161 -16.561 5.153 1 48.4 14 HIS B O 1
ATOM 2647 N N . LEU B 1 15 ? -22.123 -17.047 5.656 1 50.46 15 LEU B N 1
ATOM 2648 C CA . LEU B 1 15 ? -21.961 -16.197 6.83 1 50.46 15 LEU B CA 1
ATOM 2649 C C . LEU B 1 15 ? -22.181 -14.73 6.474 1 50.46 15 LEU B C 1
ATOM 2651 O O . LEU B 1 15 ? -22.665 -13.953 7.299 1 50.46 15 LEU B O 1
ATOM 2655 N N . PHE B 1 16 ? -21.627 -14.242 5.358 1 53.74 16 PHE B N 1
ATOM 2656 C CA . PHE B 1 16 ? -21.779 -12.832 5.02 1 53.74 16 PHE B CA 1
ATOM 2657 C C . PHE B 1 16 ? -22.9 -12.636 4.006 1 53.74 16 PHE B C 1
ATOM 2659 O O . PHE B 1 16 ? -22.968 -13.348 3.002 1 53.74 16 PHE B O 1
ATOM 2666 N N . PRO B 1 17 ? -23.969 -12.02 4.496 1 51.24 17 PRO B N 1
ATOM 2667 C CA . PRO B 1 17 ? -25.028 -11.686 3.541 1 51.24 17 PRO B CA 1
ATOM 2668 C C . PRO B 1 17 ? -24.484 -11.102 2.239 1 51.24 17 PRO B C 1
ATOM 2670 O O . PRO B 1 17 ? -23.273 -10.914 2.1 1 51.24 17 PRO B O 1
ATOM 2673 N N . SER B 1 18 ? -25.411 -10.819 1.27 1 51.57 18 SER B N 1
ATOM 2674 C CA . SER B 1 18 ? -25.095 -10.171 0.002 1 51.57 18 SER B CA 1
ATOM 2675 C C . SER B 1 18 ? -24.309 -8.883 0.22 1 51.57 18 SER B C 1
ATOM 2677 O O . SER B 1 18 ? -24.379 -8.281 1.294 1 51.57 18 SER B O 1
ATOM 2679 N N . LEU B 1 19 ? -23.313 -8.525 -0.533 1 53.79 19 LEU B N 1
ATOM 2680 C CA . LEU B 1 19 ? -22.544 -7.286 -0.49 1 53.79 19 LEU B CA 1
ATOM 2681 C C . LEU B 1 19 ? -23.441 -6.1 -0.151 1 53.79 19 LEU B C 1
ATOM 2683 O O . LEU B 1 19 ? -23.03 -5.194 0.577 1 53.79 19 LEU B O 1
ATOM 2687 N N . GLU B 1 20 ? -24.606 -6.139 -0.696 1 53.57 20 GLU B N 1
ATOM 2688 C CA . GLU B 1 20 ? -25.57 -5.066 -0.474 1 53.57 20 GLU B CA 1
ATOM 2689 C C . GLU B 1 20 ? -25.967 -4.977 0.997 1 53.57 20 GLU B C 1
ATOM 2691 O O . GLU B 1 20 ? -26.065 -3.882 1.554 1 53.57 20 GLU B O 1
ATOM 2696 N N . VAL B 1 21 ? -26.22 -6.139 1.556 1 52.86 21 VAL B N 1
ATOM 2697 C CA . VAL B 1 21 ? -26.646 -6.174 2.951 1 52.86 21 VAL B CA 1
ATOM 2698 C C . VAL B 1 21 ? -25.513 -5.682 3.849 1 52.86 21 VAL B C 1
ATOM 2700 O O . VAL B 1 21 ? -25.747 -4.934 4.801 1 52.86 21 VAL B O 1
ATOM 2703 N N . CYS B 1 22 ? -24.344 -6.012 3.487 1 57.56 22 CYS B N 1
ATOM 2704 C CA . CYS B 1 22 ? -23.178 -5.625 4.274 1 57.56 22 CYS B CA 1
ATOM 2705 C C . CYS B 1 22 ? -22.95 -4.119 4.206 1 57.56 22 CYS B C 1
ATOM 2707 O O . CYS B 1 22 ? -22.593 -3.495 5.206 1 57.56 22 CYS B O 1
ATOM 2709 N N . ASN B 1 23 ? -23.167 -3.593 3.049 1 58.55 23 ASN B N 1
ATOM 2710 C CA . ASN B 1 23 ? -23 -2.158 2.842 1 58.55 23 ASN B CA 1
ATOM 2711 C C . ASN B 1 23 ? -23.978 -1.352 3.692 1 58.55 23 ASN B C 1
ATOM 2713 O O . ASN B 1 23 ? -23.657 -0.249 4.136 1 58.55 23 ASN B O 1
ATOM 2717 N N . GLU B 1 24 ? -25.131 -2.027 3.845 1 59.66 24 GLU B N 1
ATOM 2718 C CA . GLU B 1 24 ? -26.184 -1.344 4.59 1 59.66 24 GLU B CA 1
ATOM 2719 C C . GLU B 1 24 ? -25.942 -1.43 6.094 1 59.66 24 GLU B C 1
ATOM 2721 O O . GLU B 1 24 ? -26.406 -0.577 6.853 1 59.66 24 GLU B O 1
ATOM 2726 N N . HIS B 1 25 ? -25.198 -2.535 6.408 1 64 25 HIS B N 1
ATOM 2727 C CA . HIS B 1 25 ? -24.982 -2.729 7.838 1 64 25 HIS B CA 1
ATOM 2728 C C . HIS B 1 25 ? -23.519 -2.507 8.209 1 64 25 HIS B C 1
ATOM 2730 O O . HIS B 1 25 ? -22.62 -2.861 7.443 1 64 25 HIS B O 1
ATOM 2736 N N . GLY B 1 26 ? -23.216 -1.707 9.182 1 73.33 26 GLY B N 1
ATOM 2737 C CA . GLY B 1 26 ? -21.87 -1.502 9.695 1 73.33 26 GLY B CA 1
ATOM 2738 C C . GLY B 1 26 ? -21.208 -2.785 10.16 1 73.33 26 GLY B C 1
ATOM 2739 O O . GLY B 1 26 ? -21.888 -3.768 10.46 1 73.33 26 GLY B O 1
ATOM 2740 N N . PHE B 1 27 ? -19.918 -3.008 10.073 1 80.36 27 PHE B N 1
ATOM 2741 C CA . PHE B 1 27 ? -19.164 -4.18 10.502 1 80.36 27 PHE B CA 1
ATOM 2742 C C . PHE B 1 27 ? -19.5 -4.542 11.943 1 80.36 27 PHE B C 1
ATOM 2744 O O . PHE B 1 27 ? -19.386 -5.704 12.339 1 80.36 27 PHE B O 1
ATOM 2751 N N . ASP B 1 28 ? -19.924 -3.539 12.681 1 79.18 28 ASP B N 1
ATOM 2752 C CA . ASP B 1 28 ? -20.241 -3.76 14.089 1 79.18 28 ASP B CA 1
ATOM 2753 C C . ASP B 1 28 ? -21.46 -4.668 14.242 1 79.18 28 ASP B C 1
ATOM 2755 O O . ASP B 1 28 ? -21.581 -5.393 15.231 1 79.18 28 ASP B O 1
ATOM 2759 N N . LYS B 1 29 ? -22.347 -4.696 13.277 1 79.16 29 LYS B N 1
ATOM 2760 C CA . LYS B 1 29 ? -23.55 -5.521 13.326 1 79.16 29 LYS B CA 1
ATOM 2761 C C . LYS B 1 29 ? -23.331 -6.855 12.618 1 79.16 29 LYS B C 1
ATOM 2763 O O . LYS B 1 29 ? -23.951 -7.86 12.971 1 79.16 29 LYS B O 1
ATOM 2768 N N . LEU B 1 30 ? -22.378 -6.883 11.776 1 78.58 30 LEU B N 1
ATOM 2769 C CA . LEU B 1 30 ? -22.216 -8.035 10.896 1 78.58 30 LEU B CA 1
ATOM 2770 C C . LEU B 1 30 ? -21.19 -9.011 11.462 1 78.58 30 LEU B C 1
ATOM 2772 O O . LEU B 1 30 ? -21.233 -10.207 11.162 1 78.58 30 LEU B O 1
ATOM 2776 N N . CYS B 1 31 ? -20.265 -8.433 12.242 1 86.53 31 CYS B N 1
ATOM 2777 C CA . CYS B 1 31 ? -19.142 -9.257 12.675 1 86.53 31 CYS B CA 1
ATOM 2778 C C . CYS B 1 31 ? -19.053 -9.302 14.195 1 86.53 31 CYS B C 1
ATOM 2780 O O . CYS B 1 31 ? -19.226 -8.28 14.862 1 86.53 31 CYS B O 1
ATOM 2782 N N . PRO B 1 32 ? -18.834 -10.486 14.7 1 86.84 32 PRO B N 1
ATOM 2783 C CA . PRO B 1 32 ? -18.684 -10.594 16.153 1 86.84 32 PRO B CA 1
ATOM 2784 C C . PRO B 1 32 ? -17.393 -9.957 16.662 1 86.84 32 PRO B C 1
ATOM 2786 O O . PRO B 1 32 ? -16.481 -9.688 15.875 1 86.84 32 PRO B O 1
ATOM 2789 N N . ASP B 1 33 ? -17.35 -9.724 17.946 1 87.6 33 ASP B N 1
ATOM 2790 C CA . ASP B 1 33 ? -16.159 -9.23 18.63 1 87.6 33 ASP B CA 1
ATOM 2791 C C . ASP B 1 33 ? -15.124 -10.34 18.801 1 87.6 33 ASP B C 1
ATOM 2793 O O . ASP B 1 33 ? -15.455 -11.442 19.243 1 87.6 33 ASP B O 1
ATOM 2797 N N . PRO B 1 34 ? -13.964 -10.086 18.39 1 89 34 PRO B N 1
ATOM 2798 C CA . PRO B 1 34 ? -12.933 -11.124 18.476 1 89 34 PRO B CA 1
ATOM 2799 C C . PRO B 1 34 ? -12.46 -11.369 19.907 1 89 34 PRO B C 1
ATOM 2801 O O . PRO B 1 34 ? -11.75 -12.344 20.168 1 89 34 PRO B O 1
ATOM 2804 N N . THR B 1 35 ? -12.771 -10.432 20.767 1 83.74 35 THR B N 1
ATOM 2805 C CA . THR B 1 35 ? -12.275 -10.527 22.135 1 83.74 35 THR B CA 1
ATOM 2806 C C . THR B 1 35 ? -12.639 -11.875 22.75 1 83.74 35 THR B C 1
ATOM 2808 O O . THR B 1 35 ? -13.793 -12.304 22.68 1 83.74 35 THR B O 1
ATOM 2811 N N . GLY B 1 36 ? -11.588 -12.549 23.304 1 82.29 36 GLY B N 1
ATOM 2812 C CA . GLY B 1 36 ? -11.796 -13.841 23.939 1 82.29 36 GLY B CA 1
ATOM 2813 C C . GLY B 1 36 ? -11.719 -15.003 22.967 1 82.29 36 GLY B C 1
ATOM 2814 O O . GLY B 1 36 ? -11.607 -16.159 23.381 1 82.29 36 GLY B O 1
ATOM 2815 N N . TRP B 1 37 ? -11.747 -14.765 21.65 1 87.02 37 TRP B N 1
ATOM 2816 C CA . TRP B 1 37 ? -11.776 -15.83 20.653 1 87.02 37 TRP B CA 1
ATOM 2817 C C . TRP B 1 37 ? -10.451 -15.908 19.902 1 87.02 37 TRP B C 1
ATOM 2819 O O . TRP B 1 37 ? -10.113 -16.95 19.334 1 87.02 37 TRP B O 1
ATOM 2829 N N . ILE B 1 38 ? -9.787 -14.802 19.86 1 89.05 38 ILE B N 1
ATOM 2830 C CA . ILE B 1 38 ? -8.559 -14.734 19.076 1 89.05 38 ILE B CA 1
ATOM 2831 C C . ILE B 1 38 ? -7.457 -14.071 19.899 1 89.05 38 ILE B C 1
ATOM 2833 O O . ILE B 1 38 ? -7.671 -13.015 20.499 1 89.05 38 ILE B O 1
ATOM 2837 N N . ASP B 1 39 ? -6.396 -14.608 19.951 1 85.07 39 ASP B N 1
ATOM 2838 C CA . ASP B 1 39 ? -5.203 -14.057 20.587 1 85.07 39 ASP B CA 1
ATOM 2839 C C . ASP B 1 39 ? -4.138 -13.709 19.55 1 85.07 39 ASP B C 1
ATOM 2841 O O . ASP B 1 39 ? -3.504 -14.6 18.981 1 85.07 39 ASP B O 1
ATOM 2845 N N . LEU B 1 40 ? -3.952 -12.358 19.389 1 80.73 40 LEU B N 1
ATOM 2846 C CA . LEU B 1 40 ? -2.951 -11.927 18.419 1 80.73 40 LEU B CA 1
ATOM 2847 C C . LEU B 1 40 ? -1.542 -12.169 18.948 1 80.73 40 LEU B C 1
ATOM 2849 O O . LEU B 1 40 ? -1.271 -11.944 20.13 1 80.73 40 LEU B O 1
ATOM 2853 N N . GLU B 1 41 ? -0.737 -12.726 18.182 1 78.5 41 GLU B N 1
ATOM 2854 C CA . GLU B 1 41 ? 0.639 -13.004 18.582 1 78.5 41 GLU B CA 1
ATOM 2855 C C . GLU B 1 41 ? 1.624 -12.119 17.824 1 78.5 41 GLU B C 1
ATOM 2857 O O . GLU B 1 41 ? 1.669 -10.906 18.039 1 78.5 41 GLU B O 1
ATOM 2862 N N . GLN B 1 42 ? 2.171 -12.573 16.767 1 73.77 42 GLN B N 1
ATOM 2863 C CA . GLN B 1 42 ? 3.27 -11.922 16.062 1 73.77 42 GLN B CA 1
ATOM 2864 C C . GLN B 1 42 ? 2.815 -11.387 14.707 1 73.77 42 GLN B C 1
ATOM 2866 O O . GLN B 1 42 ? 2.045 -12.044 14.002 1 73.77 42 GLN B O 1
ATOM 2871 N N . CYS B 1 43 ? 3.281 -10.19 14.481 1 72.33 43 CYS B N 1
ATOM 2872 C CA . CYS B 1 43 ? 3.088 -9.676 13.13 1 72.33 43 CYS B CA 1
ATOM 2873 C C . CYS B 1 43 ? 3.939 -10.444 12.126 1 72.33 43 CYS B C 1
ATOM 2875 O O . CYS B 1 43 ? 5.132 -10.656 12.351 1 72.33 43 CYS B O 1
ATOM 2877 N N . VAL B 1 44 ? 3.261 -10.889 11.062 1 69.63 44 VAL B N 1
ATOM 2878 C CA . VAL B 1 44 ? 3.987 -11.738 10.124 1 69.63 44 VAL B CA 1
ATOM 2879 C C . VAL B 1 44 ? 4.055 -11.06 8.758 1 69.63 44 VAL B C 1
ATOM 2881 O O . VAL B 1 44 ? 4.808 -11.489 7.881 1 69.63 44 VAL B O 1
ATOM 2884 N N . GLY B 1 45 ? 3.269 -10.05 8.56 1 70.89 45 GLY B N 1
ATOM 2885 C CA . GLY B 1 45 ? 3.297 -9.404 7.258 1 70.89 45 GLY B CA 1
ATOM 2886 C C . GLY B 1 45 ? 2.439 -8.154 7.194 1 70.89 45 GLY B C 1
ATOM 2887 O O . GLY B 1 45 ? 1.763 -7.808 8.165 1 70.89 45 GLY B O 1
ATOM 2888 N N . SER B 1 46 ? 2.685 -7.415 6.06 1 67.83 46 SER B N 1
ATOM 2889 C CA . SER B 1 46 ? 1.891 -6.208 5.857 1 67.83 46 SER B CA 1
ATOM 2890 C C . SER B 1 46 ? 1.614 -5.971 4.377 1 67.83 46 SER B C 1
ATOM 2892 O O . SER B 1 46 ? 2.385 -6.405 3.518 1 67.83 46 SER B O 1
ATOM 2894 N N . GLY B 1 47 ? 0.442 -5.498 4.111 1 64.11 47 GLY B N 1
ATOM 2895 C CA . GLY B 1 47 ? 0.098 -5.087 2.759 1 64.11 47 GLY B CA 1
ATOM 2896 C C . GLY B 1 47 ? -0.639 -3.763 2.708 1 64.11 47 GLY B C 1
ATOM 2897 O O . GLY B 1 47 ? -0.685 -3.032 3.7 1 64.11 47 GLY B O 1
ATOM 2898 N N . GLY B 1 48 ? -1.008 -3.328 1.529 1 60.19 48 GLY B N 1
ATOM 2899 C CA . GLY B 1 48 ? -1.714 -2.081 1.284 1 60.19 48 GLY B CA 1
ATOM 2900 C C . GLY B 1 48 ? -2.967 -1.93 2.125 1 60.19 48 GLY B C 1
ATOM 2901 O O . GLY B 1 48 ? -3.394 -0.81 2.418 1 60.19 48 GLY B O 1
ATOM 2902 N N . PHE B 1 49 ? -3.41 -3.04 2.568 1 62.27 49 PHE B N 1
ATOM 2903 C CA . PHE B 1 49 ? -4.722 -2.939 3.197 1 62.27 49 PHE B CA 1
ATOM 2904 C C . PHE B 1 49 ? -4.643 -3.302 4.675 1 62.27 49 PHE B C 1
ATOM 2906 O O . PHE B 1 49 ? -5.649 -3.26 5.385 1 62.27 49 PHE B O 1
ATOM 2913 N N . GLY B 1 50 ? -3.471 -3.677 5.079 1 73.81 50 GLY B N 1
ATOM 2914 C CA . GLY B 1 50 ? -3.428 -3.99 6.499 1 73.81 50 GLY B CA 1
ATOM 2915 C C . GLY B 1 50 ? -2.218 -4.816 6.891 1 73.81 50 GLY B C 1
ATOM 2916 O O . GLY B 1 50 ? -1.283 -4.971 6.102 1 73.81 50 GLY B O 1
ATOM 2917 N N . VAL B 1 51 ? -2.344 -5.294 8.157 1 82.94 51 VAL B N 1
ATOM 2918 C CA . VAL B 1 51 ? -1.243 -6.062 8.728 1 82.94 51 VAL B CA 1
ATOM 2919 C C . VAL B 1 51 ? -1.719 -7.472 9.071 1 82.94 51 VAL B C 1
ATOM 2921 O O . VAL B 1 51 ? -2.872 -7.667 9.464 1 82.94 51 VAL B O 1
ATOM 2924 N N . VAL B 1 52 ? -0.842 -8.435 8.878 1 87.57 52 VAL B N 1
ATOM 2925 C CA . VAL B 1 52 ? -1.205 -9.823 9.144 1 87.57 52 VAL B CA 1
ATOM 2926 C C . VAL B 1 52 ? -0.453 -10.327 10.374 1 87.57 52 VAL B C 1
ATOM 2928 O O . VAL B 1 52 ? 0.753 -10.103 10.507 1 87.57 52 VAL B O 1
ATOM 2931 N N . HIS B 1 53 ? -1.223 -10.999 11.294 1 87.77 53 HIS B N 1
ATOM 2932 C CA . HIS B 1 53 ? -0.67 -11.566 12.519 1 87.77 53 HIS B CA 1
ATOM 2933 C C . HIS B 1 53 ? -0.906 -13.071 12.584 1 87.77 53 HIS B C 1
ATOM 2935 O O . HIS B 1 53 ? -1.934 -13.564 12.114 1 87.77 53 HIS B O 1
ATOM 2941 N N . LYS B 1 54 ? 0.097 -13.702 13.073 1 90.08 54 LYS B N 1
ATOM 2942 C CA . LYS B 1 54 ? -0.162 -15.049 13.574 1 90.08 54 LYS B CA 1
ATOM 2943 C C . LYS B 1 54 ? -1.012 -15.01 14.84 1 90.08 54 LYS B C 1
ATOM 2945 O O . LYS B 1 54 ? -0.823 -14.142 15.695 1 90.08 54 LYS B O 1
ATOM 2950 N N . ALA B 1 55 ? -1.968 -15.897 14.896 1 92.37 55 ALA B N 1
ATOM 2951 C CA . ALA B 1 55 ? -2.86 -15.908 16.053 1 92.37 55 ALA B CA 1
ATOM 2952 C C . ALA B 1 55 ? -3.384 -17.314 16.328 1 92.37 55 ALA B C 1
ATOM 2954 O O . ALA B 1 55 ? -3.318 -18.189 15.461 1 92.37 55 ALA B O 1
ATOM 2955 N N . TRP B 1 56 ? -3.822 -17.496 17.523 1 92.85 56 TRP B N 1
ATOM 2956 C CA . TRP B 1 56 ? -4.53 -18.715 17.898 1 92.85 56 TRP B CA 1
ATOM 2957 C C . TRP B 1 56 ? -6.04 -18.498 17.869 1 92.85 56 TRP B C 1
ATOM 2959 O O . TRP B 1 56 ? -6.545 -17.531 18.443 1 92.85 56 TRP B O 1
ATOM 2969 N N . HIS B 1 57 ? -6.676 -19.318 17.097 1 92.7 57 HIS B N 1
ATOM 2970 C CA . HIS B 1 57 ? -8.133 -19.284 17.036 1 92.7 57 HIS B CA 1
ATOM 2971 C C . HIS B 1 57 ? -8.747 -20.343 17.946 1 92.7 57 HIS B C 1
ATOM 2973 O O . HIS B 1 57 ? -8.718 -21.534 17.627 1 92.7 57 HIS B O 1
ATOM 2979 N N . PHE B 1 58 ? -9.425 -19.939 18.985 1 91.8 58 PHE B N 1
ATOM 2980 C CA . PHE B 1 58 ? -9.871 -20.844 20.038 1 91.8 58 PHE B CA 1
ATOM 2981 C C . PHE B 1 58 ? -11.017 -21.721 19.548 1 91.8 58 PHE B C 1
ATOM 2983 O O . PHE B 1 58 ? -11.104 -22.896 19.908 1 91.8 58 PHE B O 1
ATOM 2990 N N . LYS B 1 59 ? -11.924 -21.229 18.76 1 88.66 59 LYS B N 1
ATOM 2991 C CA . LYS B 1 59 ? -13.046 -22.01 18.248 1 88.66 59 LYS B CA 1
ATOM 2992 C C . LYS B 1 59 ? -12.566 -23.107 17.302 1 88.66 59 LYS B C 1
ATOM 2994 O O . LYS B 1 59 ? -13.03 -24.247 17.378 1 88.66 59 LYS B O 1
ATOM 2999 N N . GLU B 1 60 ? -11.62 -22.75 16.439 1 90.4 60 GLU B N 1
ATOM 3000 C CA . GLU B 1 60 ? -11.106 -23.699 15.455 1 90.4 60 GLU B CA 1
ATOM 3001 C C . GLU B 1 60 ? -9.964 -24.529 16.034 1 90.4 60 GLU B C 1
ATOM 3003 O O . GLU B 1 60 ? -9.567 -25.54 15.451 1 90.4 60 GLU B O 1
ATOM 3008 N N . LYS B 1 61 ? -9.353 -24.042 17.162 1 92.91 61 LYS B N 1
ATOM 3009 C CA . LYS B 1 61 ? -8.267 -24.708 17.875 1 92.91 61 LYS B CA 1
ATOM 3010 C C . LYS B 1 61 ? -7.055 -24.906 16.968 1 92.91 61 LYS B C 1
ATOM 3012 O O . LYS B 1 61 ? -6.535 -26.018 16.852 1 92.91 61 LYS B O 1
ATOM 3017 N N . LYS B 1 62 ? -6.695 -23.87 16.349 1 93.57 62 LYS B N 1
ATOM 3018 C CA . LYS B 1 62 ? -5.522 -23.913 15.481 1 93.57 62 LYS B CA 1
ATOM 3019 C C . LYS B 1 62 ? -4.933 -22.519 15.284 1 93.57 62 LYS B C 1
ATOM 3021 O O . LYS B 1 62 ? -5.566 -21.518 15.626 1 93.57 62 LYS B O 1
ATOM 3026 N N . GLU B 1 63 ? -3.713 -22.53 14.764 1 93.61 63 GLU B N 1
ATOM 3027 C CA . GLU B 1 63 ? -3.064 -21.281 14.377 1 93.61 63 GLU B CA 1
ATOM 3028 C C . GLU B 1 63 ? -3.651 -20.732 13.08 1 93.61 63 GLU B C 1
ATOM 3030 O O . GLU B 1 63 ? -3.873 -21.482 12.127 1 93.61 63 GLU B O 1
ATOM 3035 N N . VAL B 1 64 ? -3.969 -19.439 13.143 1 94.21 64 VAL B N 1
ATOM 3036 C CA . VAL B 1 64 ? -4.567 -18.805 11.973 1 94.21 64 VAL B CA 1
ATOM 3037 C C . VAL B 1 64 ? -3.834 -17.503 11.658 1 94.21 64 VAL B C 1
ATOM 3039 O O . VAL B 1 64 ? -3.036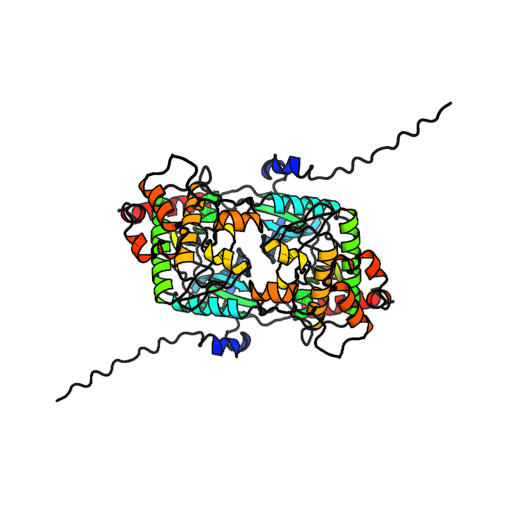 -17.022 12.466 1 94.21 64 VAL B O 1
ATOM 3042 N N . ALA B 1 65 ? -3.958 -17.071 10.512 1 93.39 65 ALA B N 1
ATOM 3043 C CA . ALA B 1 65 ? -3.535 -15.729 10.12 1 93.39 65 ALA B CA 1
ATOM 3044 C C . ALA B 1 65 ? -4.676 -14.727 10.275 1 93.39 65 ALA B C 1
ATOM 3046 O O . ALA B 1 65 ? -5.796 -14.978 9.825 1 93.39 65 ALA B O 1
ATOM 3047 N N . ILE B 1 66 ? -4.396 -13.614 10.953 1 92.04 66 ILE B N 1
ATOM 3048 C CA . ILE B 1 66 ? -5.38 -12.551 11.118 1 92.04 66 ILE B CA 1
ATOM 3049 C C . ILE B 1 66 ? -4.932 -11.309 10.351 1 92.04 66 ILE B C 1
ATOM 3051 O O . ILE B 1 66 ? -3.919 -10.693 10.69 1 92.04 66 ILE B O 1
ATOM 3055 N N . LYS B 1 67 ? -5.648 -10.954 9.329 1 90.95 67 LYS B N 1
ATOM 3056 C CA . LYS B 1 67 ? -5.458 -9.662 8.678 1 90.95 67 LYS B CA 1
ATOM 3057 C C . LYS B 1 67 ? -6.215 -8.559 9.412 1 90.95 67 LYS B C 1
ATOM 3059 O O . LYS B 1 67 ? -7.438 -8.626 9.552 1 90.95 67 LYS B O 1
ATOM 3064 N N . VAL B 1 68 ? -5.486 -7.622 9.848 1 89.01 68 VAL B N 1
ATOM 3065 C CA . VAL B 1 68 ? -6.077 -6.52 10.6 1 89.01 68 VAL B CA 1
ATOM 3066 C C . VAL B 1 68 ? -6.223 -5.297 9.697 1 89.01 68 VAL B C 1
ATOM 3068 O O . VAL B 1 68 ? -5.23 -4.775 9.184 1 89.01 68 VAL B O 1
ATOM 3071 N N . ILE B 1 69 ? -7.443 -4.844 9.51 1 86.96 69 ILE B N 1
ATOM 3072 C CA . ILE B 1 69 ? -7.744 -3.658 8.715 1 86.96 69 ILE B CA 1
ATOM 3073 C C . ILE B 1 69 ? -8.238 -2.537 9.627 1 86.96 69 ILE B C 1
ATOM 3075 O O . ILE B 1 69 ? -9.298 -2.654 10.246 1 86.96 69 ILE B O 1
ATOM 3079 N N . LYS B 1 70 ? -7.538 -1.5 9.669 1 80.87 70 LYS B N 1
ATOM 3080 C CA . LYS B 1 70 ? -7.908 -0.414 10.573 1 80.87 70 LYS B CA 1
ATOM 3081 C C . LYS B 1 70 ? -8.664 0.685 9.832 1 80.87 70 LYS B C 1
ATOM 3083 O O . LYS B 1 70 ? -9.508 1.367 10.416 1 80.87 70 LYS B O 1
ATOM 3088 N N . ASP B 1 71 ? -8.299 0.868 8.506 1 79.16 71 ASP B N 1
ATOM 3089 C CA . ASP B 1 71 ? -9.012 1.854 7.701 1 79.16 71 ASP B CA 1
ATOM 3090 C C . ASP B 1 71 ? -10.255 1.242 7.058 1 79.16 71 ASP B C 1
ATOM 3092 O O . ASP B 1 71 ? -10.17 0.623 5.995 1 79.16 71 ASP B O 1
ATOM 3096 N N . LEU B 1 72 ? -11.326 1.522 7.64 1 80 72 LEU B N 1
ATOM 3097 C CA . LEU B 1 72 ? -12.561 0.889 7.19 1 80 72 LEU B CA 1
ATOM 3098 C C . LEU B 1 72 ? -13.329 1.808 6.246 1 80 72 LEU B C 1
ATOM 3100 O O . LEU B 1 72 ? -14.491 1.546 5.928 1 80 72 LEU B O 1
ATOM 3104 N N . ARG B 1 73 ? -12.65 2.924 5.738 1 74.34 73 ARG B N 1
ATOM 3105 C CA . ARG B 1 73 ? -13.313 3.886 4.863 1 74.34 73 ARG B CA 1
ATOM 3106 C C . ARG B 1 73 ? -13.658 3.255 3.518 1 74.34 73 ARG B C 1
ATOM 3108 O O . ARG B 1 73 ? -14.687 3.579 2.921 1 74.34 73 ARG B O 1
ATOM 3115 N N . ASP B 1 74 ? -12.746 2.413 3.086 1 72.51 74 ASP B N 1
ATOM 3116 C CA . ASP B 1 74 ? -12.99 1.726 1.822 1 72.51 74 ASP B CA 1
ATOM 3117 C C . ASP B 1 74 ? -13.749 0.42 2.045 1 72.51 74 ASP B C 1
ATOM 3119 O O . ASP B 1 74 ? -13.239 -0.66 1.737 1 72.51 74 ASP B O 1
ATOM 3123 N N . ASN B 1 75 ? -14.889 0.478 2.379 1 75.32 75 ASN B N 1
ATOM 3124 C CA . ASN B 1 75 ? -15.715 -0.648 2.801 1 75.32 75 ASN B CA 1
ATOM 3125 C C . ASN B 1 75 ? -16.032 -1.58 1.634 1 75.32 75 ASN B C 1
ATOM 3127 O O . ASN B 1 75 ? -16.135 -2.794 1.814 1 75.32 75 ASN B O 1
ATOM 3131 N N . GLU B 1 76 ? -16.03 -1.018 0.467 1 76.64 76 GLU B N 1
ATOM 3132 C CA . GLU B 1 76 ? -16.377 -1.848 -0.682 1 76.64 76 GLU B CA 1
ATOM 3133 C C . GLU B 1 76 ? -15.299 -2.894 -0.953 1 76.64 76 GLU B C 1
ATOM 3135 O O . GLU B 1 76 ? -15.608 -4.049 -1.253 1 76.64 76 GLU B O 1
ATOM 3140 N N . GLU B 1 77 ? -14.094 -2.494 -0.873 1 82.16 77 GLU B N 1
ATOM 3141 C CA . GLU B 1 77 ? -12.977 -3.407 -1.096 1 82.16 77 GLU B CA 1
ATOM 3142 C C . GLU B 1 77 ? -12.935 -4.498 -0.03 1 82.16 77 GLU B C 1
ATOM 3144 O O . GLU B 1 77 ? -12.657 -5.66 -0.334 1 82.16 77 GLU B O 1
ATOM 3149 N N . ILE B 1 78 ? -13.214 -4.059 1.17 1 85.42 78 ILE B N 1
ATOM 3150 C CA . ILE B 1 78 ? -13.209 -5.005 2.28 1 85.42 78 ILE B CA 1
ATOM 3151 C C . ILE B 1 78 ? -14.332 -6.024 2.095 1 85.42 78 ILE B C 1
ATOM 3153 O O . ILE B 1 78 ? -14.118 -7.228 2.253 1 85.42 78 ILE B O 1
ATOM 3157 N N . LEU B 1 79 ? -15.446 -5.537 1.702 1 82.59 79 LEU B N 1
ATOM 3158 C CA . LEU B 1 79 ? -16.596 -6.413 1.515 1 82.59 79 LEU B CA 1
ATOM 3159 C C . LEU B 1 79 ? -16.37 -7.365 0.345 1 82.59 7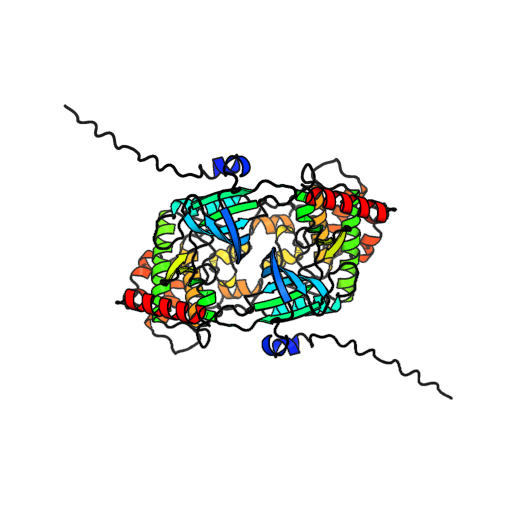9 LEU B C 1
ATOM 3161 O O . LEU B 1 79 ? -16.768 -8.531 0.402 1 82.59 79 LEU B O 1
ATOM 3165 N N . ALA B 1 80 ? -15.795 -6.876 -0.69 1 82.17 80 ALA B N 1
ATOM 3166 C CA . ALA B 1 80 ? -15.448 -7.735 -1.819 1 82.17 80 ALA B CA 1
ATOM 3167 C C . ALA B 1 80 ? -14.519 -8.865 -1.383 1 82.17 80 ALA B C 1
ATOM 3169 O O . ALA B 1 80 ? -14.693 -10.014 -1.796 1 82.17 80 ALA B O 1
ATOM 3170 N N . GLU B 1 81 ? -13.561 -8.5 -0.653 1 88.33 81 GLU B N 1
ATOM 3171 C CA . GLU B 1 81 ? -12.623 -9.502 -0.157 1 88.33 81 GLU B CA 1
ATOM 3172 C C . GLU B 1 81 ? -13.34 -10.572 0.662 1 88.33 81 GLU B C 1
ATOM 3174 O O . GLU B 1 81 ? -13.123 -11.768 0.457 1 88.33 81 GLU B O 1
ATOM 3179 N N . LEU B 1 82 ? -14.198 -10.159 1.58 1 88.9 82 LEU B N 1
ATOM 3180 C CA . LEU B 1 82 ? -14.92 -11.097 2.434 1 88.9 82 LEU B CA 1
ATOM 3181 C C . LEU B 1 82 ? -15.841 -11.987 1.606 1 88.9 82 LEU B C 1
ATOM 3183 O O . LEU B 1 82 ? -15.928 -13.193 1.848 1 88.9 82 LEU B O 1
ATOM 3187 N N . TYR B 1 83 ? -16.456 -11.413 0.646 1 85.69 83 TYR B N 1
ATOM 3188 C CA . TYR B 1 83 ? -17.367 -12.131 -0.239 1 85.69 83 TYR B CA 1
ATOM 3189 C C . TYR B 1 83 ? -16.638 -13.239 -0.99 1 85.69 83 TYR B C 1
ATOM 3191 O O . TYR B 1 83 ? -17.106 -14.379 -1.033 1 85.69 83 TYR B O 1
ATOM 3199 N N . VAL B 1 84 ? -15.57 -12.903 -1.549 1 92.13 84 VAL B N 1
ATOM 3200 C CA . VAL B 1 84 ? -14.824 -13.865 -2.354 1 92.13 84 VAL B CA 1
ATOM 3201 C C . VAL B 1 84 ? -14.21 -14.93 -1.449 1 92.13 84 VAL B C 1
ATOM 3203 O O . VAL B 1 84 ? -14.279 -16.124 -1.749 1 92.13 84 VAL B O 1
ATOM 3206 N N . LEU B 1 85 ? -13.618 -14.473 -0.35 1 92.9 85 LEU B N 1
ATOM 3207 C CA . LEU B 1 85 ? -12.964 -15.398 0.569 1 92.9 85 LEU B CA 1
ATOM 3208 C C . LEU B 1 85 ? -13.937 -16.473 1.041 1 92.9 85 LEU B C 1
ATOM 3210 O O . LEU B 1 85 ? -13.573 -17.648 1.133 1 92.9 85 LEU B O 1
ATOM 3214 N N . GLU B 1 86 ? -15.052 -16.077 1.377 1 91.64 86 GLU B N 1
ATOM 3215 C CA . GLU B 1 86 ? -16.061 -17.023 1.843 1 91.64 86 GLU B CA 1
ATOM 3216 C C . GLU B 1 86 ? -16.388 -18.056 0.768 1 91.64 86 GLU B C 1
ATOM 3218 O O . GLU B 1 86 ? -16.572 -19.237 1.07 1 91.64 86 GLU B O 1
ATOM 3223 N N . ARG B 1 87 ? -16.447 -17.707 -0.439 1 91.95 87 ARG B N 1
ATOM 3224 C CA . ARG B 1 87 ? -16.881 -18.57 -1.533 1 91.95 87 ARG B CA 1
ATOM 3225 C C . ARG B 1 87 ? -15.758 -19.503 -1.974 1 91.95 87 ARG B C 1
ATOM 3227 O O . ARG B 1 87 ? -16.013 -20.627 -2.411 1 91.95 87 ARG B O 1
ATOM 3234 N N . VAL B 1 88 ? -14.593 -18.966 -1.868 1 94.62 88 VAL B N 1
ATOM 3235 C CA . VAL B 1 88 ? -13.495 -19.78 -2.377 1 94.62 88 VAL B CA 1
ATOM 3236 C C . VAL B 1 88 ? -12.956 -20.676 -1.264 1 94.62 88 VAL B C 1
ATOM 3238 O O . VAL B 1 88 ? -12.159 -21.582 -1.519 1 94.62 88 VAL B O 1
ATOM 3241 N N . SER B 1 89 ? -13.589 -20.384 -0.119 1 91.5 89 SER B N 1
ATOM 3242 C CA . SER B 1 89 ? -13.134 -21.142 1.042 1 91.5 89 SER B CA 1
ATOM 3243 C C . SER B 1 89 ? -13.367 -22.637 0.851 1 91.5 89 SER B C 1
ATOM 3245 O O . SER B 1 89 ? -14.466 -23.058 0.485 1 91.5 89 SER B O 1
ATOM 3247 N N . GLY B 1 90 ? -12.483 -23.537 0.764 1 89.77 90 GLY B N 1
ATOM 3248 C CA . GLY B 1 90 ? -12.61 -24.97 0.557 1 89.77 90 GLY B CA 1
ATOM 3249 C C . GLY B 1 90 ? -11.835 -25.471 -0.647 1 89.77 90 GLY B C 1
ATOM 3250 O O . GLY B 1 90 ? -11.533 -26.662 -0.746 1 89.77 90 GLY B O 1
ATOM 3251 N N . HIS B 1 91 ? -11.735 -24.564 -1.567 1 94.68 91 HIS B N 1
ATOM 3252 C CA . HIS B 1 91 ? -10.922 -24.932 -2.721 1 94.68 91 HIS B CA 1
ATOM 3253 C C . HIS B 1 91 ? -9.448 -25.041 -2.344 1 94.68 91 HIS B C 1
ATOM 3255 O O . HIS B 1 91 ? -8.946 -24.245 -1.547 1 94.68 91 HIS B O 1
ATOM 3261 N N . ASP B 1 92 ? -8.747 -25.88 -2.925 1 96.09 92 ASP B N 1
ATOM 3262 C CA . ASP B 1 92 ? -7.392 -26.249 -2.527 1 96.09 92 ASP B CA 1
ATOM 3263 C C . ASP B 1 92 ? -6.416 -25.099 -2.767 1 96.09 92 ASP B C 1
ATOM 3265 O O . ASP B 1 92 ? -5.357 -25.035 -2.139 1 96.09 92 ASP B O 1
ATOM 3269 N N . ASN B 1 93 ? -6.737 -24.184 -3.644 1 97.73 93 ASN B N 1
ATOM 3270 C CA . ASN B 1 93 ? -5.77 -23.165 -4.035 1 97.73 93 ASN B CA 1
ATOM 3271 C C . ASN B 1 93 ? -6.072 -21.823 -3.374 1 97.73 93 ASN B C 1
ATOM 3273 O O . ASN B 1 93 ? -5.542 -20.79 -3.786 1 97.73 93 ASN B O 1
ATOM 3277 N N . PHE B 1 94 ? -6.917 -21.842 -2.379 1 98.09 94 PHE B N 1
ATOM 3278 C CA . PHE B 1 94 ? -7.232 -20.647 -1.604 1 98.09 94 PHE B CA 1
ATOM 3279 C C . PHE B 1 94 ? -7.197 -20.946 -0.11 1 98.09 94 PHE B C 1
ATOM 3281 O O . PHE B 1 94 ? -7.377 -22.094 0.303 1 98.09 94 PHE B O 1
ATOM 3288 N N . PRO B 1 95 ? -6.911 -19.927 0.686 1 96.45 95 PRO B N 1
ATOM 3289 C CA . PRO B 1 95 ? -6.965 -20.168 2.13 1 96.45 95 PRO B CA 1
ATOM 3290 C C . PRO B 1 95 ? -8.385 -20.415 2.634 1 96.45 95 PRO B C 1
ATOM 3292 O O . PRO B 1 95 ? -9.339 -19.829 2.116 1 96.45 95 PRO B O 1
ATOM 3295 N N . ALA B 1 96 ? -8.461 -21.173 3.615 1 95.61 96 ALA B N 1
ATOM 3296 C CA . ALA B 1 96 ? -9.737 -21.312 4.313 1 95.61 96 ALA B CA 1
ATOM 3297 C C . ALA B 1 96 ? -10.099 -20.029 5.056 1 95.61 96 ALA B C 1
ATOM 3299 O O . ALA B 1 96 ? -9.223 -19.35 5.597 1 95.61 96 ALA B O 1
ATOM 3300 N N . PHE B 1 97 ? -11.349 -19.789 5.069 1 94.83 97 PHE B N 1
ATOM 3301 C CA . PHE B 1 97 ? -11.905 -18.624 5.747 1 94.83 97 PHE B CA 1
ATOM 3302 C C . PHE B 1 97 ? -12.573 -19.027 7.056 1 94.83 97 PHE B C 1
ATOM 3304 O O . PHE B 1 97 ? -13.521 -19.814 7.059 1 94.83 97 PHE B O 1
ATOM 3311 N N . TYR B 1 98 ? -12.123 -18.485 8.18 1 93.14 98 TYR B N 1
ATOM 3312 C CA . TYR B 1 98 ? -12.652 -18.904 9.474 1 93.14 98 TYR B CA 1
ATOM 3313 C C . TYR B 1 98 ? -13.589 -17.848 10.048 1 93.14 98 TYR B C 1
ATOM 3315 O O . TYR B 1 98 ? -14.265 -18.088 11.051 1 93.14 98 TYR B O 1
ATOM 3323 N N . GLY B 1 99 ? -13.542 -16.598 9.43 1 90.56 99 GLY B N 1
ATOM 3324 C CA . GLY B 1 99 ? -14.502 -15.591 9.853 1 90.56 99 GLY B CA 1
ATOM 3325 C C . GLY B 1 99 ? -13.925 -14.189 9.875 1 90.56 99 GLY B C 1
ATOM 3326 O O . GLY B 1 99 ? -12.711 -14.009 9.759 1 90.56 99 GLY B O 1
ATOM 3327 N N . ALA B 1 100 ? -14.809 -13.204 9.934 1 92.31 100 ALA B N 1
ATOM 3328 C CA . ALA B 1 100 ? -14.462 -11.798 10.126 1 92.31 100 ALA B CA 1
ATOM 3329 C C . ALA B 1 100 ? -14.967 -11.288 11.472 1 92.31 100 ALA B C 1
ATOM 3331 O O . ALA B 1 100 ? -16.065 -11.645 11.907 1 92.31 100 ALA B O 1
ATOM 3332 N N . TYR B 1 101 ? -14.166 -10.519 12.125 1 90.92 101 TYR B N 1
ATOM 3333 C CA . TYR B 1 101 ? -14.453 -10.004 13.459 1 90.92 101 TYR B CA 1
ATOM 3334 C C . TYR B 1 101 ? -14.267 -8.492 13.511 1 90.92 101 TYR B C 1
ATOM 3336 O O . TYR B 1 101 ? -13.338 -7.953 12.904 1 90.92 101 TYR B O 1
ATOM 3344 N N . TYR B 1 102 ? -15.085 -7.848 14.219 1 89.6 102 TYR B N 1
ATOM 3345 C CA . TYR B 1 102 ? -15.025 -6.398 14.36 1 89.6 102 TYR B CA 1
ATOM 3346 C C . TYR B 1 102 ? -14.577 -6.005 15.763 1 89.6 102 TYR B C 1
ATOM 3348 O O . TYR B 1 102 ? -15.262 -6.299 16.746 1 89.6 102 TYR B O 1
ATOM 3356 N N . LEU B 1 103 ? -13.416 -5.409 15.798 1 87.09 103 LEU B N 1
ATOM 3357 C CA . LEU B 1 103 ? -12.913 -4.889 17.065 1 87.09 103 LEU B CA 1
ATOM 3358 C C . LEU B 1 103 ? -13.435 -3.478 17.318 1 87.09 103 LEU B C 1
ATOM 3360 O O . LEU B 1 103 ? -13.065 -2.539 16.61 1 87.09 103 LEU B O 1
ATOM 3364 N N . ARG B 1 104 ? -14.217 -3.346 18.307 1 82.51 104 ARG B N 1
ATOM 3365 C CA . ARG B 1 104 ? -14.755 -2.039 18.671 1 82.51 104 ARG B CA 1
ATOM 3366 C C . ARG B 1 104 ? -13.681 -1.162 19.305 1 82.51 104 ARG B C 1
ATOM 3368 O O . ARG B 1 104 ? -12.791 -1.662 19.996 1 82.51 104 ARG B O 1
ATOM 3375 N N . PRO B 1 105 ? -13.814 0.11 18.882 1 76.54 105 PRO B N 1
ATOM 3376 C CA . PRO B 1 105 ? -12.835 1 19.511 1 76.54 105 PRO B CA 1
ATOM 3377 C C . PRO B 1 105 ? -12.973 1.05 21.03 1 76.54 105 PRO B C 1
ATOM 3379 O O . PRO B 1 105 ? -14.088 0.993 21.555 1 76.54 105 PRO B O 1
ATOM 3382 N N . SER B 1 106 ? -11.861 0.903 21.636 1 68.72 106 SER B N 1
ATOM 3383 C CA . SER B 1 106 ? -11.766 1.069 23.083 1 68.72 106 SER B CA 1
ATOM 3384 C C . SER B 1 106 ? -10.579 1.949 23.461 1 68.72 106 SER B C 1
ATOM 3386 O O . SER B 1 106 ? -9.919 2.518 22.59 1 68.72 106 SER B O 1
ATOM 3388 N N . ILE B 1 107 ? -10.376 2.11 24.69 1 59.24 107 ILE B N 1
ATOM 3389 C CA . ILE B 1 107 ? -9.277 2.92 25.204 1 59.24 107 ILE B CA 1
ATOM 3390 C C . ILE B 1 107 ? -7.944 2.334 24.743 1 59.24 107 ILE B C 1
ATOM 3392 O O . ILE B 1 107 ? -7.006 3.075 24.438 1 59.24 107 ILE B O 1
ATOM 3396 N N . SER B 1 108 ? -7.914 1.091 24.586 1 58.57 108 SER B N 1
ATOM 3397 C CA . SER B 1 108 ? -6.658 0.393 24.333 1 58.57 108 SER B CA 1
ATOM 3398 C C . SER B 1 108 ? -6.495 0.066 22.852 1 58.57 108 SER B C 1
ATOM 3400 O O . SER B 1 108 ? -5.384 -0.202 22.389 1 58.57 108 SER B O 1
ATOM 3402 N N . ASN B 1 109 ? -7.709 0.105 22.193 1 66.77 109 ASN B N 1
ATOM 3403 C CA . ASN B 1 109 ? -7.624 -0.361 20.813 1 66.77 109 ASN B CA 1
ATOM 3404 C C . ASN B 1 109 ? -8.399 0.549 19.865 1 66.77 109 ASN B C 1
ATOM 3406 O O . ASN B 1 109 ? -9.461 1.063 20.22 1 66.77 109 ASN B O 1
ATOM 3410 N N . GLU B 1 110 ? -7.869 0.628 18.687 1 73.67 110 GLU B N 1
ATOM 3411 C CA . GLU B 1 110 ? -8.608 1.28 17.61 1 73.67 110 GLU B CA 1
ATOM 3412 C C . GLU B 1 110 ? -9.561 0.304 16.925 1 73.67 110 GLU B C 1
ATOM 3414 O O . GLU B 1 110 ? -9.394 -0.913 17.032 1 73.67 110 GLU B O 1
ATOM 3419 N N . GLU B 1 111 ? -10.54 0.917 16.426 1 82.22 111 GLU B N 1
ATOM 3420 C CA . GLU B 1 111 ? -11.464 0.124 15.621 1 82.22 111 GLU B CA 1
ATOM 3421 C C . GLU B 1 111 ? -10.732 -0.611 14.503 1 82.22 111 GLU B C 1
ATOM 3423 O O . GLU B 1 111 ? -9.813 -0.063 13.89 1 82.22 111 GLU B O 1
ATOM 3428 N N . ALA B 1 112 ? -11.093 -1.888 14.385 1 86.69 112 ALA B N 1
ATOM 3429 C CA . ALA B 1 112 ? -10.444 -2.658 13.328 1 86.69 112 ALA B CA 1
ATOM 3430 C C . ALA B 1 112 ? -11.305 -3.845 12.906 1 86.69 112 ALA B C 1
ATOM 3432 O O . ALA B 1 112 ? -12.155 -4.306 13.671 1 86.69 112 ALA B O 1
ATOM 3433 N N . LEU B 1 113 ? -11.189 -4.262 11.713 1 90.05 113 LEU B N 1
ATOM 3434 C CA . LEU B 1 113 ? -11.742 -5.519 11.22 1 90.05 113 LEU B CA 1
ATOM 3435 C C . LEU B 1 113 ? -10.661 -6.591 11.131 1 90.05 113 LEU B C 1
ATOM 3437 O O . LEU B 1 113 ? -9.589 -6.353 10.57 1 90.05 113 LEU B O 1
ATOM 3441 N N . TRP B 1 114 ? -10.924 -7.7 11.74 1 91.35 114 TRP B N 1
ATOM 3442 C CA . TRP B 1 114 ? -10.024 -8.848 11.702 1 91.35 114 TRP B CA 1
ATOM 3443 C C . TRP B 1 114 ? -10.557 -9.927 10.765 1 91.35 114 TRP B C 1
ATOM 3445 O O . TRP B 1 114 ? -11.702 -10.365 10.899 1 91.35 114 TRP B O 1
ATOM 3455 N N . ILE B 1 115 ? -9.805 -10.331 9.849 1 92.27 115 ILE B N 1
ATOM 3456 C CA . ILE B 1 115 ? -10.156 -11.429 8.955 1 92.27 115 ILE B CA 1
ATOM 3457 C C . ILE B 1 115 ? -9.299 -12.651 9.278 1 92.27 115 ILE B C 1
ATOM 3459 O O . ILE B 1 115 ? -8.073 -12.611 9.144 1 92.27 115 ILE B O 1
ATOM 3463 N N . ALA B 1 116 ? -9.923 -13.747 9.693 1 93.23 116 ALA B N 1
ATOM 3464 C CA . ALA B 1 116 ? -9.231 -14.97 10.092 1 93.23 116 ALA B CA 1
ATOM 3465 C C . ALA B 1 116 ? -9.194 -15.978 8.947 1 93.23 116 ALA B C 1
ATOM 3467 O O . ALA B 1 116 ? -10.236 -16.335 8.392 1 93.23 116 ALA B O 1
ATOM 3468 N N . MET B 1 117 ? -7.991 -16.485 8.638 1 95.1 117 MET B N 1
ATOM 3469 C CA . MET B 1 117 ? -7.835 -17.419 7.527 1 95.1 117 MET B CA 1
ATOM 3470 C C . MET B 1 117 ? -6.676 -18.378 7.781 1 95.1 117 MET B C 1
ATOM 3472 O O . MET B 1 117 ? -6.014 -18.298 8.817 1 95.1 117 MET B O 1
ATOM 3476 N N . THR B 1 118 ? -6.472 -19.26 6.839 1 95.01 118 THR B N 1
ATOM 3477 C CA . THR B 1 118 ? -5.411 -20.258 6.924 1 95.01 118 THR B CA 1
ATOM 3478 C C . THR B 1 118 ? -4.048 -19.588 7.067 1 95.01 118 THR B C 1
ATOM 3480 O O . THR B 1 118 ? -3.744 -18.628 6.356 1 95.01 118 THR B O 1
ATOM 3483 N N . MET B 1 119 ? -3.3 -20.083 7.989 1 93.17 119 MET B N 1
ATOM 3484 C CA . MET B 1 119 ? -1.911 -19.651 8.119 1 93.17 119 MET B CA 1
ATOM 3485 C C . MET B 1 119 ? -1.023 -20.363 7.104 1 93.17 119 MET B C 1
ATOM 3487 O O . MET B 1 119 ? -0.962 -21.594 7.081 1 93.17 119 MET B O 1
ATOM 3491 N N . CYS B 1 120 ? -0.41 -19.678 6.244 1 93.31 120 CYS B N 1
ATOM 3492 C CA . CYS B 1 120 ? 0.537 -20.231 5.283 1 93.31 120 CYS B CA 1
ATOM 3493 C C . CYS B 1 120 ? 1.972 -20.057 5.767 1 93.31 120 CYS B C 1
ATOM 3495 O O . CYS B 1 120 ? 2.659 -19.118 5.361 1 93.31 120 CYS B O 1
ATOM 3497 N N . ALA B 1 121 ? 2.42 -20.994 6.435 1 90.52 121 ALA B N 1
ATOM 3498 C CA . ALA B 1 121 ? 3.678 -20.912 7.173 1 90.52 121 ALA B CA 1
ATOM 3499 C C . ALA B 1 121 ? 4.874 -21.03 6.232 1 90.52 121 ALA B C 1
ATOM 3501 O O . ALA B 1 121 ? 6.01 -20.753 6.624 1 90.52 121 ALA B O 1
ATOM 3502 N N . GLY B 1 122 ? 4.665 -21.423 4.987 1 92.36 122 GLY B N 1
ATOM 3503 C CA . GLY B 1 122 ? 5.752 -21.52 4.026 1 92.36 122 GLY B CA 1
ATOM 3504 C C . GLY B 1 122 ? 6.168 -20.176 3.459 1 92.36 122 GLY B C 1
ATOM 3505 O O . GLY B 1 122 ? 7.188 -20.074 2.775 1 92.36 122 GLY B O 1
ATOM 3506 N N . GLY B 1 123 ? 5.274 -19.165 3.661 1 90.28 123 GLY B N 1
ATOM 3507 C CA . GLY B 1 123 ? 5.599 -17.836 3.166 1 90.28 123 GLY B CA 1
ATOM 3508 C C . GLY B 1 123 ? 5.114 -17.592 1.75 1 90.28 123 GLY B C 1
ATOM 3509 O O . GLY B 1 123 ? 4.474 -18.458 1.149 1 90.28 123 GLY B O 1
ATOM 3510 N N . SER B 1 124 ? 5.411 -16.401 1.268 1 92.32 124 SER B N 1
ATOM 3511 C CA . SER B 1 124 ? 5.005 -16.024 -0.082 1 92.32 124 SER B CA 1
ATOM 3512 C C . SER B 1 124 ? 5.996 -16.539 -1.121 1 92.32 124 SER B C 1
ATOM 3514 O O . SER B 1 124 ? 7.134 -16.877 -0.787 1 92.32 124 SER B O 1
ATOM 3516 N N . VAL B 1 125 ? 5.552 -16.566 -2.331 1 96.11 125 VAL B N 1
ATOM 3517 C CA . VAL B 1 125 ? 6.434 -16.92 -3.437 1 96.11 125 VAL B CA 1
ATOM 3518 C C . VAL B 1 125 ? 7.553 -15.888 -3.556 1 96.11 125 VAL B C 1
ATOM 3520 O O . VAL B 1 125 ? 8.697 -16.235 -3.862 1 96.11 125 VAL B O 1
ATOM 3523 N N . ASP B 1 126 ? 7.237 -14.663 -3.331 1 91.89 126 ASP B N 1
ATOM 3524 C CA . ASP B 1 126 ? 8.261 -13.623 -3.327 1 91.89 126 ASP B CA 1
ATOM 3525 C C . ASP B 1 126 ? 9.365 -13.942 -2.322 1 91.89 126 ASP B C 1
ATOM 3527 O O . ASP B 1 126 ? 10.551 -13.797 -2.628 1 91.89 126 ASP B O 1
ATOM 3531 N N . ALA B 1 127 ? 8.98 -14.343 -1.139 1 87.14 127 ALA B N 1
ATOM 3532 C CA . ALA B 1 127 ? 9.952 -14.721 -0.116 1 87.14 127 ALA B CA 1
ATOM 3533 C C . ALA B 1 127 ? 10.76 -15.94 -0.552 1 87.14 127 ALA B C 1
ATOM 3535 O O . ALA B 1 127 ? 11.96 -16.026 -0.28 1 87.14 127 ALA B O 1
ATOM 3536 N N . LEU B 1 128 ? 10.143 -16.858 -1.189 1 92.71 128 LEU B N 1
ATOM 3537 C CA . LEU B 1 128 ? 10.812 -18.049 -1.7 1 92.71 128 LEU B CA 1
ATOM 3538 C C . LEU B 1 128 ? 11.908 -17.674 -2.691 1 92.71 128 LEU B C 1
ATOM 3540 O O . LEU B 1 128 ? 13.02 -18.203 -2.624 1 92.71 128 LEU B O 1
ATOM 3544 N N . ILE B 1 129 ? 11.553 -16.739 -3.614 1 93.7 129 ILE B N 1
ATOM 3545 C CA . ILE B 1 129 ? 12.524 -16.278 -4.601 1 93.7 129 ILE B CA 1
ATOM 3546 C C . ILE B 1 129 ? 13.736 -15.68 -3.892 1 93.7 129 ILE B C 1
ATOM 3548 O O . ILE B 1 129 ? 14.879 -16.022 -4.207 1 93.7 129 ILE B O 1
ATOM 3552 N N . ARG B 1 130 ? 13.45 -14.891 -2.965 1 85.35 130 ARG B N 1
ATOM 3553 C CA . ARG B 1 130 ? 14.498 -14.15 -2.271 1 85.35 130 ARG B CA 1
ATOM 3554 C C . ARG B 1 130 ? 15.415 -15.093 -1.498 1 85.35 130 ARG B C 1
ATOM 3556 O O . ARG B 1 130 ? 16.601 -14.808 -1.322 1 85.35 130 ARG B O 1
ATOM 3563 N N . SER B 1 131 ? 14.883 -16.195 -1.054 1 84.77 131 SER B N 1
ATOM 3564 C CA . SER B 1 131 ? 15.645 -17.127 -0.229 1 84.77 131 SER B CA 1
ATOM 3565 C C . SER B 1 131 ? 16.355 -18.171 -1.084 1 84.77 131 SER B C 1
ATOM 3567 O O . SER B 1 131 ? 17.102 -19.003 -0.566 1 84.77 131 SER B O 1
ATOM 3569 N N . THR B 1 132 ? 16.049 -18.182 -2.302 1 89.14 132 THR B N 1
ATOM 3570 C CA . THR B 1 132 ? 16.685 -19.127 -3.214 1 89.14 132 THR B CA 1
ATOM 3571 C C . THR B 1 132 ? 17.972 -18.542 -3.788 1 89.14 132 THR B C 1
ATOM 3573 O O . THR B 1 132 ? 18.04 -17.346 -4.08 1 89.14 132 THR B O 1
ATOM 3576 N N . PRO B 1 133 ? 18.974 -19.377 -3.938 1 85.33 133 PRO B N 1
ATOM 3577 C CA . PRO B 1 133 ? 20.219 -18.891 -4.536 1 85.33 133 PRO B CA 1
ATOM 3578 C C . PRO B 1 133 ? 19.995 -18.18 -5.869 1 85.33 133 PRO B C 1
ATOM 3580 O O . PRO B 1 133 ? 19.166 -18.614 -6.673 1 85.33 133 PRO B O 1
ATOM 3583 N N . ASN B 1 134 ? 20.631 -17.043 -6.104 1 87.05 134 ASN B N 1
ATOM 3584 C CA . ASN B 1 134 ? 20.592 -16.229 -7.314 1 87.05 134 ASN B CA 1
ATOM 3585 C C . ASN B 1 134 ? 19.225 -15.578 -7.508 1 87.05 134 ASN B C 1
ATOM 3587 O O . ASN B 1 134 ? 18.962 -14.976 -8.55 1 87.05 134 ASN B O 1
ATOM 3591 N N . ARG B 1 135 ? 18.311 -15.814 -6.559 1 89.4 135 ARG B N 1
ATOM 3592 C CA . ARG B 1 135 ? 16.973 -15.231 -6.588 1 89.4 135 ARG B CA 1
ATOM 3593 C C . ARG B 1 135 ? 16.219 -15.654 -7.845 1 89.4 135 ARG B C 1
ATOM 3595 O O . ARG B 1 135 ? 15.621 -14.819 -8.527 1 89.4 135 ARG B O 1
ATOM 3602 N N . SER B 1 136 ? 16.359 -16.914 -8.158 1 94.93 136 SER B N 1
ATOM 3603 C CA . SER B 1 136 ? 15.713 -17.543 -9.306 1 94.93 136 SER B CA 1
ATOM 3604 C C . SER B 1 136 ? 15.224 -18.946 -8.965 1 94.93 136 SER B C 1
ATOM 3606 O O . SER B 1 136 ? 15.986 -19.766 -8.448 1 94.93 136 SER B O 1
ATOM 3608 N N . LEU B 1 137 ? 14.008 -19.193 -9.239 1 96.98 137 LEU B N 1
ATOM 3609 C CA . LEU B 1 137 ? 13.464 -20.516 -8.956 1 96.98 137 LEU B CA 1
ATOM 3610 C C . LEU B 1 137 ? 13.722 -21.47 -10.117 1 96.98 137 LEU B C 1
ATOM 3612 O O . LEU B 1 137 ? 13.848 -21.038 -11.265 1 96.98 137 LEU B O 1
ATOM 3616 N N . GLU B 1 138 ? 13.741 -22.752 -9.793 1 95.16 138 GLU B N 1
ATOM 3617 C CA . GLU B 1 138 ? 13.837 -23.787 -10.818 1 95.16 138 GLU B CA 1
ATOM 3618 C C . GLU B 1 138 ? 12.578 -23.827 -11.681 1 95.16 138 GLU B C 1
ATOM 3620 O O . GLU B 1 138 ? 11.47 -23.622 -11.181 1 95.16 138 GLU B O 1
ATOM 3625 N N . GLU B 1 139 ? 12.757 -24.237 -12.907 1 95.6 139 GLU B N 1
ATOM 3626 C CA . GLU B 1 139 ? 11.647 -24.264 -13.855 1 95.6 139 GLU B CA 1
ATOM 3627 C C . GLU B 1 139 ? 10.532 -25.188 -13.372 1 95.6 139 GLU B C 1
ATOM 3629 O O . GLU B 1 139 ? 9.35 -24.891 -13.555 1 95.6 139 GLU B O 1
ATOM 3634 N N . THR B 1 140 ? 10.948 -26.325 -12.791 1 96.41 140 THR B N 1
ATOM 3635 C CA . THR B 1 140 ? 9.942 -27.278 -12.334 1 96.41 140 THR B CA 1
ATOM 3636 C C . THR B 1 140 ? 9.104 -26.681 -11.207 1 96.41 140 THR B C 1
ATOM 3638 O O . THR B 1 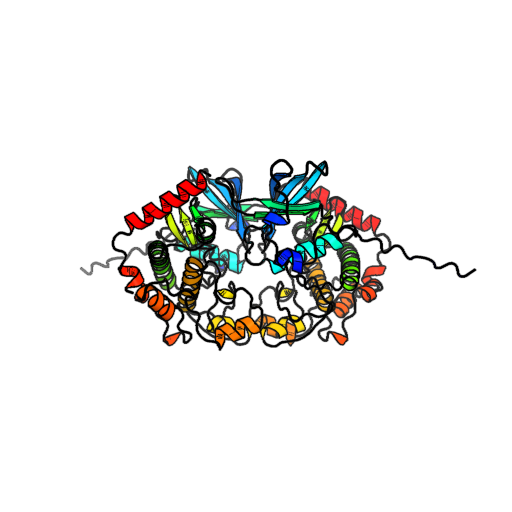140 ? 7.903 -26.942 -11.114 1 96.41 140 THR B O 1
ATOM 3641 N N . TRP B 1 141 ? 9.738 -25.889 -10.324 1 97.42 141 TRP B N 1
ATOM 3642 C CA . TRP B 1 141 ? 9.009 -25.199 -9.265 1 97.42 141 TRP B CA 1
ATOM 3643 C C . TRP B 1 141 ? 8.034 -24.182 -9.849 1 97.42 141 TRP B C 1
ATOM 3645 O O . TRP B 1 141 ? 6.881 -24.1 -9.419 1 97.42 141 TRP B O 1
ATOM 3655 N N . ILE B 1 142 ? 8.549 -23.438 -10.849 1 97.94 142 ILE B N 1
ATOM 3656 C CA . ILE B 1 142 ? 7.733 -22.413 -11.49 1 97.94 142 ILE B CA 1
ATOM 3657 C C . ILE B 1 142 ? 6.515 -23.059 -12.148 1 97.94 142 ILE B C 1
ATOM 3659 O O . ILE B 1 142 ? 5.393 -22.567 -12.008 1 97.94 142 ILE B O 1
ATOM 3663 N N . SER B 1 143 ? 6.738 -24.16 -12.813 1 98.03 143 SER B N 1
ATOM 3664 C CA . SER B 1 143 ? 5.66 -24.878 -13.485 1 98.03 143 SER B CA 1
ATOM 3665 C C . SER B 1 143 ? 4.609 -25.356 -12.489 1 98.03 143 SER B C 1
ATOM 3667 O O . SER B 1 143 ? 3.408 -25.222 -12.733 1 98.03 143 SER B O 1
ATOM 3669 N N . TYR B 1 144 ? 5.036 -25.906 -11.408 1 97.95 144 TYR B N 1
ATOM 3670 C CA . TYR B 1 144 ? 4.144 -26.396 -10.363 1 97.95 144 TYR B CA 1
ATOM 3671 C C . TYR B 1 144 ? 3.287 -25.267 -9.804 1 97.95 144 TYR B C 1
ATOM 3673 O O . TYR B 1 144 ? 2.065 -25.4 -9.699 1 97.95 144 TYR B O 1
ATOM 3681 N N . ILE B 1 145 ? 3.922 -24.151 -9.473 1 98.35 145 ILE B N 1
ATOM 3682 C CA . ILE B 1 145 ? 3.219 -23.013 -8.891 1 98.35 145 ILE B CA 1
ATOM 3683 C C . ILE B 1 145 ? 2.229 -22.445 -9.906 1 98.35 145 ILE B C 1
ATOM 3685 O O . ILE B 1 145 ? 1.074 -22.172 -9.569 1 98.35 145 ILE B O 1
ATOM 3689 N N . CYS B 1 146 ? 2.663 -22.301 -11.13 1 98.53 146 CYS B N 1
ATOM 3690 C CA . CYS B 1 146 ? 1.788 -21.784 -12.177 1 98.53 146 CYS B CA 1
ATOM 3691 C C . CYS B 1 146 ? 0.57 -22.681 -12.361 1 98.53 146 CYS B C 1
ATOM 3693 O O . CYS B 1 146 ? -0.543 -22.19 -12.559 1 98.53 146 CYS B O 1
ATOM 3695 N N . LYS B 1 147 ? 0.793 -23.969 -12.317 1 98.36 147 LYS B N 1
ATOM 3696 C CA . LYS B 1 147 ? -0.318 -24.905 -12.467 1 98.36 147 LYS B CA 1
ATOM 3697 C C . LYS B 1 147 ? -1.371 -24.687 -11.384 1 98.36 147 LYS B C 1
ATOM 3699 O O . LYS B 1 147 ? -2.564 -24.6 -11.68 1 98.36 147 LYS B O 1
ATOM 3704 N N . LYS B 1 148 ? -0.93 -24.611 -10.153 1 98.29 148 LYS B N 1
ATOM 3705 C CA . LYS B 1 148 ? -1.851 -24.428 -9.036 1 98.29 148 LYS B CA 1
ATOM 3706 C C . LYS B 1 148 ? -2.568 -23.085 -9.128 1 98.29 148 LYS B C 1
ATOM 3708 O O . LYS B 1 148 ? -3.768 -22.996 -8.86 1 98.29 148 LYS B O 1
ATOM 3713 N N . VAL B 1 149 ? -1.845 -22.037 -9.55 1 98.8 149 VAL B N 1
ATOM 3714 C CA . VAL B 1 149 ? -2.448 -20.718 -9.71 1 98.8 149 VAL B CA 1
ATOM 3715 C C . VAL B 1 149 ? -3.49 -20.758 -10.825 1 98.8 149 VAL B C 1
ATOM 3717 O O . VAL B 1 149 ? -4.579 -20.196 -10.686 1 98.8 149 VAL B O 1
ATOM 3720 N N . LEU B 1 150 ? -3.14 -21.452 -11.913 1 98.72 150 LEU B N 1
ATOM 3721 C CA . LEU B 1 150 ? -4.073 -21.564 -13.029 1 98.72 150 LEU B CA 1
ATOM 3722 C C . LEU B 1 150 ? -5.345 -22.289 -12.604 1 98.72 150 LEU B C 1
ATOM 3724 O O . LEU B 1 150 ? -6.445 -21.92 -13.021 1 98.72 150 LEU B O 1
ATOM 3728 N N . GLN B 1 151 ? -5.216 -23.315 -11.825 1 98.45 151 GLN B N 1
ATOM 3729 C CA . GLN B 1 151 ? -6.383 -24.006 -11.287 1 98.45 151 GLN B CA 1
ATOM 3730 C C . GLN B 1 151 ? -7.252 -23.059 -10.464 1 98.45 151 GLN B C 1
ATOM 3732 O O . GLN B 1 151 ? -8.479 -23.075 -10.579 1 98.45 151 GLN B O 1
ATOM 3737 N N . GLY B 1 152 ? -6.593 -22.237 -9.646 1 98.6 152 GLY B N 1
ATOM 3738 C CA . GLY B 1 152 ? -7.314 -21.232 -8.88 1 98.6 152 GLY B CA 1
ATOM 3739 C C . GLY B 1 152 ? -8.003 -20.199 -9.751 1 98.6 152 GLY B C 1
ATOM 3740 O O . GLY B 1 152 ? -9.163 -19.854 -9.515 1 98.6 152 GLY B O 1
ATOM 3741 N N . LEU B 1 153 ? -7.306 -19.702 -10.765 1 98.56 153 LEU B N 1
ATOM 3742 C CA . LEU B 1 153 ? -7.863 -18.693 -11.659 1 98.56 153 LEU B CA 1
ATOM 3743 C C . LEU B 1 153 ? -9.057 -19.247 -12.428 1 98.56 153 LEU B C 1
ATOM 3745 O O . LEU B 1 153 ? -10.029 -18.53 -12.675 1 98.56 153 LEU B O 1
ATOM 3749 N N . ASP B 1 154 ? -8.925 -20.467 -12.832 1 98.43 154 ASP B N 1
ATOM 3750 C CA . ASP B 1 154 ? -10.041 -21.114 -13.515 1 98.43 154 ASP B CA 1
ATOM 3751 C C . ASP B 1 154 ? -11.283 -21.148 -12.628 1 98.43 154 ASP B C 1
ATOM 3753 O O . ASP B 1 154 ? -12.389 -20.851 -13.086 1 98.43 154 ASP B O 1
ATOM 3757 N N . TYR B 1 155 ? -11.082 -21.48 -11.405 1 98.08 155 TYR B N 1
ATOM 3758 C CA . TYR B 1 155 ? -12.186 -21.517 -10.451 1 98.08 155 TYR B CA 1
ATOM 3759 C C . TYR B 1 155 ? -12.76 -20.123 -10.227 1 98.08 155 TYR B C 1
ATOM 3761 O O . TYR B 1 155 ? -13.978 -19.954 -10.135 1 98.08 155 TYR B O 1
ATOM 3769 N N . LEU B 1 156 ? -11.946 -19.094 -10.094 1 97.7 156 LEU B N 1
ATOM 3770 C CA . LEU B 1 156 ? -12.408 -17.719 -9.938 1 97.7 156 LEU B CA 1
ATOM 3771 C C . LEU B 1 156 ? -13.28 -17.301 -11.117 1 97.7 156 LEU B C 1
ATOM 3773 O O . LEU B 1 156 ? -14.277 -16.598 -10.939 1 97.7 156 LEU B O 1
ATOM 3777 N N . GLN B 1 157 ? -12.816 -17.716 -12.258 1 97.01 157 GLN B N 1
ATOM 3778 C CA . GLN B 1 157 ? -13.602 -17.409 -13.448 1 97.01 157 GLN B CA 1
ATOM 3779 C C . GLN B 1 157 ? -15.005 -18.001 -13.349 1 97.01 157 GLN B C 1
ATOM 3781 O O . GLN B 1 157 ? -15.982 -17.368 -13.755 1 97.01 157 GLN B O 1
ATOM 3786 N N . GLU B 1 158 ? -15.129 -19.161 -12.862 1 96.22 158 GLU B N 1
ATOM 3787 C CA . GLU B 1 158 ? -16.429 -19.796 -12.668 1 96.22 158 GLU B CA 1
ATOM 3788 C C . GLU B 1 158 ? -17.302 -18.985 -11.715 1 96.22 158 GLU B C 1
ATOM 3790 O O . GLU B 1 158 ? -18.529 -18.985 -11.837 1 96.22 158 GLU B O 1
ATOM 3795 N N . LEU B 1 159 ? -16.689 -18.304 -10.811 1 94.61 159 LEU B N 1
ATOM 3796 C CA . LEU B 1 159 ? -17.399 -17.499 -9.823 1 94.61 159 LEU B CA 1
ATOM 3797 C C . LEU B 1 159 ? -17.559 -16.062 -10.308 1 94.61 159 LEU B C 1
ATOM 3799 O O . LEU B 1 159 ? -18.074 -15.21 -9.579 1 94.61 159 LEU B O 1
ATOM 3803 N N . ASN B 1 160 ? -17.047 -15.771 -11.481 1 96.19 160 ASN B N 1
ATOM 3804 C CA . ASN B 1 160 ? -17.076 -14.426 -12.047 1 96.19 160 ASN B CA 1
ATOM 3805 C C . ASN B 1 160 ? -16.29 -13.44 -11.188 1 96.19 160 ASN B C 1
ATOM 3807 O O . ASN B 1 160 ? -16.791 -12.366 -10.852 1 96.19 160 ASN B O 1
ATOM 3811 N N . VAL B 1 161 ? -15.123 -13.825 -10.85 1 96.47 161 VAL B N 1
ATOM 3812 C CA . VAL B 1 161 ? -14.245 -12.98 -10.047 1 96.47 161 VAL B CA 1
ATOM 3813 C C . VAL B 1 161 ? -12.964 -12.682 -10.823 1 96.47 161 VAL B C 1
ATOM 3815 O O . VAL B 1 161 ? -12.339 -13.59 -11.375 1 96.47 161 VAL B O 1
ATOM 3818 N N . ILE B 1 162 ? -12.602 -11.458 -10.942 1 97.45 162 ILE B N 1
ATOM 3819 C CA . ILE B 1 162 ? -11.308 -11.006 -11.441 1 97.45 162 ILE B CA 1
ATOM 3820 C C . ILE B 1 162 ? -10.423 -10.579 -10.272 1 97.45 162 ILE B C 1
ATOM 3822 O O . ILE B 1 162 ? -10.81 -9.722 -9.474 1 97.45 162 ILE B O 1
ATOM 3826 N N . HIS B 1 163 ? -9.256 -11.066 -10.107 1 96.63 163 HIS B N 1
ATOM 3827 C CA . HIS B 1 163 ? -8.439 -10.908 -8.909 1 96.63 163 HIS B CA 1
ATOM 3828 C C . HIS B 1 163 ? -7.801 -9.524 -8.856 1 96.63 163 HIS B C 1
ATOM 3830 O O . HIS B 1 163 ? -7.911 -8.823 -7.848 1 96.63 163 HIS B O 1
ATOM 3836 N N . HIS B 1 164 ? -7.012 -9.125 -9.973 1 95.64 164 HIS B N 1
ATOM 3837 C CA . HIS B 1 164 ? -6.462 -7.802 -10.245 1 95.64 164 HIS B CA 1
ATOM 3838 C C . HIS B 1 164 ? -5.113 -7.614 -9.558 1 95.64 164 HIS B C 1
ATOM 3840 O O . HIS B 1 164 ? -4.437 -6.606 -9.774 1 95.64 164 HIS B O 1
ATOM 3846 N N . ASP B 1 165 ? -4.64 -8.52 -8.794 1 93.94 165 ASP B N 1
ATOM 3847 C CA . ASP B 1 165 ? -3.386 -8.278 -8.086 1 93.94 165 ASP B CA 1
ATOM 3848 C C . ASP B 1 165 ? -2.603 -9.575 -7.896 1 93.94 165 ASP B C 1
ATOM 3850 O O . ASP B 1 165 ? -2.09 -9.843 -6.808 1 93.94 165 ASP B O 1
ATOM 3854 N N . LEU B 1 166 ? -2.55 -10.333 -8.855 1 97.3 166 LEU B N 1
ATOM 3855 C CA . LEU B 1 166 ? -1.765 -11.562 -8.833 1 97.3 166 LEU B CA 1
ATOM 3856 C C . LEU B 1 166 ? -0.279 -11.261 -8.999 1 97.3 166 LEU B C 1
ATOM 3858 O O . LEU B 1 166 ? 0.134 -10.693 -10.012 1 97.3 166 LEU B O 1
ATOM 3862 N N . LYS B 1 167 ? 0.516 -11.583 -8.018 1 96.27 167 LYS B N 1
ATOM 3863 C CA . LYS B 1 167 ? 1.965 -11.414 -7.968 1 96.27 167 LYS B CA 1
ATOM 3864 C C . LYS B 1 167 ? 2.592 -12.336 -6.926 1 96.27 167 LYS B C 1
ATOM 3866 O O . LYS B 1 167 ? 1.88 -13.021 -6.189 1 96.27 167 LYS B O 1
ATOM 3871 N N . GLY B 1 168 ? 3.886 -12.425 -6.905 1 95.35 168 GLY B N 1
ATOM 3872 C CA . GLY B 1 168 ? 4.591 -13.313 -5.996 1 95.35 168 GLY B CA 1
ATOM 3873 C C . GLY B 1 168 ? 4.242 -13.075 -4.539 1 95.35 168 GLY B C 1
ATOM 3874 O O . GLY B 1 168 ? 4.19 -14.017 -3.745 1 95.35 168 GLY B O 1
ATOM 3875 N N . ALA B 1 169 ? 3.95 -11.839 -4.173 1 90.95 169 ALA B N 1
ATOM 3876 C CA . ALA B 1 169 ? 3.653 -11.472 -2.791 1 90.95 169 ALA B CA 1
ATOM 3877 C C . ALA B 1 169 ? 2.269 -11.965 -2.377 1 90.95 169 ALA B C 1
ATOM 3879 O O . ALA B 1 169 ? 1.979 -12.092 -1.186 1 90.95 169 ALA B O 1
ATOM 3880 N N . ASN B 1 170 ? 1.395 -12.272 -3.358 1 93.72 170 ASN B N 1
ATOM 3881 C CA . ASN B 1 170 ? 0.024 -12.675 -3.06 1 93.72 170 ASN B CA 1
ATOM 3882 C C . ASN B 1 170 ? -0.214 -14.143 -3.399 1 93.72 170 ASN B C 1
ATOM 3884 O O . ASN B 1 170 ? -1.361 -14.581 -3.51 1 93.72 170 ASN B O 1
ATOM 3888 N N . ILE B 1 171 ? 0.872 -14.862 -3.643 1 97.5 171 ILE B N 1
ATOM 3889 C CA . ILE B 1 171 ? 0.871 -16.317 -3.753 1 97.5 171 ILE B CA 1
ATOM 3890 C C . ILE B 1 171 ? 1.645 -16.923 -2.585 1 97.5 171 ILE B C 1
ATOM 3892 O O . ILE B 1 171 ? 2.858 -16.732 -2.47 1 97.5 171 ILE B O 1
ATOM 3896 N N . MET B 1 172 ? 0.93 -17.671 -1.8 1 96.33 172 MET B N 1
ATOM 3897 C CA . MET B 1 172 ? 1.514 -18.189 -0.566 1 96.33 172 MET B CA 1
ATOM 3898 C C . MET B 1 172 ? 1.711 -19.699 -0.65 1 96.33 172 MET B C 1
ATOM 3900 O O . MET B 1 172 ? 1.057 -20.371 -1.449 1 96.33 172 MET B O 1
ATOM 3904 N N . LEU B 1 173 ? 2.595 -20.136 0.171 1 96.79 173 LEU B N 1
ATOM 3905 C CA . LEU B 1 173 ? 2.848 -21.566 0.306 1 96.79 173 LEU B CA 1
ATOM 3906 C C . LEU B 1 173 ? 2.626 -22.024 1.743 1 96.79 173 LEU B C 1
ATOM 3908 O O . LEU B 1 173 ? 2.986 -21.318 2.687 1 96.79 173 LEU B O 1
ATOM 3912 N N . THR B 1 174 ? 1.995 -23.161 1.897 1 95.78 174 THR B N 1
ATOM 3913 C CA . THR B 1 174 ? 1.974 -23.808 3.204 1 95.78 174 THR B CA 1
ATOM 3914 C C . THR B 1 174 ? 3.336 -24.413 3.53 1 95.78 174 THR B C 1
ATOM 3916 O O . THR B 1 174 ? 4.237 -24.416 2.689 1 95.78 174 THR B O 1
ATOM 3919 N N . SER B 1 175 ? 3.431 -24.993 4.728 1 93.78 175 SER B N 1
ATOM 3920 C CA . SER B 1 175 ? 4.677 -25.639 5.129 1 93.78 175 SER B CA 1
ATOM 3921 C C . SER B 1 175 ? 4.977 -26.852 4.255 1 93.78 175 SER B C 1
ATOM 3923 O O . SER B 1 175 ? 6.138 -27.23 4.086 1 93.78 175 SER B O 1
ATOM 3925 N N . THR B 1 176 ? 3.907 -27.391 3.666 1 96.06 176 THR B N 1
ATOM 3926 C CA . THR B 1 176 ? 4.07 -28.549 2.794 1 96.06 176 THR B CA 1
ATOM 3927 C C . THR B 1 176 ? 4.09 -28.124 1.329 1 96.06 176 THR B C 1
ATOM 3929 O O . THR B 1 176 ? 3.904 -28.951 0.434 1 96.06 176 THR B O 1
ATOM 3932 N N . ALA B 1 177 ? 4.108 -26.781 1.054 1 97.23 177 ALA B N 1
ATOM 3933 C CA . ALA B 1 177 ? 4.308 -26.171 -0.258 1 97.23 177 ALA B CA 1
ATOM 3934 C C . ALA B 1 177 ? 3.046 -26.277 -1.11 1 97.23 177 ALA B C 1
ATOM 3936 O O . ALA B 1 177 ? 3.124 -26.373 -2.337 1 97.23 177 ALA B O 1
ATOM 3937 N N . ARG B 1 178 ? 1.912 -26.402 -0.447 1 97.75 178 ARG B N 1
ATOM 3938 C CA . ARG B 1 178 ? 0.672 -26.186 -1.184 1 97.75 178 ARG B CA 1
ATOM 3939 C C . ARG B 1 178 ? 0.473 -24.707 -1.5 1 97.75 178 ARG B C 1
ATOM 3941 O O . ARG B 1 178 ? 0.775 -23.844 -0.673 1 97.75 178 ARG B O 1
ATOM 3948 N N . VAL B 1 179 ? -0.067 -24.408 -2.625 1 98.3 179 VAL B N 1
ATOM 3949 C CA . VAL B 1 179 ? -0.123 -23.045 -3.142 1 98.3 179 VAL B CA 1
ATOM 3950 C C . VAL B 1 179 ? -1.481 -22.425 -2.822 1 98.3 179 VAL B C 1
ATOM 3952 O O . VAL B 1 179 ? -2.522 -23.05 -3.038 1 98.3 179 VAL B O 1
ATOM 3955 N N . LYS B 1 180 ? -1.497 -21.244 -2.265 1 98.26 180 LYS B N 1
ATOM 3956 C CA . LYS B 1 180 ? -2.712 -20.504 -1.937 1 98.26 180 LYS B CA 1
ATOM 3957 C C . LYS B 1 180 ? -2.675 -19.097 -2.526 1 98.26 180 LYS B C 1
ATOM 3959 O O . LYS B 1 180 ? -1.724 -18.347 -2.294 1 98.26 180 LYS B O 1
ATOM 3964 N N . ILE B 1 181 ? -3.652 -18.725 -3.338 1 97.95 181 ILE B N 1
ATOM 3965 C CA . ILE B 1 181 ? -3.82 -17.351 -3.796 1 97.95 181 ILE B CA 1
ATOM 3966 C C . ILE B 1 181 ? -4.531 -16.532 -2.721 1 97.95 181 ILE B C 1
ATOM 3968 O O . ILE B 1 181 ? -5.579 -16.938 -2.214 1 97.95 181 ILE B O 1
ATOM 3972 N N . ILE B 1 182 ? -3.948 -15.394 -2.36 1 94.13 182 ILE B N 1
ATOM 3973 C CA . ILE B 1 182 ? -4.544 -14.626 -1.272 1 94.13 182 ILE B CA 1
ATOM 3974 C C . ILE B 1 182 ? -4.805 -13.194 -1.735 1 94.13 182 ILE B C 1
ATOM 3976 O O . ILE B 1 182 ? -4.495 -12.837 -2.874 1 94.13 182 ILE B O 1
ATOM 3980 N N . ASP B 1 183 ? -5.451 -12.371 -0.878 1 90.04 183 ASP B N 1
ATOM 3981 C CA . ASP B 1 183 ? -5.668 -10.932 -1 1 90.04 183 ASP B CA 1
ATOM 3982 C C . ASP B 1 183 ? -6.63 -10.617 -2.143 1 90.04 183 ASP B C 1
ATOM 3984 O O . ASP B 1 183 ? -6.199 -10.334 -3.263 1 90.04 183 ASP B O 1
ATOM 3988 N N . PHE B 1 184 ? -7.862 -10.507 -1.89 1 92.36 184 PHE B N 1
ATOM 3989 C CA . PHE B 1 184 ? -8.913 -10.205 -2.855 1 92.36 184 PHE B CA 1
ATOM 3990 C C . PHE B 1 184 ? -9.435 -8.787 -2.661 1 92.36 184 PHE B C 1
ATOM 3992 O O . PHE B 1 184 ? -10.589 -8.495 -2.98 1 92.36 184 PHE B O 1
ATOM 3999 N N . GLY B 1 185 ? -8.672 -7.986 -2.084 1 87.59 185 GLY B N 1
ATOM 4000 C CA . GLY B 1 185 ? -9.077 -6.618 -1.804 1 87.59 185 GLY B CA 1
ATOM 4001 C C . GLY B 1 185 ? -9.387 -5.82 -3.056 1 87.59 185 GLY B C 1
ATOM 4002 O O . GLY B 1 185 ? -10.199 -4.892 -3.022 1 87.59 185 GLY B O 1
ATOM 4003 N N . LEU B 1 186 ? -8.83 -6.173 -4.126 1 89.12 186 LEU B N 1
ATOM 4004 C CA . LEU B 1 186 ? -8.999 -5.416 -5.362 1 89.12 186 LEU B CA 1
ATOM 4005 C C . LEU B 1 186 ? -9.84 -6.196 -6.367 1 89.12 186 LEU B C 1
ATOM 4007 O O . LEU B 1 186 ? -9.988 -5.777 -7.517 1 89.12 186 LEU B O 1
ATOM 4011 N N . ALA B 1 187 ? -10.37 -7.285 -5.908 1 93 187 ALA B N 1
ATOM 4012 C CA . ALA B 1 187 ? -11.104 -8.162 -6.817 1 93 187 ALA B CA 1
ATOM 4013 C C . ALA B 1 187 ? -12.393 -7.501 -7.296 1 93 187 ALA B C 1
ATOM 4015 O O . ALA B 1 187 ? -13.008 -6.722 -6.563 1 93 187 ALA B O 1
ATOM 4016 N N . THR B 1 188 ? -12.728 -7.767 -8.479 1 92.87 188 THR B N 1
ATOM 4017 C CA . THR B 1 188 ? -14.016 -7.387 -9.047 1 92.87 188 THR B CA 1
ATOM 4018 C C . THR B 1 188 ? -14.936 -8.599 -9.162 1 92.87 188 THR B C 1
ATOM 4020 O O . THR B 1 188 ? -14.522 -9.656 -9.643 1 92.87 188 THR B O 1
ATOM 4023 N N . ILE B 1 189 ? -16.102 -8.379 -8.67 1 92 189 ILE B N 1
ATOM 4024 C CA . ILE B 1 189 ? -17.11 -9.426 -8.796 1 92 189 ILE B CA 1
ATOM 4025 C C . ILE B 1 189 ? -17.965 -9.172 -10.036 1 92 189 ILE B C 1
ATOM 4027 O O . ILE B 1 189 ? -18.71 -8.191 -10.095 1 92 189 ILE B O 1
ATOM 4031 N N . GLY B 1 190 ? -17.83 -9.993 -11.027 1 93.19 190 GLY B N 1
ATOM 4032 C CA . GLY B 1 190 ? -18.478 -9.887 -12.325 1 93.19 190 GLY B CA 1
ATOM 4033 C C . GLY B 1 190 ? -17.601 -10.357 -13.47 1 93.19 190 GLY B C 1
ATOM 4034 O O . GLY B 1 190 ? -16.384 -10.478 -13.317 1 93.19 190 GLY B O 1
ATOM 4035 N N . PRO B 1 191 ? -18.172 -10.56 -14.56 1 94.16 191 PRO B N 1
ATOM 4036 C CA . PRO B 1 191 ? -17.416 -11.103 -15.692 1 94.16 191 PRO B CA 1
ATOM 4037 C C . PRO B 1 191 ? -16.62 -10.033 -16.437 1 94.16 191 PRO B C 1
ATOM 4039 O O . PRO B 1 191 ? -15.766 -10.359 -17.265 1 94.16 191 PRO B O 1
ATOM 4042 N N . ILE B 1 192 ? -16.976 -8.707 -16.118 1 95.18 192 ILE B N 1
ATOM 4043 C CA . ILE B 1 192 ? -16.348 -7.585 -16.807 1 95.18 192 ILE B CA 1
ATOM 4044 C C . ILE B 1 192 ? -15.932 -6.524 -15.791 1 95.18 192 ILE B C 1
ATOM 4046 O O . ILE B 1 192 ? -16.572 -6.369 -14.748 1 95.18 192 ILE B O 1
ATOM 4050 N N . SER B 1 193 ? -14.86 -5.828 -16.127 1 93.88 193 SER B N 1
ATOM 4051 C CA . SER B 1 193 ? -14.377 -4.782 -15.232 1 93.88 193 SER B CA 1
ATOM 4052 C C . SER B 1 193 ? -13.808 -3.604 -16.016 1 93.88 193 SER B C 1
ATOM 4054 O O . SER B 1 193 ? -13.373 -3.764 -17.159 1 93.88 193 SER B O 1
ATOM 4056 N N . THR B 1 194 ? -13.861 -2.434 -15.422 1 90.99 194 THR B N 1
ATOM 4057 C CA . THR B 1 194 ? -13.214 -1.232 -15.935 1 90.99 194 THR B CA 1
ATOM 4058 C C . THR B 1 194 ? -12.226 -0.673 -14.916 1 90.99 194 THR B C 1
ATOM 4060 O O . THR B 1 194 ? -11.741 0.451 -15.065 1 90.99 194 THR B O 1
ATOM 4063 N N . SER B 1 195 ? -11.949 -1.495 -13.946 1 88.64 195 SER B N 1
ATOM 4064 C CA . SER B 1 195 ? -11.106 -1.063 -12.836 1 88.64 195 SER B CA 1
ATOM 4065 C C . SER B 1 195 ? -9.654 -0.903 -13.274 1 88.64 195 SER B C 1
ATOM 4067 O O . SER B 1 195 ? -9.176 -1.639 -14.14 1 88.64 195 SER B O 1
ATOM 4069 N N . ASN B 1 196 ? -8.941 0.048 -12.702 1 88.54 196 ASN B N 1
ATOM 4070 C CA . ASN B 1 196 ? -7.5 0.187 -12.889 1 88.54 196 ASN B CA 1
ATOM 4071 C C . ASN B 1 196 ? -6.736 -0.127 -11.607 1 88.54 196 ASN B C 1
ATOM 4073 O O . ASN B 1 196 ? -5.626 0.369 -11.403 1 88.54 196 ASN B O 1
ATOM 4077 N N . ALA B 1 197 ? -7.413 -0.87 -10.797 1 84.95 197 ALA B N 1
ATOM 4078 C CA . ALA B 1 197 ? -6.797 -1.261 -9.532 1 84.95 197 ALA B CA 1
ATOM 4079 C C . ALA B 1 197 ? -5.777 -2.377 -9.74 1 84.95 197 ALA B C 1
ATOM 4081 O O . ALA B 1 197 ? -5.965 -3.247 -10.593 1 84.95 197 ALA B O 1
ATOM 4082 N N . GLY B 1 198 ? -4.686 -2.323 -8.936 1 86.93 198 GLY B N 1
ATOM 4083 C CA . GLY B 1 198 ? -3.656 -3.347 -9 1 86.93 198 GLY B CA 1
ATOM 4084 C C . GLY B 1 198 ? -2.252 -2.792 -8.852 1 86.93 198 GLY B C 1
ATOM 4085 O O . GLY B 1 198 ? -2.073 -1.596 -8.614 1 86.93 198 GLY B O 1
ATOM 4086 N N . THR B 1 199 ? -1.288 -3.63 -8.897 1 88.3 199 THR B N 1
ATOM 4087 C CA . THR B 1 199 ? 0.115 -3.231 -8.919 1 88.3 199 THR B CA 1
ATOM 4088 C C . THR B 1 199 ? 0.6 -3.04 -10.353 1 88.3 199 THR B C 1
ATOM 4090 O O . THR B 1 199 ? 0.59 -3.982 -11.148 1 88.3 199 THR B O 1
ATOM 4093 N N . ARG B 1 200 ? 1.013 -2.022 -10.75 1 89.98 200 ARG B N 1
ATOM 4094 C CA . ARG B 1 200 ? 1.166 -1.515 -12.11 1 89.98 200 ARG B CA 1
ATOM 4095 C C . ARG B 1 200 ? 2.054 -2.435 -12.94 1 89.98 200 ARG B C 1
ATOM 4097 O O . ARG B 1 200 ? 1.729 -2.753 -14.086 1 89.98 200 ARG B O 1
ATOM 4104 N N . CYS B 1 201 ? 3.15 -2.944 -12.391 1 94.42 201 CYS B N 1
ATOM 4105 C CA . CYS B 1 201 ? 4.11 -3.721 -13.168 1 94.42 201 CYS B CA 1
ATOM 4106 C C . CYS B 1 201 ? 3.501 -5.042 -13.623 1 94.42 201 CYS B C 1
ATOM 4108 O O . CYS B 1 201 ? 3.988 -5.661 -14.571 1 94.42 201 CYS B O 1
ATOM 4110 N N . TRP B 1 202 ? 2.441 -5.466 -13.004 1 97.28 202 TRP B N 1
ATOM 4111 C CA . TRP B 1 202 ? 1.841 -6.759 -13.316 1 97.28 202 TRP B CA 1
ATOM 4112 C C . TRP B 1 202 ? 0.559 -6.583 -14.124 1 97.28 202 TRP B C 1
ATOM 4114 O O . TRP B 1 202 ? -0.02 -7.561 -14.602 1 97.28 202 TRP B O 1
ATOM 4124 N N . MET B 1 203 ? 0.17 -5.322 -14.329 1 96.82 203 MET B N 1
ATOM 4125 C CA . MET B 1 203 ? -1.112 -5.021 -14.959 1 96.82 203 MET B CA 1
ATOM 4126 C C . MET B 1 203 ? -1.042 -5.24 -16.467 1 96.82 203 MET B C 1
ATOM 4128 O O . MET B 1 203 ? -0.04 -4.904 -17.101 1 96.82 203 MET B O 1
ATOM 4132 N N . ALA B 1 204 ? -2.101 -5.699 -16.994 1 98.05 204 ALA B N 1
ATOM 4133 C CA . ALA B 1 204 ? -2.223 -5.897 -18.436 1 98.05 204 ALA B CA 1
ATOM 4134 C C . ALA B 1 204 ? -2.391 -4.565 -19.161 1 98.05 204 ALA B C 1
ATOM 4136 O O . ALA B 1 204 ? -2.815 -3.574 -18.561 1 98.05 204 ALA B O 1
ATOM 4137 N N . PRO B 1 205 ? -2.09 -4.566 -20.471 1 97.5 205 PRO B N 1
ATOM 4138 C CA . PRO B 1 205 ? -2.211 -3.334 -21.254 1 97.5 205 PRO B CA 1
ATOM 4139 C C . PRO B 1 205 ? -3.612 -2.731 -21.19 1 97.5 205 PRO B C 1
ATOM 4141 O O . PRO B 1 205 ? -3.758 -1.512 -21.06 1 97.5 205 PRO B O 1
ATOM 4144 N N . GLU B 1 206 ? -4.688 -3.542 -21.273 1 97.09 206 GLU B N 1
ATOM 4145 C CA . GLU B 1 206 ? -6.052 -3.02 -21.274 1 97.09 206 GLU B CA 1
ATOM 4146 C C . GLU B 1 206 ? -6.416 -2.426 -19.917 1 97.09 206 GLU B C 1
ATOM 4148 O O . GLU B 1 206 ? -7.292 -1.563 -19.826 1 97.09 206 GLU B O 1
ATOM 4153 N N . VAL B 1 207 ? -5.799 -2.906 -18.835 1 96.02 207 VAL B N 1
ATOM 4154 C CA . VAL B 1 207 ? -6.025 -2.303 -17.525 1 96.02 207 VAL B CA 1
ATOM 4155 C C . VAL B 1 207 ? -5.334 -0.943 -17.456 1 96.02 207 VAL B C 1
ATOM 4157 O O . VAL B 1 207 ? -5.884 0.013 -16.905 1 96.02 207 VAL B O 1
ATOM 4160 N N . HIS B 1 208 ? -4.079 -0.861 -17.974 1 93.53 208 HIS B N 1
ATOM 4161 C CA . HIS B 1 208 ? -3.392 0.424 -18.048 1 93.53 208 HIS B CA 1
ATOM 4162 C C . HIS B 1 208 ? -4.218 1.446 -18.821 1 93.53 208 HIS B C 1
ATOM 4164 O O . HIS B 1 208 ? -4.22 2.632 -18.483 1 93.53 208 HIS B O 1
ATOM 4170 N N . ALA B 1 209 ? -4.869 1.026 -19.871 1 92.6 209 ALA B N 1
ATOM 4171 C CA . ALA B 1 209 ? -5.697 1.913 -20.684 1 92.6 209 ALA B CA 1
ATOM 4172 C C . ALA B 1 209 ? -6.802 2.552 -19.847 1 92.6 209 ALA B C 1
ATOM 4174 O O . ALA B 1 209 ? -7.267 3.651 -20.157 1 92.6 209 ALA B O 1
ATOM 4175 N N . CYS B 1 210 ? -7.22 1.91 -18.805 1 91.15 210 CYS B N 1
ATOM 4176 C CA . CYS B 1 210 ? -8.312 2.379 -17.959 1 91.15 210 CYS B CA 1
ATOM 4177 C C . CYS B 1 210 ? -7.9 3.619 -17.175 1 91.15 210 CYS B C 1
ATOM 4179 O O . CYS B 1 210 ? -8.749 4.314 -16.614 1 91.15 210 CYS B O 1
ATOM 4181 N N . PHE B 1 211 ? -6.643 3.929 -17.126 1 84.14 211 PHE B N 1
ATOM 4182 C CA . PHE B 1 211 ? -6.197 5.152 -16.469 1 84.14 211 PHE B CA 1
ATOM 4183 C C . PHE B 1 211 ? -6.64 6.38 -17.254 1 84.14 211 PHE B C 1
ATOM 4185 O O . PHE B 1 211 ? -6.751 7.474 -16.696 1 84.14 211 PHE B O 1
ATOM 4192 N N . THR B 1 212 ? -6.946 6.191 -18.522 1 82.77 212 THR B N 1
ATOM 4193 C CA . THR B 1 212 ? -7.216 7.358 -19.355 1 82.77 212 THR B CA 1
ATOM 4194 C C . THR B 1 212 ? -8.567 7.224 -20.052 1 82.77 212 THR B C 1
ATOM 4196 O O . THR B 1 212 ? -9.147 8.22 -20.49 1 82.77 212 THR B O 1
ATOM 4199 N N . ARG B 1 213 ? -8.992 6.025 -20.243 1 85.78 213 ARG B N 1
ATOM 4200 C CA . ARG B 1 213 ? -10.272 5.794 -20.905 1 85.78 213 ARG B CA 1
ATOM 4201 C C . ARG B 1 213 ? -11.004 4.61 -20.283 1 85.78 213 ARG B C 1
ATOM 4203 O O . ARG B 1 213 ? -10.394 3.786 -19.599 1 85.78 213 ARG B O 1
ATOM 4210 N N . SER B 1 214 ? -12.217 4.6 -20.479 1 84.16 214 SER B N 1
ATOM 4211 C CA . SER B 1 214 ? -13.006 3.482 -19.974 1 84.16 214 SER B CA 1
ATOM 4212 C C . SER B 1 214 ? -12.942 2.288 -20.921 1 84.16 214 SER B C 1
ATOM 4214 O O . SER B 1 214 ? -13.421 2.362 -22.055 1 84.16 214 SER B O 1
ATOM 4216 N N . VAL B 1 215 ? -12.23 1.346 -20.539 1 90.99 215 VAL B N 1
ATOM 4217 C CA . VAL B 1 215 ? -12.099 0.102 -21.292 1 90.99 215 VAL B CA 1
ATOM 4218 C C . VAL B 1 215 ? -12.647 -1.061 -20.468 1 90.99 215 VAL B C 1
ATOM 4220 O O . VAL B 1 215 ? -12.446 -1.117 -19.252 1 90.99 215 VAL B O 1
ATOM 4223 N N . HIS B 1 216 ? -13.328 -1.995 -21.202 1 94.37 216 HIS B N 1
ATOM 4224 C CA . HIS B 1 216 ? -13.84 -3.192 -20.544 1 94.37 216 HIS B CA 1
ATOM 4225 C C . HIS B 1 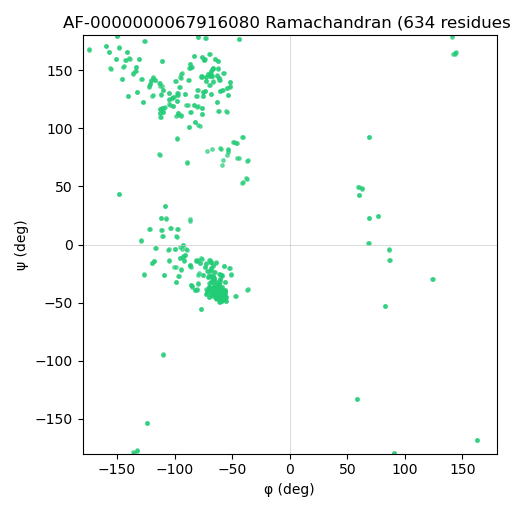216 ? -12.918 -4.385 -20.775 1 94.37 216 HIS B C 1
ATOM 4227 O O . HIS B 1 216 ? -12.369 -4.548 -21.868 1 94.37 216 HIS B O 1
ATOM 4233 N N . TYR B 1 217 ? -12.754 -5.144 -19.801 1 96.79 217 TYR B N 1
ATOM 4234 C CA . TYR B 1 217 ? -11.942 -6.349 -19.92 1 96.79 217 TYR B CA 1
ATOM 4235 C C . TYR B 1 217 ? -12.463 -7.451 -19.006 1 96.79 217 TYR B C 1
ATOM 4237 O O . TYR B 1 217 ? -13.378 -7.225 -18.21 1 96.79 217 TYR B O 1
ATOM 4245 N N . ASN B 1 218 ? -11.934 -8.672 -19.185 1 96.92 218 ASN B N 1
ATOM 4246 C CA . ASN B 1 218 ? -12.391 -9.812 -18.397 1 96.92 218 ASN B CA 1
ATOM 4247 C C . ASN B 1 218 ? -11.235 -10.487 -17.665 1 96.92 218 ASN B C 1
ATOM 4249 O O . ASN B 1 218 ? -10.196 -9.867 -17.432 1 96.92 218 ASN B O 1
ATOM 4253 N N . TYR B 1 219 ? -11.328 -11.801 -17.355 1 95.49 219 TYR B N 1
ATOM 4254 C CA . TYR B 1 219 ? -10.484 -12.589 -16.463 1 95.49 219 TYR B CA 1
ATOM 4255 C C . TYR B 1 219 ? -9.084 -12.753 -17.042 1 95.49 219 TYR B C 1
ATOM 4257 O O . TYR B 1 219 ? -8.141 -13.085 -16.319 1 95.49 219 TYR B O 1
ATOM 4265 N N . LYS B 1 220 ? -8.956 -12.476 -18.27 1 98.15 220 LYS B N 1
ATOM 4266 C CA . LYS B 1 220 ? -7.701 -12.746 -18.967 1 98.15 220 LYS B CA 1
ATOM 4267 C C . LYS B 1 220 ? -6.591 -11.818 -18.48 1 98.15 220 LYS B C 1
ATOM 4269 O O . LYS B 1 220 ? -5.409 -12.084 -18.706 1 98.15 220 LYS B O 1
ATOM 4274 N N . VAL B 1 221 ? -6.979 -10.718 -17.763 1 98.48 221 VAL B N 1
ATOM 4275 C CA . VAL B 1 221 ? -5.973 -9.807 -17.228 1 98.48 221 VAL B CA 1
ATOM 4276 C C . VAL B 1 221 ? -5.154 -10.516 -16.151 1 98.48 221 VAL B C 1
ATOM 4278 O O . VAL B 1 221 ? -3.97 -10.224 -15.97 1 98.48 221 VAL B O 1
ATOM 4281 N N . ASP B 1 222 ? -5.793 -11.496 -15.474 1 98.59 222 ASP B N 1
ATOM 4282 C CA . ASP B 1 222 ? -5.077 -12.24 -14.443 1 98.59 222 ASP B CA 1
ATOM 4283 C C . ASP B 1 222 ? -4.106 -13.243 -15.064 1 98.59 222 ASP B C 1
ATOM 4285 O O . ASP B 1 222 ? -3.097 -13.599 -14.452 1 98.59 222 ASP B O 1
ATOM 4289 N N . VAL B 1 223 ? -4.395 -13.674 -16.25 1 98.83 223 VAL B N 1
ATOM 4290 C CA . VAL B 1 223 ? -3.472 -14.531 -16.987 1 98.83 223 VAL B CA 1
ATOM 4291 C C . VAL B 1 223 ? -2.214 -13.745 -17.349 1 98.83 223 VAL B C 1
ATOM 4293 O O . VAL B 1 223 ? -1.099 -14.261 -17.238 1 98.83 223 VAL B O 1
ATOM 4296 N N . TRP B 1 224 ? -2.425 -12.541 -17.801 1 98.76 224 TRP B N 1
ATOM 4297 C CA . TRP B 1 224 ? -1.283 -11.664 -18.04 1 98.76 224 TRP B CA 1
ATOM 4298 C C . TRP B 1 224 ? -0.432 -11.524 -16.782 1 98.76 224 TRP B C 1
ATOM 4300 O O . TRP B 1 224 ? 0.788 -11.693 -16.829 1 98.76 224 TRP B O 1
ATOM 4310 N N . SER B 1 225 ? -1.075 -11.252 -15.648 1 98.65 225 SER B N 1
ATOM 4311 C CA . SER B 1 225 ? -0.366 -11.088 -14.383 1 98.65 225 SER B CA 1
ATOM 4312 C C . SER B 1 225 ? 0.421 -12.344 -14.023 1 98.65 225 SER B C 1
ATOM 4314 O O . SER B 1 225 ? 1.519 -12.257 -13.47 1 98.65 225 SER B O 1
ATOM 4316 N N . LEU B 1 226 ? -0.153 -13.46 -14.333 1 98.83 226 LEU B N 1
ATOM 4317 C CA . LEU B 1 226 ? 0.56 -14.708 -14.084 1 98.83 226 LEU B CA 1
ATOM 4318 C C . LEU B 1 226 ? 1.827 -14.788 -14.929 1 98.83 226 LEU B C 1
ATOM 4320 O O . LEU B 1 226 ? 2.867 -15.248 -14.454 1 98.83 226 LEU B O 1
ATOM 4324 N N . GLY B 1 227 ? 1.718 -14.414 -16.177 1 98.82 227 GLY B N 1
ATOM 4325 C CA . GLY B 1 227 ? 2.904 -14.384 -17.018 1 98.82 227 GLY B CA 1
ATOM 4326 C C . GLY B 1 227 ? 4.021 -13.533 -16.444 1 98.82 227 GLY B C 1
ATOM 4327 O O . GLY B 1 227 ? 5.178 -13.956 -16.417 1 98.82 227 GLY B O 1
ATOM 4328 N N . ILE B 1 228 ? 3.656 -12.362 -15.977 1 98.67 228 ILE B N 1
ATOM 4329 C CA . ILE B 1 228 ? 4.628 -11.464 -15.362 1 98.67 228 ILE B CA 1
ATOM 4330 C C . ILE B 1 228 ? 5.191 -12.103 -14.095 1 98.67 228 ILE B C 1
ATOM 4332 O O . ILE B 1 228 ? 6.394 -12.022 -13.833 1 98.67 228 ILE B O 1
ATOM 4336 N N . THR B 1 229 ? 4.375 -12.733 -13.314 1 98.64 229 THR B N 1
ATOM 4337 C CA . THR B 1 229 ? 4.799 -13.389 -12.082 1 98.64 229 THR B CA 1
ATOM 4338 C C . THR B 1 229 ? 5.745 -14.547 -12.383 1 98.64 229 THR B C 1
ATOM 4340 O O . THR B 1 229 ? 6.681 -14.806 -11.623 1 98.64 229 THR B O 1
ATOM 4343 N N . ALA B 1 230 ? 5.453 -15.228 -13.476 1 98.68 230 ALA B N 1
ATOM 4344 C CA . ALA B 1 230 ? 6.36 -16.295 -13.892 1 98.68 230 ALA B CA 1
ATOM 4345 C C . ALA B 1 230 ? 7.75 -15.745 -14.199 1 98.68 230 ALA B C 1
ATOM 4347 O O . ALA B 1 230 ? 8.759 -16.346 -13.822 1 98.68 230 ALA B O 1
ATOM 4348 N N . ILE B 1 231 ? 7.805 -14.621 -14.867 1 98.32 231 ILE B N 1
ATOM 4349 C CA . ILE B 1 231 ? 9.085 -13.971 -15.125 1 98.32 231 ILE B CA 1
ATOM 4350 C C . ILE B 1 231 ? 9.725 -13.548 -13.804 1 98.32 231 ILE B C 1
ATOM 4352 O O . ILE B 1 231 ? 10.933 -13.704 -13.615 1 98.32 231 ILE B O 1
ATOM 4356 N N . GLU B 1 232 ? 8.907 -13.03 -12.936 1 97.07 232 GLU B N 1
ATOM 4357 C CA . GLU B 1 232 ? 9.377 -12.658 -11.604 1 97.07 232 GLU B CA 1
ATOM 4358 C C . GLU B 1 232 ? 10.016 -13.848 -10.893 1 97.07 232 GLU B C 1
ATOM 4360 O O . GLU B 1 232 ? 11.077 -13.714 -10.279 1 97.07 232 GLU B O 1
ATOM 4365 N N . MET B 1 233 ? 9.392 -15.006 -10.962 1 97.88 233 MET B N 1
ATOM 4366 C CA . MET B 1 233 ? 9.916 -16.208 -10.32 1 97.88 233 MET B CA 1
ATOM 4367 C C . MET B 1 233 ? 11.23 -16.64 -10.963 1 97.88 233 MET B C 1
ATOM 4369 O O . MET B 1 233 ? 12.109 -17.179 -10.289 1 97.88 233 MET B O 1
ATOM 4373 N N . ALA B 1 234 ? 11.348 -16.319 -12.194 1 97.58 234 ALA B N 1
ATOM 4374 C CA . ALA B 1 234 ? 12.514 -16.757 -12.957 1 97.58 234 ALA B CA 1
ATOM 4375 C C . ALA B 1 234 ? 13.678 -15.785 -12.786 1 97.58 234 ALA B C 1
ATOM 4377 O O . ALA B 1 234 ? 14.84 -16.199 -12.752 1 97.58 234 ALA B O 1
ATOM 4378 N N . GLU B 1 235 ? 13.282 -14.479 -12.67 1 95.11 235 GLU B N 1
ATOM 4379 C CA . GLU B 1 235 ? 14.335 -13.474 -12.789 1 95.11 235 GLU B CA 1
ATOM 4380 C C . GLU B 1 235 ? 14.298 -12.494 -11.62 1 95.11 235 GLU B C 1
ATOM 4382 O O . GLU B 1 235 ? 15.004 -11.484 -11.627 1 95.11 235 GLU B O 1
ATOM 4387 N N . TYR B 1 236 ? 13.376 -12.763 -10.672 1 90.1 236 TYR B N 1
ATOM 4388 C CA . TYR B 1 236 ? 13.23 -12.025 -9.423 1 90.1 236 TYR B CA 1
ATOM 4389 C C . TYR B 1 236 ? 12.411 -10.757 -9.631 1 90.1 236 TYR B C 1
ATOM 4391 O O . TYR B 1 236 ? 11.382 -10.561 -8.979 1 90.1 236 TYR B O 1
ATOM 4399 N N . ASP B 1 237 ? 12.85 -9.961 -10.607 1 90.6 237 ASP B N 1
ATOM 4400 C CA . ASP B 1 237 ? 12.154 -8.7 -10.847 1 90.6 237 ASP B CA 1
ATOM 4401 C C . ASP B 1 237 ? 11.116 -8.849 -11.958 1 90.6 237 ASP B C 1
ATOM 4403 O O . ASP B 1 237 ? 11.37 -9.508 -12.968 1 90.6 237 ASP B O 1
ATOM 4407 N N . PRO B 1 238 ? 9.891 -8.249 -11.661 1 93.8 238 PRO B N 1
ATOM 4408 C CA . PRO B 1 238 ? 9.024 -8.114 -12.834 1 93.8 238 PRO B CA 1
ATOM 4409 C C . PRO B 1 238 ? 9.627 -7.217 -13.913 1 93.8 238 PRO B C 1
ATOM 4411 O O . PRO B 1 238 ? 10.478 -6.375 -13.617 1 93.8 238 PRO B O 1
ATOM 4414 N N . PRO B 1 239 ? 9.16 -7.406 -15.115 1 94.43 239 PRO B N 1
ATOM 4415 C CA . PRO B 1 239 ? 9.657 -6.533 -16.181 1 94.43 239 PRO B CA 1
ATOM 4416 C C . PRO B 1 239 ? 9.336 -5.061 -15.936 1 94.43 239 PRO B C 1
ATOM 4418 O O . PRO B 1 239 ? 8.294 -4.74 -15.358 1 94.43 239 PRO B O 1
ATOM 4421 N N . HIS B 1 240 ? 10.203 -4.127 -16.27 1 92.21 240 HIS B N 1
ATOM 4422 C CA . HIS B 1 240 ? 10.015 -2.681 -16.282 1 92.21 240 HIS B CA 1
ATOM 4423 C C . HIS B 1 240 ? 9.878 -2.13 -14.867 1 92.21 240 HIS B C 1
ATOM 4425 O O . HIS B 1 240 ? 9.217 -1.112 -14.653 1 92.21 240 HIS B O 1
ATOM 4431 N N . ILE B 1 241 ? 10.405 -2.875 -13.879 1 88.47 241 ILE B N 1
ATOM 4432 C CA . ILE B 1 241 ? 10.268 -2.524 -12.469 1 88.47 241 ILE B CA 1
ATOM 4433 C C . ILE B 1 241 ? 10.834 -1.127 -12.228 1 88.47 241 ILE B C 1
ATOM 4435 O O . ILE B 1 241 ? 10.444 -0.448 -11.276 1 88.47 241 ILE B O 1
ATOM 4439 N N . LYS B 1 242 ? 11.674 -0.558 -13.128 1 83.69 242 LYS B N 1
ATOM 4440 C CA . LYS B 1 242 ? 12.338 0.728 -12.931 1 83.69 242 LYS B CA 1
ATOM 4441 C C . LYS B 1 242 ? 11.545 1.86 -13.577 1 83.69 242 LYS B C 1
ATOM 4443 O O . LYS B 1 242 ? 11.84 3.036 -13.356 1 83.69 242 LYS B O 1
ATOM 4448 N N . LEU B 1 243 ? 10.548 1.524 -14.406 1 85.37 243 LEU B N 1
ATOM 4449 C CA . LEU B 1 243 ? 9.748 2.539 -15.082 1 85.37 243 LEU B CA 1
ATOM 4450 C C . LEU B 1 243 ? 8.573 2.974 -14.212 1 85.37 243 LEU B C 1
ATOM 4452 O O . LEU B 1 243 ? 8.105 2.208 -13.366 1 85.37 243 LEU B O 1
ATOM 4456 N N . ARG B 1 244 ? 8.138 4.216 -14.398 1 79.49 244 ARG B N 1
ATOM 4457 C CA . ARG B 1 244 ? 7.037 4.767 -13.614 1 79.49 244 ARG B CA 1
ATOM 4458 C C . ARG B 1 244 ? 6.103 5.596 -14.489 1 79.49 244 ARG B C 1
ATOM 4460 O O . ARG B 1 244 ? 6.455 5.959 -15.613 1 79.49 244 ARG B O 1
ATOM 4467 N N . GLY B 1 245 ? 4.88 5.793 -14.007 1 81.13 245 GLY B N 1
ATOM 4468 C CA . GLY B 1 245 ? 3.94 6.732 -14.598 1 81.13 245 GLY B CA 1
ATOM 4469 C C . GLY B 1 245 ? 3.629 6.43 -16.051 1 81.13 245 GLY B C 1
ATOM 4470 O O . GLY B 1 245 ? 3.297 5.294 -16.398 1 81.13 245 GLY B O 1
ATOM 4471 N N . ALA B 1 246 ? 3.717 7.555 -16.774 1 84.61 246 ALA B N 1
ATOM 4472 C CA . ALA B 1 246 ? 3.352 7.483 -18.186 1 84.61 246 ALA B CA 1
ATOM 4473 C C . ALA B 1 246 ? 4.336 6.615 -18.964 1 84.61 246 ALA B C 1
ATOM 4475 O O . ALA B 1 246 ? 3.952 5.926 -19.912 1 84.61 246 ALA B O 1
ATOM 4476 N N . GLU B 1 247 ? 5.539 6.559 -18.553 1 89.99 247 GLU B N 1
ATOM 4477 C CA . GLU B 1 247 ? 6.54 5.752 -19.244 1 89.99 247 GLU B CA 1
ATOM 4478 C C . GLU B 1 247 ? 6.241 4.262 -19.106 1 89.99 247 GLU B C 1
ATOM 4480 O O . GLU B 1 247 ? 6.366 3.506 -20.071 1 89.99 247 GLU B O 1
ATOM 4485 N N . LEU B 1 248 ? 5.871 3.888 -17.941 1 91.67 248 LEU B N 1
ATOM 4486 C CA . LEU B 1 248 ? 5.511 2.494 -17.707 1 91.67 248 LEU B CA 1
ATOM 4487 C C . LEU B 1 248 ? 4.292 2.1 -18.534 1 91.67 248 LEU B C 1
ATOM 4489 O O . LEU B 1 248 ? 4.296 1.061 -19.198 1 91.67 248 LEU B O 1
ATOM 4493 N N . SER B 1 249 ? 3.306 2.963 -18.507 1 91.81 249 SER B N 1
ATOM 4494 C CA . SER B 1 249 ? 2.089 2.688 -19.263 1 91.81 249 SER B CA 1
ATOM 4495 C C . SER B 1 249 ? 2.378 2.576 -20.756 1 91.81 249 SER B C 1
ATOM 4497 O O . SER B 1 249 ? 1.873 1.673 -21.426 1 91.81 249 SER B O 1
ATOM 4499 N N . GLU B 1 250 ? 3.158 3.503 -21.194 1 93.72 250 GLU B N 1
ATOM 4500 C CA . GLU B 1 250 ? 3.512 3.504 -22.61 1 93.72 250 GLU B CA 1
ATOM 4501 C C . GLU B 1 250 ? 4.24 2.219 -22.997 1 93.72 250 GLU B C 1
ATOM 4503 O O . GLU B 1 250 ? 3.944 1.62 -24.033 1 93.72 250 GLU B O 1
ATOM 4508 N N . ARG B 1 251 ? 5.151 1.825 -22.171 1 95.38 251 ARG B N 1
ATOM 4509 C CA . ARG B 1 251 ? 5.927 0.62 -22.445 1 95.38 251 ARG B CA 1
ATOM 4510 C C . ARG B 1 251 ? 5.032 -0.615 -22.465 1 95.38 251 ARG B C 1
ATOM 4512 O O . ARG B 1 251 ? 5.164 -1.469 -23.344 1 95.38 251 ARG B O 1
ATOM 4519 N N . ILE B 1 252 ? 4.139 -0.736 -21.565 1 96.36 252 ILE B N 1
ATOM 4520 C CA . ILE B 1 252 ? 3.279 -1.907 -21.431 1 96.36 252 ILE B CA 1
ATOM 4521 C C . ILE B 1 252 ? 2.256 -1.928 -22.564 1 96.36 252 ILE B C 1
ATOM 4523 O O . ILE B 1 252 ? 1.981 -2.983 -23.142 1 96.36 252 ILE B O 1
ATOM 4527 N N . MET B 1 253 ? 1.702 -0.811 -22.907 1 95.58 253 MET B N 1
ATOM 4528 C CA . MET B 1 253 ? 0.616 -0.752 -23.88 1 95.58 253 MET B CA 1
ATOM 4529 C C . MET B 1 253 ? 1.156 -0.824 -25.304 1 95.58 253 MET B C 1
ATOM 4531 O O . MET B 1 253 ? 0.583 -1.505 -26.157 1 95.58 253 MET B O 1
ATOM 4535 N N . ASN B 1 254 ? 2.299 -0.162 -25.544 1 95.21 254 ASN B N 1
ATOM 4536 C CA . ASN B 1 254 ? 2.693 0.031 -26.936 1 95.21 254 ASN B CA 1
ATOM 4537 C C . ASN B 1 254 ? 4.042 -0.619 -27.232 1 95.21 254 ASN B C 1
ATOM 4539 O O . ASN B 1 254 ? 4.431 -0.75 -28.394 1 95.21 254 ASN B O 1
ATOM 4543 N N . GLY B 1 255 ? 4.786 -0.959 -26.224 1 96.31 255 GLY B N 1
ATOM 4544 C CA . GLY B 1 255 ? 6.042 -1.661 -26.432 1 96.31 255 GLY B CA 1
ATOM 4545 C C . GLY B 1 255 ? 5.863 -3.148 -26.673 1 96.31 255 GLY B C 1
ATOM 4546 O O . GLY B 1 255 ? 4.735 -3.645 -26.703 1 96.31 255 GLY B O 1
ATOM 4547 N N . PRO B 1 256 ? 6.973 -3.842 -26.905 1 96.68 256 PRO B N 1
ATOM 4548 C CA . PRO B 1 256 ? 6.887 -5.294 -27.077 1 96.68 256 PRO B CA 1
ATOM 4549 C C . PRO B 1 256 ? 6.473 -6.017 -25.797 1 96.68 256 PRO B C 1
ATOM 4551 O O . PRO B 1 256 ? 6.733 -5.527 -24.695 1 96.68 256 PRO B O 1
ATOM 4554 N N . ALA B 1 257 ? 5.831 -7.164 -25.969 1 97.38 257 ALA B N 1
ATOM 4555 C CA . ALA B 1 257 ? 5.525 -7.989 -24.803 1 97.38 257 ALA B CA 1
ATOM 4556 C C . ALA B 1 257 ? 6.801 -8.425 -24.089 1 97.38 257 ALA B C 1
ATOM 4558 O O . ALA B 1 257 ? 7.805 -8.737 -24.734 1 97.38 257 ALA B O 1
ATOM 4559 N N . PRO B 1 258 ? 6.772 -8.451 -22.777 1 97.02 258 PRO B N 1
ATOM 4560 C CA . PRO B 1 258 ? 7.956 -8.914 -22.049 1 97.02 258 PRO B CA 1
ATOM 4561 C C . PRO B 1 258 ? 8.311 -10.366 -22.362 1 97.02 258 PRO B C 1
ATOM 4563 O O . PRO B 1 258 ? 7.432 -11.159 -22.709 1 97.02 258 PRO B O 1
ATOM 4566 N N . ALA B 1 259 ? 9.568 -10.68 -22.255 1 96.02 259 ALA B N 1
ATOM 4567 C CA . ALA B 1 259 ? 10.102 -12.027 -22.442 1 96.02 259 ALA B CA 1
ATOM 4568 C C . ALA B 1 259 ? 11.206 -12.324 -21.431 1 96.02 259 ALA B C 1
ATOM 4570 O O . ALA B 1 259 ? 11.685 -11.42 -20.741 1 96.02 259 ALA B O 1
ATOM 4571 N N . LEU B 1 260 ? 11.552 -13.584 -21.308 1 95.94 260 LEU B N 1
ATOM 4572 C CA . LEU B 1 260 ? 12.653 -13.966 -20.43 1 95.94 260 LEU B CA 1
ATOM 4573 C C . LEU B 1 260 ? 13.981 -13.438 -20.963 1 95.94 260 LEU B C 1
ATOM 4575 O O . LEU B 1 260 ? 14.218 -13.45 -22.173 1 95.94 260 LEU B O 1
ATOM 4579 N N . LYS B 1 261 ? 14.82 -12.984 -20.125 1 90.4 261 LYS B N 1
ATOM 4580 C CA . LYS B 1 261 ? 16.078 -12.349 -20.505 1 90.4 261 LYS B CA 1
ATOM 4581 C C . LYS B 1 261 ? 17.153 -13.391 -20.801 1 90.4 261 LYS B C 1
ATOM 4583 O O . LYS B 1 261 ? 18.007 -13.182 -21.664 1 90.4 261 LYS B O 1
ATOM 4588 N N . GLU B 1 262 ? 17.185 -14.412 -20.043 1 84.72 262 GLU B N 1
ATOM 4589 C CA . GLU B 1 262 ? 18.266 -15.385 -20.167 1 84.72 262 GLU B CA 1
ATOM 4590 C C . GLU B 1 262 ? 17.857 -16.553 -21.061 1 84.72 262 GLU B C 1
ATOM 4592 O O . GLU B 1 262 ? 16.704 -16.988 -21.033 1 84.72 262 GLU B O 1
ATOM 4597 N N . ASP B 1 263 ? 18.786 -16.984 -21.755 1 86.1 263 ASP B N 1
ATOM 4598 C CA . ASP B 1 263 ? 18.548 -18.071 -22.699 1 86.1 263 ASP B CA 1
ATOM 4599 C C . ASP B 1 263 ? 18.685 -19.43 -22.017 1 86.1 263 ASP B C 1
ATOM 4601 O O . ASP B 1 263 ? 18.742 -20.464 -22.687 1 86.1 263 ASP B O 1
ATOM 4605 N N . ILE B 1 264 ? 18.541 -19.441 -20.753 1 92.45 264 ILE B N 1
ATOM 4606 C CA . ILE B 1 264 ? 18.75 -20.689 -20.027 1 92.45 264 ILE B CA 1
ATOM 4607 C C . ILE B 1 264 ? 17.412 -21.392 -19.811 1 92.45 264 ILE B C 1
ATOM 4609 O O . ILE B 1 264 ? 17.367 -22.51 -19.294 1 92.45 264 ILE B O 1
ATOM 4613 N N . TRP B 1 265 ? 16.391 -20.836 -20.217 1 96.32 265 TRP B N 1
ATOM 4614 C CA . TRP B 1 265 ? 15.058 -21.373 -19.966 1 96.32 265 TRP B CA 1
ATOM 4615 C C . TRP B 1 265 ? 14.587 -22.231 -21.136 1 96.32 265 TRP B C 1
ATOM 4617 O O . TRP B 1 265 ? 14.959 -21.982 -22.285 1 96.32 265 TRP B O 1
ATOM 4627 N N . SER B 1 266 ? 13.838 -23.235 -20.888 1 96.35 266 SER B N 1
ATOM 4628 C CA . SER B 1 266 ? 13.365 -24.167 -21.906 1 96.35 266 SER B CA 1
ATOM 4629 C C . SER B 1 266 ? 12.434 -23.478 -22.897 1 96.35 266 SER B C 1
ATOM 4631 O O . SER B 1 266 ? 11.838 -22.446 -22.583 1 96.35 266 SER B O 1
ATOM 4633 N N . ASN B 1 267 ? 12.28 -24.066 -24.048 1 95.72 267 ASN B N 1
ATOM 4634 C CA . ASN B 1 267 ? 11.356 -23.568 -25.061 1 95.72 267 ASN B CA 1
ATOM 4635 C C . ASN B 1 267 ? 9.911 -23.617 -24.573 1 95.72 267 ASN B C 1
ATOM 4637 O O . ASN B 1 267 ? 9.11 -22.739 -24.9 1 95.72 267 ASN B O 1
ATOM 4641 N N . LYS B 1 268 ? 9.6 -24.646 -23.842 1 96.67 268 LYS B N 1
ATOM 4642 C CA . LYS B 1 268 ? 8.241 -24.773 -23.323 1 96.67 268 LYS B CA 1
ATOM 4643 C C . LYS B 1 268 ? 7.898 -23.616 -22.39 1 96.67 268 LYS B C 1
ATOM 4645 O O . LYS B 1 268 ? 6.783 -23.091 -22.428 1 96.67 268 LYS B O 1
ATOM 4650 N N . PHE B 1 269 ? 8.875 -23.3 -21.55 1 97.67 269 PHE B N 1
ATOM 4651 C CA . PHE B 1 269 ? 8.664 -22.191 -20.627 1 97.67 269 PHE B CA 1
ATOM 4652 C C . PHE B 1 269 ? 8.538 -20.874 -21.384 1 97.67 269 PHE B C 1
ATOM 4654 O O . PHE B 1 269 ? 7.645 -20.072 -21.102 1 97.67 269 PHE B O 1
ATOM 4661 N N . GLN B 1 270 ? 9.328 -20.635 -22.379 1 97.56 270 GLN B N 1
ATOM 4662 C CA . GLN B 1 270 ? 9.287 -19.423 -23.192 1 97.56 270 GLN B CA 1
ATOM 4663 C C . GLN B 1 270 ? 7.954 -19.297 -23.924 1 97.56 270 GLN B C 1
ATOM 4665 O O . GLN B 1 270 ? 7.381 -18.208 -23.997 1 97.56 270 GLN B O 1
ATOM 4670 N N . ARG B 1 271 ? 7.476 -20.351 -24.451 1 96.95 271 ARG B N 1
ATOM 4671 C CA . ARG B 1 271 ? 6.206 -20.359 -25.169 1 96.95 271 ARG B CA 1
ATOM 4672 C C . ARG B 1 271 ? 5.04 -20.093 -24.223 1 96.95 271 ARG B C 1
ATOM 4674 O O . ARG B 1 271 ? 4.073 -19.424 -24.593 1 96.95 271 ARG B O 1
ATOM 4681 N N . PHE B 1 272 ? 5.159 -20.696 -23.05 1 98.15 272 PHE B N 1
ATOM 4682 C CA . PHE B 1 272 ? 4.142 -20.44 -22.037 1 98.15 272 PHE B CA 1
ATOM 4683 C C . PHE B 1 272 ? 4.039 -18.949 -21.737 1 98.15 272 PHE B C 1
ATOM 4685 O O . PHE B 1 272 ? 2.941 -18.389 -21.716 1 98.15 272 PHE B O 1
ATOM 4692 N N . ILE B 1 273 ? 5.193 -18.276 -21.541 1 98.41 273 ILE B N 1
ATOM 4693 C CA . ILE B 1 273 ? 5.241 -16.842 -21.278 1 98.41 273 ILE B CA 1
ATOM 4694 C C . ILE B 1 273 ? 4.637 -16.081 -22.455 1 98.41 273 ILE B C 1
ATOM 4696 O O . ILE B 1 273 ? 3.833 -15.165 -22.264 1 98.41 273 ILE B O 1
ATOM 4700 N N . TYR B 1 274 ? 4.961 -16.501 -23.591 1 97.95 274 TYR B N 1
ATOM 4701 C CA . TYR B 1 274 ? 4.464 -15.859 -24.802 1 97.95 274 TYR B CA 1
ATOM 4702 C C . TYR B 1 274 ? 2.943 -15.917 -24.866 1 97.95 274 TYR B C 1
ATOM 4704 O O . TYR B 1 274 ? 2.291 -14.932 -25.22 1 97.95 274 TYR B O 1
ATOM 4712 N N . LYS B 1 275 ? 2.377 -17.018 -24.521 1 98.51 275 LYS B N 1
ATOM 4713 C CA . LYS B 1 275 ? 0.929 -17.195 -24.565 1 98.51 275 LYS B CA 1
ATOM 4714 C C . LYS B 1 275 ? 0.238 -16.338 -23.508 1 98.51 275 LYS B C 1
ATOM 4716 O O . LYS B 1 275 ? -0.812 -15.747 -23.769 1 98.51 275 LYS B O 1
ATOM 4721 N N . CYS B 1 276 ? 0.819 -16.262 -22.333 1 98.74 276 CYS B N 1
ATOM 4722 C CA . CYS B 1 276 ? 0.243 -15.476 -21.248 1 98.74 276 CYS B CA 1
ATOM 4723 C C . CYS B 1 276 ? 0.259 -13.99 -21.584 1 98.74 276 CYS B C 1
ATOM 4725 O O . CYS B 1 276 ? -0.629 -13.245 -21.164 1 98.74 276 CYS B O 1
ATOM 4727 N N . LEU B 1 277 ? 1.289 -13.576 -22.309 1 98.68 277 LEU B N 1
ATOM 4728 C CA . LEU B 1 277 ? 1.558 -12.147 -22.438 1 98.68 277 LEU B CA 1
ATOM 4729 C C . LEU B 1 277 ? 1.212 -11.653 -23.838 1 98.68 277 LEU B C 1
ATOM 4731 O O . LEU B 1 277 ? 1.918 -10.809 -24.395 1 98.68 277 LEU B O 1
ATOM 4735 N N . GLN B 1 278 ? 0.203 -12.277 -24.384 1 98.3 278 GLN B N 1
ATOM 4736 C CA . GLN B 1 278 ? -0.384 -11.716 -25.597 1 98.3 278 GLN B CA 1
ATOM 4737 C C . GLN B 1 278 ? -0.994 -10.343 -25.329 1 98.3 278 GLN B C 1
ATOM 4739 O O . GLN B 1 278 ? -1.897 -10.21 -24.5 1 98.3 278 GLN B O 1
ATOM 4744 N N . LYS B 1 279 ? -0.598 -9.345 -25.995 1 97.68 279 LYS B N 1
ATOM 4745 C CA . LYS B 1 279 ? -1.039 -7.976 -25.742 1 97.68 279 LYS B CA 1
ATOM 4746 C C . LYS B 1 279 ? -2.498 -7.785 -26.147 1 97.68 279 LYS B C 1
ATOM 4748 O O . LYS B 1 279 ? -3.235 -7.038 -25.499 1 97.68 279 LYS B O 1
ATOM 4753 N N . ASP B 1 280 ? -2.871 -8.44 -27.237 1 97.13 280 ASP B N 1
ATOM 4754 C CA . ASP B 1 280 ? -4.278 -8.464 -27.625 1 97.13 280 ASP B CA 1
ATOM 4755 C C . ASP B 1 280 ? -5.074 -9.425 -26.745 1 97.13 280 ASP B C 1
ATOM 4757 O O . ASP B 1 280 ? -4.913 -10.644 -26.844 1 97.13 280 ASP B O 1
ATOM 4761 N N . PRO B 1 281 ? -5.93 -8.961 -25.953 1 97.08 281 PRO B N 1
ATOM 4762 C CA . PRO B 1 281 ? -6.656 -9.839 -25.032 1 97.08 281 PRO B CA 1
ATOM 4763 C C . PRO B 1 281 ? -7.466 -10.912 -25.755 1 97.08 281 PRO B C 1
ATOM 4765 O O . PRO B 1 281 ? -7.705 -11.988 -25.202 1 97.08 281 PRO B O 1
ATOM 4768 N N . ALA B 1 282 ? -7.849 -10.658 -26.944 1 97.18 282 ALA B N 1
ATOM 4769 C CA . ALA B 1 282 ? -8.623 -11.638 -27.702 1 97.18 282 ALA B CA 1
ATOM 4770 C C . ALA B 1 282 ? -7.784 -12.872 -28.022 1 97.18 282 ALA B C 1
ATOM 4772 O O . ALA B 1 282 ? -8.321 -13.969 -28.193 1 97.18 282 ALA B O 1
ATOM 4773 N N . LYS B 1 283 ? -6.502 -12.706 -28.127 1 98.03 283 LYS B N 1
ATOM 4774 C CA . LYS B 1 283 ? -5.595 -13.799 -28.467 1 98.03 283 LYS B CA 1
ATOM 4775 C C . LYS B 1 283 ? -5.046 -14.469 -27.21 1 98.03 283 LYS B C 1
ATOM 4777 O O . LYS B 1 283 ? -4.377 -15.501 -27.293 1 98.03 283 LYS B O 1
ATOM 4782 N N . ARG B 1 284 ? -5.264 -13.91 -26.072 1 98.36 284 ARG B N 1
ATOM 4783 C CA . ARG B 1 284 ? -4.77 -14.454 -24.812 1 98.36 284 ARG B CA 1
ATOM 4784 C C . ARG B 1 284 ? -5.662 -15.588 -24.317 1 98.36 284 ARG B C 1
ATOM 4786 O O . ARG B 1 284 ? -6.887 -15.455 -24.292 1 98.36 284 ARG B O 1
ATOM 4793 N N . PRO B 1 285 ? -5.118 -16.672 -23.925 1 98.39 285 PRO B N 1
ATOM 4794 C CA . PRO B 1 285 ? -5.931 -17.816 -23.506 1 98.39 285 PRO B CA 1
ATOM 4795 C C . PRO B 1 285 ? -6.562 -17.619 -22.129 1 98.39 285 PRO B C 1
ATOM 4797 O O . PRO B 1 285 ? -6.08 -16.805 -21.336 1 98.39 285 PRO B O 1
ATOM 4800 N N . PHE B 1 286 ? -7.609 -18.377 -21.931 1 98.09 286 PHE B N 1
ATOM 4801 C CA . PHE B 1 286 ? -8.158 -18.519 -20.588 1 98.09 286 PHE B CA 1
ATOM 4802 C C . PHE B 1 286 ? -7.293 -19.448 -19.745 1 98.09 286 PHE B C 1
ATOM 4804 O O . PHE B 1 286 ? -6.494 -20.218 -20.282 1 98.09 286 PHE B O 1
ATOM 4811 N N . ALA B 1 287 ? -7.45 -19.355 -18.467 1 98.48 287 ALA B N 1
ATOM 4812 C CA . ALA B 1 287 ? -6.68 -20.188 -17.547 1 98.48 287 ALA B CA 1
ATOM 4813 C C . ALA B 1 287 ? -6.869 -21.67 -17.859 1 98.48 287 ALA B C 1
ATOM 4815 O O . ALA B 1 287 ? -5.906 -22.44 -17.85 1 98.48 287 ALA B O 1
ATOM 4816 N N . LYS B 1 288 ? -8.067 -22.058 -18.181 1 97.92 288 LYS B N 1
ATOM 4817 C CA . LYS B 1 288 ? -8.4 -23.451 -18.461 1 97.92 288 LYS B CA 1
ATOM 4818 C C . LYS B 1 288 ? -7.584 -23.985 -19.635 1 97.92 288 LYS B C 1
ATOM 4820 O O . LYS B 1 288 ? -7.149 -25.139 -19.622 1 97.92 288 LYS B O 1
ATOM 4825 N N . GLU B 1 289 ? -7.383 -23.185 -20.609 1 98.14 289 GLU B N 1
ATOM 4826 C CA . GLU B 1 289 ? -6.622 -23.585 -21.789 1 98.14 289 GLU B CA 1
ATOM 4827 C C . GLU B 1 289 ? -5.142 -23.755 -21.459 1 98.14 289 GLU B C 1
ATOM 4829 O O . GLU B 1 289 ? -4.487 -24.666 -21.97 1 98.14 289 GLU B O 1
ATOM 4834 N N . LEU B 1 290 ? -4.647 -22.925 -20.611 1 98.13 290 LEU B N 1
ATOM 4835 C CA . LEU B 1 290 ? -3.234 -22.954 -20.249 1 98.13 290 LEU B CA 1
ATOM 4836 C C . LEU B 1 290 ? -2.916 -24.177 -19.396 1 98.13 290 LEU B C 1
ATOM 4838 O O . LEU B 1 290 ? -1.761 -24.606 -19.324 1 98.13 290 LEU B O 1
ATOM 4842 N N . LEU B 1 291 ? -3.951 -24.737 -18.731 1 97.41 291 LEU B N 1
ATOM 4843 C CA . LEU B 1 291 ? -3.757 -25.945 -17.936 1 97.41 291 LEU B CA 1
ATOM 4844 C C . LEU B 1 291 ? -3.355 -27.12 -18.821 1 97.41 291 LEU B C 1
ATOM 4846 O O . LEU B 1 291 ? -2.794 -28.105 -18.336 1 97.41 291 LEU B O 1
ATOM 4850 N N . LEU B 1 292 ? -3.559 -26.958 -20.133 1 96.48 292 LEU B N 1
ATOM 4851 C CA . LEU B 1 292 ? -3.218 -28.005 -21.089 1 96.48 292 LEU B CA 1
ATOM 4852 C C . LEU B 1 292 ? -1.879 -27.715 -21.759 1 96.48 292 LEU B C 1
ATOM 4854 O O . LEU B 1 292 ? -1.383 -28.528 -22.542 1 96.48 292 LEU B O 1
ATOM 4858 N N . ASN B 1 293 ? -1.29 -26.613 -21.484 1 96.13 293 ASN B N 1
ATOM 4859 C CA . ASN B 1 293 ? -0.01 -26.228 -22.069 1 96.13 293 ASN B CA 1
ATOM 4860 C C . ASN B 1 293 ? 1.104 -27.19 -21.666 1 96.13 293 ASN B C 1
ATOM 4862 O O . ASN B 1 293 ? 1.161 -27.634 -20.518 1 96.13 293 ASN B O 1
ATOM 4866 N N . ARG B 1 294 ? 2.034 -27.459 -22.488 1 95.04 294 ARG B N 1
ATOM 4867 C CA . ARG B 1 294 ? 3.088 -28.449 -22.294 1 95.04 294 ARG B CA 1
ATOM 4868 C C . ARG B 1 294 ? 3.966 -28.087 -21.101 1 95.04 294 ARG B C 1
ATOM 4870 O O . ARG B 1 294 ? 4.469 -28.97 -20.403 1 95.04 294 ARG B O 1
ATOM 4877 N N . PHE B 1 295 ? 4.185 -26.841 -20.878 1 96.62 295 PHE B N 1
ATOM 4878 C CA . PHE B 1 295 ? 4.994 -26.401 -19.747 1 96.62 295 PHE B CA 1
ATOM 4879 C C . PHE B 1 295 ? 4.358 -26.827 -18.429 1 96.62 295 PHE B C 1
ATOM 4881 O O . PHE B 1 295 ? 5.061 -27.124 -17.462 1 96.62 295 PHE B O 1
ATOM 4888 N N . ILE B 1 296 ? 3.025 -26.848 -18.387 1 96.64 296 ILE B N 1
ATOM 4889 C CA . ILE B 1 296 ? 2.248 -27.15 -17.19 1 96.64 296 ILE B CA 1
ATOM 4890 C C . ILE B 1 296 ? 2.083 -28.661 -17.049 1 96.64 296 ILE B C 1
ATOM 4892 O O . ILE B 1 296 ? 2.189 -29.204 -15.947 1 96.64 296 ILE B O 1
ATOM 4896 N N . THR B 1 297 ? 1.931 -29.365 -18.171 1 93.18 297 THR B N 1
ATOM 4897 C CA . THR B 1 297 ? 1.583 -30.781 -18.137 1 93.18 297 THR B CA 1
ATOM 4898 C C . THR B 1 297 ? 2.84 -31.647 -18.142 1 93.18 297 THR B C 1
ATOM 4900 O O . THR B 1 297 ? 2.779 -32.84 -17.836 1 93.18 297 THR B O 1
ATOM 4903 N N . TYR B 1 298 ? 3.908 -31.034 -18.455 1 83.63 298 TYR B N 1
ATOM 4904 C CA . TYR B 1 298 ? 5.122 -31.827 -18.617 1 83.63 298 TYR B CA 1
ATOM 4905 C C . TYR B 1 298 ? 5.585 -32.394 -17.281 1 83.63 298 TYR B C 1
ATOM 4907 O O . TYR B 1 298 ? 6.178 -33.474 -17.231 1 83.63 298 TYR B O 1
ATOM 4915 N N . ASN B 1 299 ? 5.306 -31.634 -16.216 1 72.14 299 ASN B N 1
ATOM 4916 C CA . ASN B 1 299 ? 5.766 -32.109 -14.915 1 72.14 299 ASN B CA 1
ATOM 4917 C C . ASN B 1 299 ? 4.859 -33.207 -14.367 1 72.14 299 ASN B C 1
ATOM 4919 O O . ASN B 1 299 ? 3.745 -32.932 -13.919 1 72.14 299 ASN B O 1
ATOM 4923 N N . ARG B 1 300 ? 5.318 -34.42 -14.486 1 68.2 300 ARG B N 1
ATOM 4924 C CA . ARG B 1 300 ? 4.457 -35.552 -14.161 1 68.2 300 ARG B CA 1
ATOM 4925 C C . ARG B 1 300 ? 4.517 -35.876 -12.672 1 68.2 300 ARG B C 1
ATOM 4927 O O . ARG B 1 300 ? 3.559 -36.41 -12.109 1 68.2 300 ARG B O 1
ATOM 4934 N N . ASP B 1 301 ? 5.547 -35.424 -12.007 1 88.7 301 ASP B N 1
ATOM 4935 C CA . ASP B 1 301 ? 5.578 -35.81 -10.6 1 88.7 301 ASP B CA 1
ATOM 4936 C C . ASP B 1 301 ? 5.411 -34.593 -9.693 1 88.7 301 ASP B C 1
ATOM 4938 O O . ASP B 1 301 ? 6.366 -34.16 -9.044 1 88.7 301 ASP B O 1
ATOM 4942 N N . GLU B 1 302 ? 4.246 -34.162 -9.584 1 91.51 302 GLU B N 1
ATOM 4943 C CA . GLU B 1 302 ? 3.914 -32.971 -8.807 1 91.51 302 GLU B CA 1
ATOM 4944 C C . GLU B 1 302 ? 4.262 -33.158 -7.334 1 91.51 302 GLU B C 1
ATOM 4946 O O . GLU B 1 302 ? 4.7 -32.217 -6.67 1 91.51 302 GLU B O 1
ATOM 4951 N N . ASP B 1 303 ? 4.083 -34.356 -6.895 1 94.51 303 ASP B N 1
ATOM 4952 C CA . ASP B 1 303 ? 4.359 -34.644 -5.491 1 94.51 303 ASP B CA 1
ATOM 4953 C C . ASP B 1 303 ? 5.841 -34.461 -5.174 1 94.51 303 ASP B C 1
ATOM 4955 O O . ASP B 1 303 ? 6.195 -33.946 -4.111 1 94.51 303 ASP B O 1
ATOM 4959 N N . GLU B 1 304 ? 6.62 -34.876 -6.073 1 95.69 304 GLU B N 1
ATOM 4960 C CA . GLU B 1 304 ? 8.059 -34.737 -5.876 1 95.69 304 GLU B CA 1
ATOM 4961 C C . GLU B 1 304 ? 8.476 -33.269 -5.876 1 95.69 304 GLU B C 1
ATOM 4963 O O . GLU B 1 304 ? 9.329 -32.86 -5.085 1 95.69 304 GLU B O 1
ATOM 4968 N N . VAL B 1 305 ? 7.898 -32.545 -6.797 1 96.43 305 VAL B N 1
ATOM 4969 C CA . VAL B 1 305 ? 8.223 -31.125 -6.888 1 96.43 305 VAL B CA 1
ATOM 4970 C C . VAL B 1 305 ? 7.769 -30.408 -5.619 1 96.43 305 VAL B C 1
ATOM 4972 O O . VAL B 1 305 ? 8.53 -29.639 -5.026 1 96.43 305 VAL B O 1
ATOM 4975 N N . GLN B 1 306 ? 6.558 -30.689 -5.201 1 96.61 306 GLN B N 1
ATOM 4976 C CA . GLN B 1 306 ? 6.018 -30.108 -3.976 1 96.61 306 GLN B CA 1
ATOM 4977 C C . GLN B 1 306 ? 6.907 -30.43 -2.777 1 96.61 306 GLN B C 1
ATOM 4979 O O . GLN B 1 306 ? 7.176 -29.559 -1.947 1 96.61 306 GLN B O 1
ATOM 4984 N N . TYR B 1 307 ? 7.323 -31.638 -2.712 1 96.61 307 TYR B N 1
ATOM 4985 C CA . TYR B 1 307 ? 8.184 -32.074 -1.618 1 96.61 307 TYR B CA 1
ATOM 4986 C C . TYR B 1 307 ? 9.508 -31.32 -1.633 1 96.61 307 TYR B C 1
ATOM 4988 O O . TYR B 1 307 ? 10.013 -30.919 -0.581 1 96.61 307 TYR B O 1
ATOM 4996 N N . SER B 1 308 ? 10.044 -31.188 -2.788 1 96.27 308 SER B N 1
ATOM 4997 C CA . SER B 1 308 ? 11.329 -30.503 -2.893 1 96.27 308 SER B CA 1
ATOM 4998 C C . SER B 1 308 ? 11.221 -29.053 -2.434 1 96.27 308 SER B C 1
ATOM 5000 O O . SER B 1 308 ? 12.133 -28.53 -1.79 1 96.27 308 SER B O 1
ATOM 5002 N N . ILE B 1 309 ? 10.129 -28.371 -2.782 1 96.41 309 ILE B N 1
ATOM 5003 C CA . ILE B 1 309 ? 9.899 -27.004 -2.327 1 96.41 309 ILE B CA 1
ATOM 5004 C C . ILE B 1 309 ? 9.744 -26.984 -0.808 1 96.41 309 ILE B C 1
ATOM 5006 O O . ILE B 1 309 ? 10.333 -26.14 -0.129 1 96.41 309 ILE B O 1
ATOM 5010 N N . ALA B 1 310 ? 8.961 -27.924 -0.293 1 96.4 310 ALA B N 1
ATOM 5011 C CA . ALA B 1 310 ? 8.729 -28.012 1.146 1 96.4 310 ALA B CA 1
ATOM 5012 C C . ALA B 1 310 ? 10.043 -28.182 1.904 1 96.4 310 ALA B C 1
ATOM 5014 O O . ALA B 1 310 ? 10.238 -27.582 2.963 1 96.4 310 ALA B O 1
ATOM 5015 N N . GLU B 1 311 ? 10.9 -28.979 1.357 1 95.82 311 GLU B N 1
ATOM 5016 C CA . GLU B 1 311 ? 12.204 -29.196 1.978 1 95.82 311 GLU B CA 1
ATOM 5017 C C . GLU B 1 311 ? 13.035 -27.917 1.98 1 95.82 311 GLU B C 1
ATOM 5019 O O . GLU B 1 311 ? 13.738 -27.629 2.95 1 95.82 311 GLU B O 1
ATOM 5024 N N . HIS B 1 312 ? 12.958 -27.234 0.9 1 93.82 312 HIS B N 1
ATOM 5025 C CA . HIS B 1 312 ? 13.675 -25.967 0.819 1 93.82 312 HIS B CA 1
ATOM 5026 C C . HIS B 1 312 ? 13.167 -24.978 1.863 1 93.82 312 HIS B C 1
ATOM 5028 O O . HIS B 1 312 ? 13.957 -24.273 2.494 1 93.82 312 HIS B O 1
ATOM 5034 N N . ILE B 1 313 ? 11.836 -24.885 2 1 91.23 313 ILE B N 1
ATOM 5035 C CA . ILE B 1 313 ? 11.202 -24.002 2.974 1 91.23 313 ILE B CA 1
ATOM 5036 C C . ILE B 1 313 ? 11.659 -24.374 4.382 1 91.23 313 ILE B C 1
ATOM 5038 O O . ILE B 1 313 ? 12.011 -23.5 5.178 1 91.23 313 ILE B O 1
ATOM 5042 N N . LYS B 1 314 ? 11.673 -25.655 4.628 1 89.79 314 LYS B N 1
ATOM 5043 C CA . LYS B 1 314 ? 12.068 -26.151 5.943 1 89.79 314 LYS B CA 1
ATOM 5044 C C . LYS B 1 314 ? 13.522 -25.802 6.247 1 89.79 314 LYS B C 1
ATOM 5046 O O . LYS B 1 314 ? 13.855 -25.437 7.377 1 89.79 314 LYS B O 1
ATOM 5051 N N . LYS B 1 315 ? 14.325 -25.952 5.271 1 85.17 315 LYS B N 1
ATOM 5052 C CA . LYS B 1 315 ? 15.744 -25.655 5.444 1 85.17 315 LYS B CA 1
ATOM 5053 C C . LYS B 1 315 ? 15.968 -24.166 5.694 1 85.17 315 LYS B C 1
ATOM 5055 O O . LYS B 1 315 ? 16.861 -23.786 6.454 1 85.17 315 LYS B O 1
ATOM 5060 N N . GLY B 1 316 ? 15.195 -23.329 5.001 1 76.57 316 GLY B N 1
ATOM 5061 C CA . GLY B 1 316 ? 15.308 -21.89 5.178 1 76.57 316 GLY B CA 1
ATOM 5062 C C . GLY B 1 316 ? 14.797 -21.412 6.523 1 76.57 316 GLY B C 1
ATOM 5063 O O . GLY B 1 316 ? 15.256 -20.393 7.041 1 76.57 316 GLY B O 1
ATOM 5064 N N . ALA B 1 317 ? 13.766 -22.132 6.996 1 65.61 317 ALA B N 1
ATOM 5065 C CA . ALA B 1 317 ? 13.195 -21.78 8.293 1 65.61 317 ALA B CA 1
ATOM 5066 C C . ALA B 1 317 ? 14.149 -22.14 9.429 1 65.61 317 ALA B C 1
ATOM 5068 O O . ALA B 1 317 ? 14.099 -21.539 10.504 1 65.61 317 ALA B O 1
ATOM 5069 N N . LYS B 1 318 ? 15.063 -23.192 9.289 1 56.6 318 LYS B N 1
ATOM 5070 C CA . LYS B 1 318 ? 16.011 -23.617 10.314 1 56.6 318 LYS B CA 1
ATOM 5071 C C . LYS B 1 318 ? 17.235 -22.706 10.343 1 56.6 318 LYS B C 1
ATOM 5073 O O . LYS B 1 318 ? 17.977 -22.685 11.327 1 56.6 318 LYS B O 1
ATOM 5078 N N . LYS B 1 319 ? 17.507 -21.859 9.403 1 51.07 319 LYS B N 1
ATOM 5079 C CA . LYS B 1 319 ? 18.68 -20.99 9.45 1 51.07 319 LYS B CA 1
ATOM 5080 C C . LYS B 1 319 ? 18.337 -19.637 10.067 1 51.07 319 LYS B C 1
ATOM 5082 O O . LYS B 1 319 ? 19.153 -19.05 10.78 1 51.07 319 LYS B O 1
#

Solvent-accessible surface area (backbone atoms only — not comparable to full-atom values): 33965 Å² total; per-residue (Å²): 137,84,83,80,80,78,81,77,77,80,76,77,81,62,87,68,64,60,67,67,56,47,72,73,40,57,57,77,79,75,20,53,63,39,78,94,41,52,47,80,68,47,78,74,47,59,40,84,68,29,34,28,23,37,26,43,31,60,88,79,68,41,70,25,26,33,39,39,28,61,78,67,84,59,46,65,34,54,46,41,21,53,54,49,40,59,69,43,32,76,44,82,32,30,47,41,57,77,48,56,22,24,38,68,63,45,12,82,37,69,44,28,39,36,40,34,25,54,53,47,76,41,35,29,44,44,56,51,24,68,72,31,77,91,26,32,51,54,67,68,56,52,28,53,52,50,44,46,50,33,55,38,49,37,52,31,50,75,70,23,38,31,52,49,52,60,38,39,76,33,29,32,18,27,62,68,41,49,52,25,53,53,78,37,50,62,34,41,84,39,70,62,44,54,63,52,62,61,56,71,73,34,53,30,41,64,35,55,46,7,56,76,38,92,36,81,46,51,58,50,45,48,38,24,7,46,29,37,32,50,43,16,40,51,61,52,54,46,66,67,71,87,51,56,51,33,59,34,46,47,41,59,58,73,43,76,66,82,74,80,86,62,86,83,60,54,68,49,53,52,50,51,36,49,46,30,41,37,78,54,66,87,74,28,56,51,43,68,59,51,62,68,33,62,46,43,55,63,63,77,57,56,67,58,50,28,48,53,50,17,49,51,44,52,56,48,55,73,65,138,84,82,80,80,77,80,78,76,80,76,77,81,62,87,67,65,59,67,68,54,48,72,73,40,58,57,74,79,75,20,54,64,40,78,93,42,52,48,80,68,47,79,73,45,61,40,84,68,30,34,27,23,37,25,44,30,61,88,78,67,42,71,24,26,32,39,39,27,59,76,67,83,58,46,65,34,54,45,41,22,53,56,49,40,60,67,42,32,77,43,82,31,29,48,43,58,78,49,56,22,24,38,68,64,44,12,85,38,67,44,30,39,36,40,34,28,53,52,46,78,42,37,29,44,42,56,50,26,67,72,30,75,92,26,33,51,53,66,69,56,53,28,52,52,49,44,46,50,32,55,39,49,36,53,32,50,75,69,22,37,32,52,48,51,59,38,38,77,31,29,31,18,27,62,67,41,50,51,25,53,50,79,38,53,62,35,42,85,39,69,62,44,56,64,52,61,59,54,71,70,37,52,28,41,66,36,54,46,7,58,76,38,92,38,80,46,50,58,50,45,48,38,24,8,48,30,37,31,52,43,15,41,51,60,51,55,46,68,64,71,86,50,56,50,33,58,35,45,47,40,59,57,72,42,76,68,82,73,79,87,63,87,82,61,54,69,49,55,53,49,50,38,50,45,30,41,37,79,54,66,88,76,28,56,50,44,67,59,50,64,68,33,63,47,44,56,63,64,78,55,58,67,59,51,30,47,52,50,16,51,52,45,53,56,47,56,72,68

InterPro domains:
  IPR000719 Protein kinase domain [PF00069] (41-295)
  IPR000719 Protein kinase domain [PS50011] (38-296)
  IPR000719 Protein kinase domain [SM00220] (38-296)
  IPR008271 Serine/threonine-protein kinase, active site [PS00108] (161-173)
  IPR011009 Protein kinase-like domain superfamily [SSF56112] (34-306)
  IPR017441 Protein kinase, ATP binding site [PS00107] (44-67)
  IPR050285 STE20 Serine/Threonine-Protein Kinase [PTHR48015] (31-316)

Secondary structure (DSSP, 8-state):
--------------SS--HHHHHHS-HHHHS---TTTEEEEEEEEEETTEEEEEEEETTTTEEEEEEEE--TT-HHHHHHHHHHHHHHTTSTTS--EEEEEEE---SS---EEEEEEE--TTEEHHHHHHHSGGG---HHHHHHHHHHHHHHHHHHHHTTEE-S--SGGGEEE-TT--EEE---TT-EESS-B----S-GGG--HHHHHTTTS---B-THHHHHHHHHHHHHHHHSSPTTTT--HHHHHHHHHHSPPP--S-TTS-HHHHHHHHHHT-SSGGGSPPHHHHTTSHHHHS---HHHHHHHHHHHHHHHHH-/--------------SS--HHHHHHS-HHHHS---TTTEEEEEEEEEETTEEEEEEEETTTTEEEEEEEE--TT-HHHHHHHHHHHHHHTTSTTS--EEEEEEE---SS---EEEEEEE--TTEEHHHHHHHSGGG---HHHHHHHHHHHHHHHHHHHHTTEE-S--SGGGEEE-TT--EEE---TT-EESS-B----S-GGG--HHHHHTTTS---B-THHHHHHHHHHHHHHHHSSPTTTT--HHHHHHHHHHSPPP--SSTTS-HHHHHHHHHHT-SSGGGSPPHHHHTTSHHHHS---HHHHHHHHHHHHHHHHH-

Organism: Xenopus laevis (NCBI:txid8355)

Nearest PDB structures (foldseek):
  2x7f-assembly2_B  TM=9.501E-01  e=3.347E-31  Homo sapiens
  8pav-assembly1_A  TM=9.030E-01  e=9.382E-24  Homo sapiens
  8a66-assembly2_B  TM=9.095E-01  e=3.582E-23  Homo sapiens
  3com-assembly1_A  TM=9.078E-01  e=7.586E-23  Homo sapiens
  3c4w-assembly1_B  TM=8.295E-01  e=5.855E-18  Bos taurus

Sequence (638 aa):
MLISSGEEESSSDHLFPSLEVCNEHGFDKLCPDPTGWIDLEQCVGSGGFGVVHKAWHFKEKKEVAIKVIKDLRDNEEILAELYVLERVSGHDNFPAFYGAYYLRPSISNEEALWIAMTMCAGGSVDALIRSTPNRSLEETWISYICKKVLQGLDYLQELNVIHHDLKGANIMLTSTARVKIIDFGLATIGPISTSNAGTRCWMAPEVHACFTRSVHYNYKVDVWSLGITAIEMAEYDPPHIKLRGAELSERIMNGPAPALKEDIWSNKFQRFIYKCLQKDPAKRPFAKELLLNRFITYNRDEDEVQYSIAEHIKKGAKKMLISSGEEESSSDHLFPSLEVCNEHGFDKLCPDPTGWIDLEQCVGSGGFGVVHKAWHFKEKKEVAIKVIKDLRDNEEILAELYVLERVSGHDNFPAFYGAYYLRPSISNEEALWIAMTMCAGGSVDALIRSTPNRSLEETWISYICKKVLQGLDYLQELNVIHHDLKGANIMLTSTARVKIIDFGLATIGPISTSNAGTRCWMAPEVHACFTRSVHYNYKVDVWSLGITAIEMAEYDPPHIKLRGAELSERIMNGPAPALKEDIWSNKFQRFIYKCLQKDPAKRPFAKELLLNRFITYNRDEDEVQYSIAEHIKKGAKK

Radius of gyration: 25.64 Å; Cα contacts (8 Å, |Δi|>4): 1231; chains: 2; bounding box: 96×84×57 Å